Protein 5IL2 (pdb70)

Sequence (486 aa):
FPPQWICCDIRYLDVSILGKFAVVMADPPWDIHMELPYGTLTDDEMRRLNIPVLQDDGFLFLWVTGRAMELGRECLNLWGYERVDEIIWVKTNQLQRIIRTGRTGHWLNHGKEHCLVGVKGNPQGFNQGLDCDVIVAEVRSTSHKPDEIYGMIERLSPGTRKIELFGRPHNVQPNWITLGNQLDGIHLLDPDVVARFKQRYPNDYCQHFVDTGHRPQNFIRDVGLADRFEEYPKLRELIRLKDELIAKSNTPPMYLQADIEAFDIRELTPKFDVILLEPPLEEYYRETITANEKCWTWDDIMMKLEIDEIAAPRSFIFLWCGSGEGLDLGRVCLRKWGYRRCEDICWIKTNKNNPGKTKTLDPKAVFQRTKEHCLMGIKGTVKRSTDGDFIHANVDIDLIITEEPEIGNIEKPVEIFHIIEHFCLGRRRLHLFGRDSTIRPGWLTVGPTLTNSNYNAETYASYFSAPNSYLTGCTEEIERLRPKPPP

Organism: Homo sapiens (NCBI:txid9606)

Radius of gyration: 23.98 Å; Cα contacts (8 Å, |Δi|>4): 979; chains: 2; bounding box: 69×55×59 Å

Solvent-accessible surface area: 21208 Å² total

B-factor: mean 37.45, std 16.44, range [14.35, 117.67]

Structure (mmCIF, N/CA/C/O backbone):
data_5IL2
#
_entry.id   5IL2
#
_cell.length_a   101.865
_cell.length_b   101.865
_cell.length_c   115.835
_cell.angle_alpha   90.00
_cell.angle_beta   90.00
_cell.angle_gamma   90.00
#
_symmetry.space_group_name_H-M   'P 41 21 2'
#
loop_
_entity.id
_entity.type
_entity.pdbx_description
1 polymer METTL3
2 polymer METTL14
3 non-polymer S-ADENOSYL-L-HOMOCYSTEINE
4 non-polymer 1,2-ETHANEDIOL
5 water water
#
loop_
_atom_site.group_PDB
_atom_site.id
_atom_site.type_symbol
_atom_site.label_atom_id
_atom_site.label_alt_id
_atom_site.label_comp_id
_atom_site.label_asym_id
_atom_site.label_entity_id
_atom_site.label_seq_id
_atom_site.pdbx_PDB_ins_code
_atom_site.Cartn_x
_atom_site.Cartn_y
_atom_site.Cartn_z
_atom_site.occupancy
_atom_site.B_iso_or_equiv
_atom_site.auth_seq_id
_atom_site.auth_comp_id
_atom_site.auth_asym_id
_atom_site.auth_atom_id
_atom_site.pdbx_PDB_model_num
ATOM 1 N N . PHE A 1 1 ? 28.449 6.845 44.985 1.00 70.70 369 PHE A N 1
ATOM 2 C CA . PHE A 1 1 ? 27.186 7.430 44.628 1.00 62.29 369 PHE A CA 1
ATOM 3 C C . PHE A 1 1 ? 27.169 8.952 44.707 1.00 66.53 369 PHE A C 1
ATOM 4 O O . PHE A 1 1 ? 26.477 9.556 43.939 1.00 68.49 369 PHE A O 1
ATOM 12 N N . PRO A 1 2 ? 27.936 9.561 45.687 1.00 61.42 370 PRO A N 1
ATOM 13 C CA . PRO A 1 2 ? 27.912 11.024 45.636 1.00 59.43 370 PRO A CA 1
ATOM 14 C C . PRO A 1 2 ? 28.365 11.506 44.280 1.00 55.66 370 PRO A C 1
ATOM 15 O O . PRO A 1 2 ? 28.913 10.773 43.483 1.00 55.97 370 PRO A O 1
ATOM 19 N N . PRO A 1 3 ? 28.042 12.865 44.076 1.00 57.92 371 PRO A N 1
ATOM 20 C CA . PRO A 1 3 ? 28.472 13.401 42.775 1.00 49.72 371 PRO A CA 1
ATOM 21 C C . PRO A 1 3 ? 29.922 13.052 42.455 1.00 54.62 371 PRO A C 1
ATOM 22 O O . PRO A 1 3 ? 30.806 13.124 43.312 1.00 56.27 371 PRO A O 1
ATOM 26 N N . GLN A 1 4 ? 30.147 12.625 41.212 1.00 47.96 372 GLN A N 1
ATOM 27 C CA . GLN A 1 4 ? 31.456 12.257 40.686 1.00 49.60 372 GLN A CA 1
ATOM 28 C C . GLN A 1 4 ? 31.627 12.905 39.318 1.00 53.69 372 GLN A C 1
ATOM 29 O O . GLN A 1 4 ? 30.643 13.156 38.623 1.00 47.92 372 GLN A O 1
ATOM 35 N N . TRP A 1 5 ? 32.875 13.152 38.915 1.00 44.33 373 TRP A N 1
ATOM 36 C CA . TRP A 1 5 ? 33.087 13.822 37.637 1.00 42.17 373 TRP A CA 1
ATOM 37 C C . TRP A 1 5 ? 34.502 13.572 37.134 1.00 43.02 373 TRP A C 1
ATOM 38 O O . TRP A 1 5 ? 35.392 13.174 37.892 1.00 47.25 373 TRP A O 1
ATOM 49 N N . ILE A 1 6 ? 34.688 13.795 35.829 1.00 41.48 374 ILE A N 1
ATOM 50 C CA . ILE A 1 6 ? 35.985 13.676 35.159 1.00 42.16 374 ILE A CA 1
ATOM 51 C C . ILE A 1 6 ? 36.134 14.848 34.194 1.00 41.07 374 ILE A C 1
ATOM 52 O O . ILE A 1 6 ? 35.413 14.919 33.190 1.00 39.98 374 ILE A O 1
ATOM 57 N N . CYS A 1 7 ? 37.076 15.749 34.473 1.00 44.16 375 CYS A N 1
ATOM 58 C CA . CYS A 1 7 ? 37.446 16.763 33.493 1.00 43.88 375 CYS A CA 1
ATOM 59 C C . CYS A 1 7 ? 38.237 16.097 32.377 1.00 45.25 375 CYS A C 1
ATOM 60 O O . CYS A 1 7 ? 39.284 15.489 32.629 1.00 45.22 375 CYS A O 1
ATOM 63 N N . CYS A 1 8 ? 37.732 16.183 31.148 1.00 43.83 376 CYS A N 1
ATOM 64 C CA . CYS A 1 8 ? 38.319 15.411 30.064 1.00 40.53 376 CYS A CA 1
ATOM 65 C C . CYS A 1 8 ? 37.810 15.935 28.735 1.00 38.47 376 CYS A C 1
ATOM 66 O O . CYS A 1 8 ? 36.828 16.679 28.674 1.00 39.06 376 CYS A O 1
ATOM 69 N N . ASP A 1 9 ? 38.489 15.527 27.666 1.00 43.21 377 ASP A N 1
ATOM 70 C CA . ASP A 1 9 ? 37.969 15.704 26.311 1.00 45.18 377 ASP A CA 1
ATOM 71 C C . ASP A 1 9 ? 37.203 14.436 25.951 1.00 46.05 377 ASP A C 1
ATOM 72 O O . ASP A 1 9 ? 37.789 13.354 25.844 1.00 45.46 377 ASP A O 1
ATOM 77 N N . ILE A 1 10 ? 35.890 14.575 25.760 1.00 40.92 378 ILE A N 1
ATOM 78 C CA . ILE A 1 10 ? 35.019 13.427 25.556 1.00 34.98 378 ILE A CA 1
ATOM 79 C C . ILE A 1 10 ? 35.319 12.707 24.243 1.00 43.91 378 ILE A C 1
ATOM 80 O O . ILE A 1 10 ? 34.995 11.523 24.101 1.00 41.34 378 ILE A O 1
ATOM 85 N N . ARG A 1 11 ? 35.967 13.376 23.289 1.00 41.12 379 ARG A N 1
ATOM 86 C CA . ARG A 1 11 ? 36.356 12.696 22.059 1.00 41.80 379 ARG A CA 1
ATOM 87 C C . ARG A 1 11 ? 37.411 11.625 22.294 1.00 47.11 379 ARG A C 1
ATOM 88 O O . ARG A 1 11 ? 37.531 10.703 21.480 1.00 46.21 379 ARG A O 1
ATOM 96 N N . TYR A 1 12 ? 38.176 11.715 23.384 1.00 48.02 380 TYR A N 1
ATOM 97 C CA . TYR A 1 12 ? 39.340 10.864 23.559 1.00 51.77 380 TYR A CA 1
ATOM 98 C C . TYR A 1 12 ? 39.336 10.030 24.827 1.00 48.52 380 TYR A C 1
ATOM 99 O O . TYR A 1 12 ? 40.133 9.094 24.915 1.00 51.05 380 TYR A O 1
ATOM 108 N N . LEU A 1 13 ? 38.486 10.339 25.806 1.00 51.93 381 LEU A N 1
ATOM 109 C CA . LEU A 1 13 ? 38.435 9.535 27.021 1.00 50.71 381 LEU A CA 1
ATOM 110 C C . LEU A 1 13 ? 38.016 8.106 26.705 1.00 50.46 381 LEU A C 1
ATOM 111 O O . LEU A 1 13 ? 36.995 7.876 26.046 1.00 54.58 381 LEU A O 1
ATOM 116 N N . ASP A 1 14 ? 38.819 7.144 27.165 1.00 46.35 382 ASP A N 1
ATOM 117 C CA . ASP A 1 14 ? 38.454 5.737 27.059 1.00 49.51 382 ASP A CA 1
ATOM 118 C C . ASP A 1 14 ? 37.266 5.464 27.968 1.00 51.15 382 ASP A C 1
ATOM 119 O O . ASP A 1 14 ? 37.423 5.174 29.158 1.00 52.51 382 ASP A O 1
ATOM 124 N N . VAL A 1 15 ? 36.065 5.546 27.396 1.00 52.51 383 VAL A N 1
ATOM 125 C CA . VAL A 1 15 ? 34.838 5.558 28.184 1.00 52.02 383 VAL A CA 1
ATOM 126 C C . VAL A 1 15 ? 34.449 4.175 28.692 1.00 54.24 383 VAL A C 1
ATOM 127 O O . VAL A 1 15 ? 33.579 4.063 29.568 1.00 59.93 383 VAL A O 1
ATOM 131 N N . SER A 1 16 ? 35.114 3.119 28.217 1.00 54.40 384 SER A N 1
ATOM 132 C CA . SER A 1 16 ? 34.821 1.770 28.697 1.00 59.91 384 SER A CA 1
ATOM 133 C C . SER A 1 16 ? 35.156 1.578 30.173 1.00 61.17 384 SER A C 1
ATOM 134 O O . SER A 1 16 ? 34.687 0.608 30.780 1.00 68.32 384 SER A O 1
ATOM 137 N N . ILE A 1 17 ? 35.961 2.466 30.765 1.00 61.32 385 ILE A N 1
ATOM 138 C CA . ILE A 1 17 ? 36.323 2.318 32.172 1.00 58.38 385 ILE A CA 1
ATOM 139 C C . ILE A 1 17 ? 35.159 2.636 33.096 1.00 57.32 385 ILE A C 1
ATOM 140 O O . ILE A 1 17 ? 35.208 2.303 34.287 1.00 53.81 385 ILE A O 1
ATOM 145 N N . LEU A 1 18 ? 34.114 3.287 32.586 1.00 49.70 386 LEU A N 1
ATOM 146 C CA . LEU A 1 18 ? 33.044 3.802 33.426 1.00 53.41 386 LEU A CA 1
ATOM 147 C C . LEU A 1 18 ? 31.950 2.781 33.699 1.00 53.14 386 LEU A C 1
ATOM 148 O O . LEU A 1 18 ? 31.108 3.019 34.573 1.00 49.41 386 LEU A O 1
ATOM 153 N N . GLY A 1 19 ? 31.934 1.664 32.982 1.00 51.32 387 GLY A N 1
ATOM 154 C CA . GLY A 1 19 ? 30.896 0.684 33.194 1.00 51.11 387 GLY A CA 1
ATOM 155 C C . GLY A 1 19 ? 29.626 1.005 32.424 1.00 51.57 387 GLY A C 1
ATOM 156 O O . GLY A 1 19 ? 29.622 1.751 31.434 1.00 52.91 387 GLY A O 1
ATOM 157 N N . LYS A 1 20 ? 28.526 0.432 32.908 1.00 49.52 388 LYS A N 1
ATOM 158 C CA . LYS A 1 20 ? 27.223 0.500 32.258 1.00 51.96 388 LYS A CA 1
ATOM 159 C C . LYS A 1 20 ? 26.294 1.424 33.034 1.00 46.92 388 LYS A C 1
ATOM 160 O O . LYS A 1 20 ? 26.303 1.431 34.267 1.00 52.51 388 LYS A O 1
ATOM 166 N N . PHE A 1 21 ? 25.481 2.196 32.315 1.00 44.78 389 PHE A N 1
ATOM 167 C CA . PHE A 1 21 ? 24.599 3.165 32.945 1.00 43.99 389 PHE A CA 1
ATOM 168 C C . PHE A 1 21 ? 23.169 2.979 32.460 1.00 42.77 389 PHE A C 1
ATOM 169 O O . PHE A 1 21 ? 22.938 2.687 31.286 1.00 45.17 389 PHE A O 1
ATOM 177 N N . ALA A 1 22 ? 22.212 3.153 33.372 1.00 43.02 390 ALA A N 1
ATOM 178 C CA . ALA A 1 22 ? 20.808 3.033 32.999 1.00 43.03 390 ALA A CA 1
ATOM 179 C C . ALA A 1 22 ? 20.342 4.228 32.189 1.00 39.86 390 ALA A C 1
ATOM 180 O O . ALA A 1 22 ? 19.409 4.102 31.389 1.00 38.96 390 ALA A O 1
ATOM 182 N N . VAL A 1 23 ? 20.938 5.397 32.415 1.00 38.88 391 VAL A N 1
ATOM 183 C CA . VAL A 1 23 ? 20.574 6.612 31.687 1.00 37.01 391 VAL A CA 1
ATOM 184 C C . VAL A 1 23 ? 21.845 7.301 31.214 1.00 40.48 391 VAL A C 1
ATOM 185 O O . VAL A 1 23 ? 22.795 7.466 31.988 1.00 38.41 391 VAL A O 1
ATOM 189 N N . VAL A 1 24 ? 21.856 7.709 29.948 1.00 35.54 392 VAL A N 1
ATOM 190 C CA . VAL A 1 24 ? 22.874 8.589 29.390 1.00 34.71 392 VAL A CA 1
ATOM 191 C C . VAL A 1 24 ? 22.175 9.895 29.050 1.00 36.12 392 VAL A C 1
ATOM 192 O O . VAL A 1 24 ? 21.075 9.878 28.491 1.00 33.67 392 VAL A O 1
ATOM 196 N N . MET A 1 25 ? 22.785 11.018 29.412 1.00 33.13 393 MET A N 1
ATOM 197 C CA . MET A 1 25 ? 22.285 12.316 28.974 1.00 33.29 393 MET A CA 1
ATOM 198 C C . MET A 1 25 ? 23.431 13.116 28.379 1.00 33.01 393 MET A C 1
ATOM 199 O O . MET A 1 25 ? 24.540 13.127 28.926 1.00 36.12 393 MET A O 1
ATOM 204 N N . ALA A 1 26 ? 23.164 13.792 27.261 1.00 28.59 394 ALA A N 1
ATOM 205 C CA . ALA A 1 26 ? 24.202 14.563 26.596 1.00 31.26 394 ALA A CA 1
ATOM 206 C C . ALA A 1 26 ? 23.624 15.865 26.071 1.00 31.15 394 ALA A C 1
ATOM 207 O O . ALA A 1 26 ? 22.511 15.888 25.536 1.00 28.06 394 ALA A O 1
ATOM 209 N N . ASP A 1 27 ? 24.392 16.938 26.235 1.00 29.19 395 ASP A N 1
ATOM 210 C CA . ASP A 1 27 ? 24.052 18.263 25.718 1.00 26.99 395 ASP A CA 1
ATOM 211 C C . ASP A 1 27 ? 25.245 18.772 24.918 1.00 28.25 395 ASP A C 1
ATOM 212 O O . ASP A 1 27 ? 25.975 19.661 25.358 1.00 27.40 395 ASP A O 1
ATOM 217 N N . PRO A 1 28 ? 25.473 18.224 23.731 1.00 30.83 396 PRO A N 1
ATOM 218 C CA . PRO A 1 28 ? 26.722 18.501 23.019 1.00 33.93 396 PRO A CA 1
ATOM 219 C C . PRO A 1 28 ? 26.669 19.824 22.281 1.00 26.14 396 PRO A C 1
ATOM 220 O O . PRO A 1 28 ? 25.592 20.288 21.870 1.00 30.73 396 PRO A O 1
ATOM 224 N N . PRO A 1 29 ? 27.803 20.453 22.090 1.00 30.14 397 PRO A N 1
ATOM 225 C CA . PRO A 1 29 ? 27.879 21.680 21.269 1.00 32.44 397 PRO A CA 1
ATOM 226 C C . PRO A 1 29 ? 27.864 21.321 19.785 1.00 31.09 397 PRO A C 1
ATOM 227 O O . PRO A 1 29 ? 28.884 21.246 19.103 1.00 32.50 397 PRO A O 1
ATOM 231 N N . TRP A 1 30 ? 26.654 21.064 19.293 1.00 30.71 398 TRP A N 1
ATOM 232 C CA . TRP A 1 30 ? 26.445 20.702 17.899 1.00 30.77 398 TRP A CA 1
ATOM 233 C C . TRP A 1 30 ? 27.010 21.752 16.951 1.00 32.58 398 TRP A C 1
ATOM 234 O O . TRP A 1 30 ? 26.934 22.954 17.212 1.00 32.01 398 TRP A O 1
ATOM 245 N N . ASP A 1 31 ? 27.539 21.291 15.822 1.00 36.43 399 ASP A N 1
ATOM 246 C CA . ASP A 1 31 ? 27.778 22.160 14.675 1.00 42.32 399 ASP A CA 1
ATOM 247 C C . ASP A 1 31 ? 26.430 22.480 14.039 1.00 44.95 399 ASP A C 1
ATOM 248 O O . ASP A 1 31 ? 25.835 21.626 13.374 1.00 45.09 399 ASP A O 1
ATOM 253 N N . ILE A 1 32 ? 25.925 23.689 14.253 1.00 38.88 400 ILE A N 1
ATOM 254 C CA . ILE A 1 32 ? 24.641 24.081 13.685 1.00 42.09 400 ILE A CA 1
ATOM 255 C C . ILE A 1 32 ? 24.822 24.936 12.428 1.00 51.92 400 ILE A C 1
ATOM 256 O O . ILE A 1 32 ? 23.866 25.563 11.964 1.00 51.68 400 ILE A O 1
ATOM 261 N N . HIS A 1 33 ? 26.031 24.948 11.858 1.00 53.53 401 HIS A N 1
ATOM 262 C CA . HIS A 1 33 ? 26.338 25.718 10.650 1.00 59.56 401 HIS A CA 1
ATOM 263 C C . HIS A 1 33 ? 26.053 27.204 10.859 1.00 61.79 401 HIS A C 1
ATOM 264 O O . HIS A 1 33 ? 25.528 27.889 9.977 1.00 58.94 401 HIS A O 1
ATOM 271 N N . MET A 1 34 ? 26.398 27.702 12.045 1.00 54.30 402 MET A N 1
ATOM 272 C CA . MET A 1 34 ? 26.275 29.111 12.380 1.00 65.02 402 MET A CA 1
ATOM 273 C C . MET A 1 34 ? 27.521 29.548 13.134 1.00 54.97 402 MET A C 1
ATOM 274 O O . MET A 1 34 ? 28.208 28.738 13.760 1.00 49.07 402 MET A O 1
ATOM 279 N N . GLU A 1 35 ? 27.802 30.846 13.076 1.00 53.50 403 GLU A N 1
ATOM 280 C CA . GLU A 1 35 ? 28.851 31.404 13.914 1.00 62.28 403 GLU A CA 1
ATOM 281 C C . GLU A 1 35 ? 28.390 31.409 15.366 1.00 60.79 403 GLU A C 1
ATOM 282 O O . GLU A 1 35 ? 27.265 31.822 15.669 1.00 59.03 403 GLU A O 1
ATOM 288 N N . LEU A 1 36 ? 29.250 30.932 16.260 1.00 54.92 404 LEU A N 1
ATOM 289 C CA . LEU A 1 36 ? 28.915 30.766 17.663 1.00 53.86 404 LEU A CA 1
ATOM 290 C C . LEU A 1 36 ? 30.074 31.240 18.524 1.00 50.37 404 LEU A C 1
ATOM 291 O O . LEU A 1 36 ? 31.235 31.168 18.104 1.00 49.99 404 LEU A O 1
ATOM 296 N N . PRO 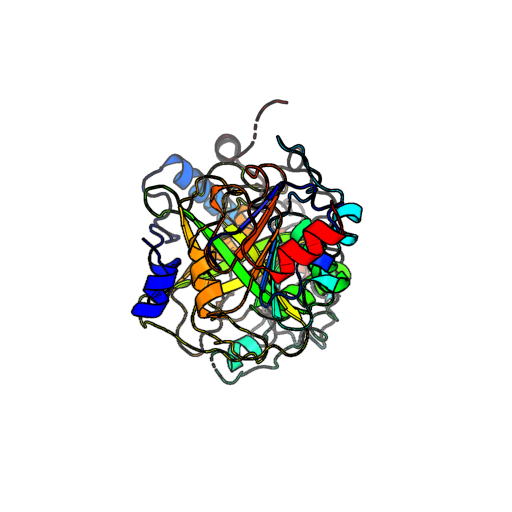A 1 37 ? 29.788 31.730 19.740 1.00 43.33 405 PRO A N 1
ATOM 297 C CA . PRO A 1 37 ? 30.864 32.209 20.620 1.00 42.62 405 PRO A CA 1
ATOM 298 C C . PRO A 1 37 ? 31.475 31.105 21.467 1.00 44.35 405 PRO A C 1
ATOM 299 O O . PRO A 1 37 ? 32.033 31.374 22.534 1.00 42.36 405 PRO A O 1
ATOM 303 N N . TYR A 1 38 ? 31.374 29.863 21.001 1.00 41.25 406 TYR A N 1
ATOM 304 C CA . TYR A 1 38 ? 31.943 28.720 21.701 1.00 38.54 406 TYR A CA 1
ATOM 305 C C . TYR A 1 38 ? 32.296 27.663 20.665 1.00 39.45 406 TYR A C 1
ATOM 306 O O . TYR A 1 38 ? 31.799 27.689 19.539 1.00 40.89 406 TYR A O 1
ATOM 315 N N . GLY A 1 39 ? 33.175 26.741 21.052 1.00 40.41 407 GLY A N 1
ATOM 316 C CA . GLY A 1 39 ? 33.606 25.700 20.131 1.00 39.63 407 GLY A CA 1
ATOM 317 C C . GLY A 1 39 ? 32.565 24.606 19.974 1.00 41.19 407 GLY A C 1
ATOM 318 O O . GLY A 1 39 ? 31.745 24.358 20.856 1.00 37.13 407 GLY A O 1
ATOM 319 N N . THR A 1 40 ? 32.596 23.942 18.818 1.00 40.56 408 THR A N 1
ATOM 320 C CA . THR A 1 40 ? 31.641 22.885 18.522 1.00 34.40 408 THR A CA 1
ATOM 321 C C . THR A 1 40 ? 32.387 21.609 18.137 1.00 38.32 408 THR A C 1
ATOM 322 O O . THR A 1 40 ? 33.597 21.613 17.890 1.00 42.33 408 THR A O 1
ATOM 326 N N . LEU A 1 41 ? 31.655 20.502 18.125 1.00 35.21 409 LEU A N 1
ATOM 327 C CA . LEU A 1 41 ? 32.149 19.244 17.576 1.00 37.76 409 LEU A CA 1
ATOM 328 C C . LEU A 1 41 ? 31.610 19.069 16.162 1.00 33.92 409 LEU A C 1
ATOM 329 O O . LEU A 1 41 ? 30.462 19.419 15.882 1.00 33.52 409 LEU A O 1
ATOM 334 N N . THR A 1 42 ? 32.450 18.558 15.263 1.00 30.46 410 THR A N 1
ATOM 335 C CA . THR A 1 42 ? 31.976 18.303 13.907 1.00 35.06 410 THR A CA 1
ATOM 336 C C . THR A 1 42 ? 30.950 17.174 13.914 1.00 36.94 410 THR A C 1
ATOM 337 O O . THR A 1 42 ? 30.839 16.405 14.870 1.00 33.77 410 THR A O 1
ATOM 341 N N . ASP A 1 43 ? 30.180 17.082 12.826 1.00 32.16 411 ASP A N 1
ATOM 342 C CA . ASP A 1 43 ? 29.217 15.991 12.710 1.00 31.33 411 ASP A CA 1
ATOM 343 C C . ASP A 1 43 ? 29.897 14.638 12.832 1.00 33.97 411 ASP A C 1
ATOM 344 O O . ASP A 1 43 ? 29.379 13.734 13.500 1.00 36.60 411 ASP A O 1
ATOM 349 N N . ASP A 1 44 ? 31.053 14.472 12.180 1.00 34.90 412 ASP A N 1
ATOM 350 C CA . ASP A 1 44 ? 31.774 13.205 12.259 1.00 34.26 412 ASP A CA 1
ATOM 351 C C . ASP A 1 44 ? 32.263 12.927 13.678 1.00 34.15 412 ASP A C 1
ATOM 352 O O . ASP A 1 44 ? 32.203 11.785 14.149 1.00 35.81 412 ASP A O 1
ATOM 357 N N . GLU A 1 45 ? 32.742 13.960 14.378 1.00 35.82 413 GLU A N 1
ATOM 358 C CA . GLU A 1 45 ? 33.146 13.776 15.770 1.00 36.70 413 GLU A CA 1
ATOM 359 C C . GLU A 1 45 ? 31.972 13.300 16.622 1.00 33.47 413 GLU A C 1
ATOM 360 O O . GLU A 1 45 ? 32.139 12.424 17.481 1.00 36.05 413 GLU A O 1
ATOM 366 N N . MET A 1 46 ? 30.782 13.866 16.396 1.00 35.02 414 MET A N 1
ATOM 367 C CA . MET A 1 46 ? 29.588 13.422 17.111 1.00 29.85 414 MET A CA 1
ATOM 368 C C . MET A 1 46 ? 29.234 11.985 16.753 1.00 34.19 414 MET A C 1
ATOM 369 O O . MET A 1 46 ? 28.958 11.168 17.638 1.00 34.17 414 MET A O 1
ATOM 374 N N . ARG A 1 47 ? 29.220 11.663 15.457 1.00 34.50 415 ARG A N 1
ATOM 375 C CA . ARG A 1 47 ? 28.909 10.293 15.053 1.00 38.09 415 ARG A CA 1
ATOM 376 C C . ARG A 1 47 ? 29.858 9.294 15.697 1.00 36.90 415 ARG A C 1
ATOM 377 O O . ARG A 1 47 ? 29.444 8.188 16.068 1.00 40.05 415 ARG A O 1
ATOM 385 N N . ARG A 1 48 ? 31.133 9.669 15.853 1.00 35.95 416 ARG A N 1
ATOM 386 C CA . ARG A 1 48 ? 32.157 8.746 16.328 1.00 36.45 416 ARG A CA 1
ATOM 387 C C . ARG A 1 48 ? 32.209 8.605 17.844 1.00 39.14 416 ARG A C 1
ATOM 388 O O . ARG A 1 48 ? 32.967 7.759 18.327 1.00 40.67 416 ARG A O 1
ATOM 396 N N . LEU A 1 49 ? 31.460 9.405 18.606 1.00 38.14 417 LEU A N 1
ATOM 397 C CA . LEU A 1 49 ? 31.487 9.257 20.060 1.00 37.54 417 LEU A CA 1
ATOM 398 C C . LEU A 1 49 ? 31.091 7.842 20.455 1.00 42.83 417 LEU A C 1
ATOM 399 O O . LEU A 1 49 ? 30.143 7.274 19.914 1.00 41.89 417 LEU A O 1
ATOM 404 N N . ASN A 1 50 ? 31.807 7.270 21.421 1.00 44.82 418 ASN A N 1
ATOM 405 C CA . ASN A 1 50 ? 31.562 5.875 21.783 1.00 42.31 418 ASN A CA 1
ATOM 406 C C . ASN A 1 50 ? 30.440 5.768 22.819 1.00 46.78 418 ASN A C 1
ATOM 407 O O . ASN A 1 50 ? 30.583 5.196 23.903 1.00 47.37 418 ASN A O 1
ATOM 412 N N . ILE A 1 51 ? 29.297 6.353 22.455 1.00 39.76 419 ILE A N 1
ATOM 413 C CA . ILE A 1 51 ? 28.072 6.162 23.236 1.00 36.08 419 ILE A CA 1
ATOM 414 C C . ILE A 1 51 ? 27.699 4.688 23.359 1.00 38.55 419 ILE A C 1
ATOM 415 O O . ILE A 1 51 ? 27.211 4.286 24.425 1.00 39.58 419 ILE A O 1
ATOM 420 N N . PRO A 1 52 ? 27.840 3.843 22.319 1.00 41.01 420 PRO A N 1
ATOM 421 C CA . PRO A 1 52 ? 27.357 2.456 22.445 1.00 42.04 420 PRO A CA 1
ATOM 422 C C . PRO A 1 52 ? 27.948 1.670 23.602 1.00 42.28 420 PRO A C 1
ATOM 423 O O . PRO A 1 52 ? 27.264 0.798 24.149 1.00 44.31 420 PRO A O 1
ATOM 427 N N . VAL A 1 53 ? 29.193 1.942 23.999 1.00 41.04 421 VAL A N 1
ATOM 428 C CA . VAL A 1 53 ? 29.774 1.145 25.078 1.00 43.20 421 VAL A CA 1
ATOM 429 C C . VAL A 1 53 ? 29.191 1.515 26.437 1.00 43.99 421 VAL A C 1
ATOM 430 O O . VAL A 1 53 ? 29.307 0.739 27.391 1.00 48.47 421 VAL A O 1
ATOM 434 N N . LEU A 1 54 ? 28.581 2.676 26.564 1.00 42.61 422 LEU A N 1
ATOM 435 C CA . LEU A 1 54 ? 28.078 3.098 27.858 1.00 41.47 422 LEU A CA 1
ATOM 436 C C . LEU A 1 54 ? 26.847 2.444 28.354 1.00 41.86 422 LEU A C 1
ATOM 437 O O . LEU A 1 54 ? 26.506 2.611 29.478 1.00 45.95 422 LEU A O 1
ATOM 442 N N . GLN A 1 55 ? 26.163 1.691 27.514 1.00 41.75 423 GLN A N 1
ATOM 443 C CA . GLN A 1 55 ? 24.915 1.087 27.924 1.00 46.67 423 GLN A CA 1
ATOM 444 C C . GLN A 1 55 ? 24.493 -0.046 27.003 1.00 49.10 423 GLN A C 1
ATOM 445 O O . GLN A 1 55 ? 24.843 -0.061 25.850 1.00 48.88 423 GLN A O 1
ATOM 451 N N . ASP A 1 56 ? 23.746 -0.978 27.559 1.00 52.67 424 ASP A N 1
ATOM 452 C CA . ASP A 1 56 ? 23.223 -2.129 26.849 1.00 52.80 424 ASP A CA 1
ATOM 453 C C . ASP A 1 56 ? 21.715 -2.063 26.911 1.00 48.74 424 ASP A C 1
ATOM 454 O O . ASP A 1 56 ? 21.069 -2.375 25.958 1.00 48.02 424 ASP A O 1
ATOM 459 N N . ASP A 1 57 ? 21.166 -1.651 28.040 1.00 47.92 425 ASP A N 1
ATOM 460 C CA . ASP A 1 57 ? 19.730 -1.466 28.216 1.00 50.00 425 ASP A CA 1
ATOM 461 C C . ASP A 1 57 ? 19.492 -0.171 28.979 1.00 45.04 425 ASP A C 1
ATOM 462 O O . ASP A 1 57 ? 20.063 0.015 30.057 1.00 45.27 425 ASP A O 1
ATOM 467 N N . GLY A 1 58 ? 18.660 0.715 28.437 1.00 40.62 426 GLY A N 1
ATOM 468 C CA . GLY A 1 58 ? 18.280 1.915 29.167 1.00 39.97 426 GLY A CA 1
ATOM 469 C C . GLY A 1 58 ? 17.912 3.045 28.223 1.00 40.63 426 GLY A C 1
ATOM 470 O O . GLY A 1 58 ? 17.524 2.820 27.082 1.00 42.85 426 GLY A O 1
ATOM 471 N N . PHE A 1 59 ? 18.086 4.270 28.718 1.00 35.98 427 PHE A N 1
ATOM 472 C CA . PHE A 1 59 ? 17.564 5.461 28.066 1.00 33.92 427 PHE A CA 1
ATOM 473 C C . PHE A 1 59 ? 18.669 6.455 27.729 1.00 34.58 427 PHE A C 1
ATOM 474 O O . PHE A 1 59 ? 19.684 6.546 28.422 1.00 37.42 427 PHE A O 1
ATOM 482 N N . LEU A 1 60 ? 18.449 7.209 26.649 1.00 33.80 428 LEU A N 1
ATOM 483 C CA . LEU A 1 60 ? 19.307 8.321 26.255 1.00 34.19 428 LEU A CA 1
ATOM 484 C C . LEU A 1 60 ? 18.484 9.601 26.208 1.00 33.21 428 LEU A C 1
ATOM 485 O O . LEU A 1 60 ? 17.371 9.608 25.674 1.00 32.97 428 LEU A O 1
ATOM 490 N N . PHE A 1 61 ? 19.036 10.676 26.765 1.00 29.19 429 PHE A N 1
ATOM 491 C CA . PHE A 1 61 ? 18.470 12.020 26.656 1.00 30.96 429 PHE A CA 1
ATOM 492 C C . PHE A 1 61 ? 19.477 12.862 25.886 1.00 30.89 429 PHE A C 1
ATOM 493 O O . PHE A 1 61 ? 20.593 13.085 26.362 1.00 30.86 429 PHE A O 1
ATOM 501 N N . LEU A 1 62 ? 19.099 13.288 24.677 1.00 26.42 430 LEU A N 1
ATOM 502 C CA . LEU A 1 62 ? 19.994 14.019 23.780 1.00 26.22 430 LEU A CA 1
ATOM 503 C C . LEU A 1 62 ? 19.355 15.357 23.446 1.00 26.94 430 LEU A C 1
ATOM 504 O O . LEU A 1 62 ? 18.358 15.407 22.715 1.00 25.27 430 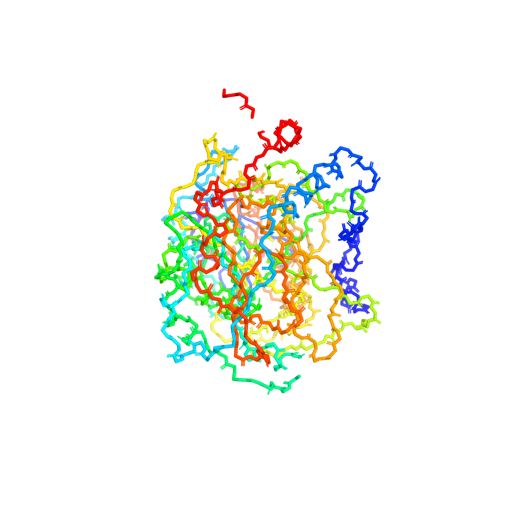LEU A O 1
ATOM 509 N N . TRP A 1 63 ? 19.917 16.436 23.983 1.00 24.81 431 TRP A N 1
ATOM 510 C CA . TRP A 1 63 ? 19.441 17.762 23.618 1.00 23.80 431 TRP A CA 1
ATOM 511 C C . TRP A 1 63 ? 19.828 18.071 22.176 1.00 26.52 431 TRP A C 1
ATOM 512 O O . TRP A 1 63 ? 20.925 17.720 21.724 1.00 25.65 431 TRP A O 1
ATOM 523 N N . VAL A 1 64 ? 18.911 18.709 21.436 1.00 24.23 432 VAL A N 1
ATOM 524 C CA . VAL A 1 64 ? 19.111 19.004 20.018 1.00 22.50 432 VAL A CA 1
ATOM 525 C C . VAL A 1 64 ? 18.550 20.379 19.682 1.00 24.39 432 VAL A C 1
ATOM 526 O O . VAL A 1 64 ? 17.592 20.858 20.295 1.00 24.92 432 VAL A O 1
ATOM 530 N N . THR A 1 65 ? 19.135 20.993 18.658 1.00 25.19 433 THR A N 1
ATOM 531 C CA . THR A 1 65 ? 18.645 22.267 18.161 1.00 27.24 433 THR A CA 1
ATOM 532 C C . THR A 1 65 ? 19.018 22.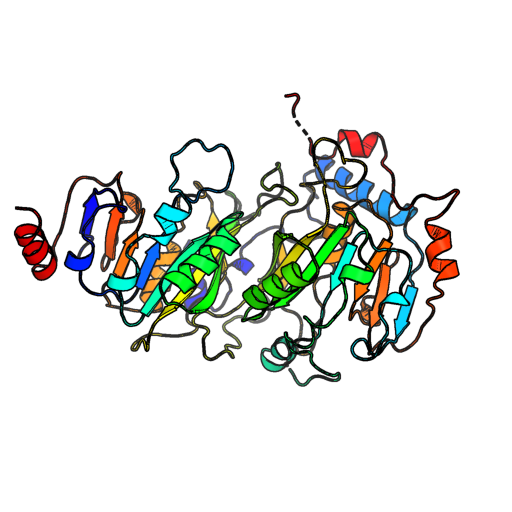367 16.695 1.00 22.13 433 THR A C 1
ATOM 533 O O . THR A 1 65 ? 19.962 21.718 16.237 1.00 25.06 433 THR A O 1
ATOM 537 N N . GLY A 1 66 ? 18.304 23.222 15.963 1.00 26.94 434 GLY A N 1
ATOM 538 C CA . GLY A 1 66 ? 18.771 23.542 14.617 1.00 23.68 434 GLY A CA 1
ATOM 539 C C . GLY A 1 66 ? 18.817 22.313 13.730 1.00 25.99 434 GLY A C 1
ATOM 540 O O . GLY A 1 66 ? 17.952 21.435 13.806 1.00 25.52 434 GLY A O 1
ATOM 541 N N . ARG A 1 67 ? 19.857 22.228 12.893 1.00 25.42 435 ARG A N 1
ATOM 542 C CA . ARG A 1 67 ? 20.014 21.063 12.020 1.00 25.97 435 ARG A CA 1
ATOM 543 C C . ARG A 1 67 ? 20.258 19.786 12.811 1.00 26.82 435 ARG A C 1
ATOM 544 O O . ARG A 1 67 ? 20.110 18.674 12.265 1.00 25.76 435 ARG A O 1
ATOM 552 N N . ALA A 1 68 ? 20.648 19.920 14.080 1.00 26.43 436 ALA A N 1
ATOM 553 C CA . ALA A 1 68 ? 20.807 18.749 14.908 1.00 24.72 436 ALA A CA 1
ATOM 554 C C . ALA A 1 68 ? 19.479 18.108 15.262 1.00 20.54 436 ALA A C 1
ATOM 555 O O . ALA A 1 68 ? 19.479 17.023 15.836 1.00 24.09 436 ALA A O 1
ATOM 557 N N . MET A 1 69 ? 18.332 18.716 14.929 1.00 23.87 437 MET A N 1
ATOM 558 C CA . MET A 1 69 ? 17.141 17.932 15.208 1.00 22.68 437 MET A CA 1
ATOM 559 C C . MET A 1 69 ? 17.069 16.734 14.246 1.00 22.04 437 MET A C 1
ATOM 560 O O . MET A 1 69 ? 16.560 15.669 14.617 1.00 24.29 437 MET A O 1
ATOM 565 N N . GLU A 1 70 ? 17.690 16.830 13.059 1.00 22.04 438 GLU A N 1
ATOM 566 C CA . GLU A 1 70 ? 17.856 15.643 12.232 1.00 20.23 438 GLU A CA 1
ATOM 567 C C . GLU A 1 70 ? 19.157 14.892 12.522 1.00 23.54 438 GLU A C 1
ATOM 568 O O . GLU A 1 70 ? 19.159 13.656 12.548 1.00 25.84 438 GLU A O 1
ATOM 574 N N . LEU A 1 71 ? 20.269 15.604 12.730 1.00 22.67 439 LEU A N 1
ATOM 575 C CA . LEU A 1 71 ? 21.522 14.908 13.024 1.00 23.56 439 LEU A CA 1
ATOM 576 C C . LEU A 1 71 ? 21.417 14.129 14.327 1.00 25.98 439 LEU A C 1
ATOM 577 O O . LEU A 1 71 ? 21.969 13.028 14.449 1.00 26.76 439 LEU A O 1
ATOM 582 N N . GLY A 1 72 ? 20.719 14.697 15.319 1.00 25.82 440 GLY A N 1
ATOM 583 C CA . GLY A 1 72 ? 20.524 13.988 16.572 1.00 24.47 440 GLY A CA 1
ATOM 584 C C . GLY A 1 72 ? 19.730 12.705 16.408 1.00 24.22 440 GLY A C 1
ATOM 585 O O . GLY A 1 72 ? 20.013 11.702 17.067 1.00 27.09 440 GLY A O 1
ATOM 586 N N . ARG A 1 73 ? 18.733 12.714 15.515 1.00 24.65 441 ARG A N 1
ATOM 587 C CA . ARG A 1 73 ? 18.030 11.476 15.206 1.00 24.63 441 ARG A CA 1
ATOM 588 C C . ARG A 1 73 ? 18.970 10.463 14.562 1.00 26.80 441 ARG A C 1
ATOM 589 O O . ARG A 1 73 ? 18.933 9.270 14.887 1.00 30.32 441 ARG A O 1
ATOM 597 N N . GLU A 1 74 ? 19.823 10.929 13.647 1.00 27.82 442 GLU A N 1
ATOM 598 C CA . GLU A 1 74 ? 20.801 10.047 13.025 1.00 27.10 442 GLU A CA 1
ATOM 599 C C . GLU A 1 74 ? 21.734 9.450 14.067 1.00 29.83 442 GLU A C 1
ATOM 600 O O . GLU A 1 74 ? 21.990 8.243 14.051 1.00 30.26 442 GLU A O 1
ATOM 606 N N . CYS A 1 75 ? 22.248 10.286 14.979 1.00 29.75 443 CYS A N 1
ATOM 607 C CA . CYS A 1 75 ? 23.136 9.792 16.031 1.00 29.33 443 CYS A CA 1
ATOM 608 C C . CYS A 1 75 ? 22.444 8.781 16.927 1.00 30.18 443 CYS A C 1
ATOM 609 O O . CYS A 1 75 ? 23.046 7.767 17.295 1.00 32.01 443 CYS A O 1
ATOM 612 N N . LEU A 1 76 ? 21.200 9.056 17.327 1.00 30.32 444 LEU A N 1
ATOM 613 C CA . LEU A 1 76 ? 20.458 8.074 18.113 1.00 31.68 444 LEU A CA 1
ATOM 614 C C . LEU A 1 76 ? 20.489 6.721 17.427 1.00 33.02 444 LEU A C 1
ATOM 615 O O . LEU A 1 76 ? 20.682 5.686 18.079 1.00 36.19 444 LEU A O 1
ATOM 620 N N . ASN A 1 77 ? 20.348 6.715 16.095 1.00 32.41 445 ASN A N 1
ATOM 621 C CA . ASN A 1 77 ? 20.336 5.454 15.355 1.00 32.55 445 ASN A CA 1
ATOM 622 C C . ASN A 1 77 ? 21.740 4.865 15.228 1.00 35.77 445 ASN A C 1
ATOM 623 O O . ASN A 1 77 ? 21.919 3.652 15.358 1.00 38.96 445 ASN A O 1
ATOM 628 N N . LEU A 1 78 ? 22.750 5.695 14.943 1.00 30.82 446 LEU A N 1
ATOM 629 C CA . LEU A 1 78 ? 24.117 5.177 14.873 1.00 33.48 446 LEU A CA 1
ATOM 630 C C . LEU A 1 78 ? 24.538 4.539 16.191 1.00 40.36 446 LEU A C 1
ATOM 631 O O . LEU A 1 78 ? 25.324 3.582 16.200 1.00 39.98 446 LEU A O 1
ATOM 636 N N . TRP A 1 79 ? 23.997 5.027 17.305 1.00 33.87 447 TRP A N 1
ATOM 637 C CA . TRP A 1 79 ? 24.368 4.561 18.634 1.00 32.20 447 TRP A CA 1
ATOM 638 C C . TRP A 1 79 ? 23.479 3.431 19.137 1.00 34.63 447 TRP A C 1
ATOM 639 O O . TRP A 1 79 ? 23.702 2.944 20.255 1.00 38.64 447 TRP A O 1
ATOM 650 N N . GLY A 1 80 ? 22.563 3.021 18.294 1.00 42.84 448 GLY A N 1
ATOM 651 C CA . GLY A 1 80 ? 21.679 1.932 18.605 1.00 46.73 448 GLY A CA 1
ATOM 652 C C . GLY A 1 80 ? 20.402 2.127 19.355 1.00 42.11 448 GLY A C 1
ATOM 653 O O . GLY A 1 80 ? 19.916 1.235 19.952 1.00 41.31 448 GLY A O 1
ATOM 654 N N . TYR A 1 81 ? 19.840 3.309 19.290 1.00 38.27 449 TYR A N 1
ATOM 655 C CA . TYR A 1 81 ? 18.603 3.599 19.975 1.00 36.86 449 TYR A CA 1
ATOM 656 C C . TYR A 1 81 ? 17.432 3.827 19.035 1.00 36.58 449 TYR A C 1
ATOM 657 O O . TYR A 1 81 ? 17.614 4.082 17.889 1.00 41.10 449 TYR A O 1
ATOM 666 N N . GLU A 1 82 ? 16.246 3.770 19.573 1.00 36.08 450 GLU A N 1
ATOM 667 C CA . GLU A 1 82 ? 15.024 4.126 18.874 1.00 36.84 450 GLU A CA 1
ATOM 668 C C . GLU A 1 82 ? 14.429 5.308 19.679 1.00 35.08 450 GLU A C 1
ATOM 669 O O . GLU A 1 82 ? 14.469 5.299 20.879 1.00 36.59 450 GLU A O 1
ATOM 675 N N . ARG A 1 83 ? 13.895 6.325 19.007 1.00 32.65 451 ARG A N 1
ATOM 676 C CA . ARG A 1 83 ? 13.338 7.503 19.674 1.00 28.34 451 ARG A CA 1
ATOM 677 C C . ARG A 1 83 ? 11.907 7.216 20.112 1.00 35.46 451 ARG A C 1
ATOM 678 O O . ARG A 1 83 ? 11.066 6.836 19.288 1.00 39.44 451 ARG A O 1
ATOM 686 N N . VAL A 1 84 ? 11.622 7.399 21.401 1.00 30.08 452 VAL A N 1
ATOM 687 C CA . VAL A 1 84 ? 10.313 7.076 21.955 1.00 33.30 452 VAL A CA 1
ATOM 688 C C . VAL A 1 84 ? 9.655 8.250 22.657 1.00 35.86 452 VAL A C 1
ATOM 689 O O . VAL A 1 84 ? 8.507 8.123 23.098 1.00 38.51 452 VAL A O 1
ATOM 693 N N . ASP A 1 85 ? 10.333 9.391 22.776 1.00 29.22 453 ASP A N 1
ATOM 694 C CA . ASP A 1 85 ? 9.701 10.587 23.316 1.00 28.34 453 ASP A CA 1
ATOM 695 C C . ASP A 1 85 ? 10.518 11.792 22.876 1.00 24.35 453 ASP A C 1
ATOM 696 O O . ASP A 1 85 ? 11.614 11.662 22.316 1.00 28.15 453 ASP A O 1
ATOM 701 N N . GLU A 1 86 ? 9.947 12.970 23.086 1.00 22.68 454 GLU A N 1
ATOM 702 C CA . GLU A 1 86 ? 10.661 14.214 22.823 1.00 24.35 454 GLU A CA 1
ATOM 703 C C . GLU A 1 86 ? 10.184 15.244 23.832 1.00 27.14 454 GLU A C 1
ATOM 704 O O . GLU A 1 86 ? 9.035 15.684 23.768 1.00 25.40 454 GLU A O 1
ATOM 710 N N . ILE A 1 87 ? 11.057 15.606 24.772 1.00 24.76 455 ILE A N 1
ATOM 711 C CA . ILE A 1 87 ? 10.749 16.625 25.765 1.00 26.03 455 ILE A CA 1
ATOM 712 C C . ILE A 1 87 ? 11.049 17.999 25.171 1.00 25.83 455 ILE A C 1
ATOM 713 O O . ILE A 1 87 ? 12.030 18.177 24.436 1.00 23.86 455 ILE A O 1
ATOM 718 N N . ILE A 1 88 ? 10.216 18.992 25.479 1.00 23.19 456 ILE A N 1
ATOM 719 C CA . ILE A 1 88 ? 10.556 20.384 25.179 1.00 21.94 456 ILE A CA 1
ATOM 720 C C . ILE A 1 88 ? 10.609 21.173 26.479 1.00 26.83 456 ILE A C 1
ATOM 721 O O . ILE A 1 88 ? 9.775 20.997 27.376 1.00 26.80 456 ILE A O 1
ATOM 726 N N . TRP A 1 89 ? 11.636 22.003 26.598 1.00 23.60 457 TRP A N 1
ATOM 727 C CA . TRP A 1 89 ? 11.750 22.969 27.681 1.00 25.57 457 TRP A CA 1
ATOM 728 C C . TRP A 1 89 ? 11.248 24.305 27.151 1.00 26.64 457 TRP A C 1
ATOM 729 O O . TRP A 1 89 ? 11.879 24.911 26.284 1.00 22.96 457 TRP A O 1
ATOM 740 N N . VAL A 1 90 ? 10.113 24.759 27.673 1.00 23.49 458 VAL A N 1
ATOM 741 C CA . VAL A 1 90 ? 9.562 26.059 27.308 1.00 21.85 458 VAL A CA 1
ATOM 742 C C . VAL A 1 90 ? 10.239 27.125 28.158 1.00 24.61 458 VAL A C 1
ATOM 743 O O . VAL A 1 90 ? 10.160 27.095 29.391 1.00 26.01 458 VAL A O 1
ATOM 747 N N . LYS A 1 91 ? 10.905 28.061 27.496 1.00 22.45 459 LYS A N 1
ATOM 748 C CA . LYS A 1 91 ? 11.671 29.113 28.152 1.00 23.52 459 LYS A CA 1
ATOM 749 C C . LYS A 1 91 ? 10.766 30.280 28.536 1.00 26.30 459 LYS A C 1
ATOM 750 O O . LYS A 1 91 ? 10.101 30.864 27.678 1.00 33.45 459 LYS A O 1
ATOM 756 N N . THR A 1 92 ? 10.779 30.658 29.807 1.00 23.35 460 THR A N 1
ATOM 757 C CA . THR A 1 92 ? 9.959 31.769 30.270 1.00 26.72 460 THR A CA 1
ATOM 758 C C . THR A 1 92 ? 10.864 32.884 30.776 1.00 28.83 460 THR A C 1
ATOM 759 O O . THR A 1 92 ? 12.051 32.680 31.028 1.00 26.56 460 THR A O 1
ATOM 763 N N . ASN A 1 93 ? 10.290 34.064 30.930 1.00 27.79 461 ASN A N 1
ATOM 764 C CA . ASN A 1 93 ? 11.041 35.166 31.508 1.00 26.54 461 ASN A CA 1
ATOM 765 C C . ASN A 1 93 ? 10.772 35.239 33.016 1.00 30.03 461 ASN A C 1
ATOM 766 O O . ASN A 1 93 ? 10.302 34.270 33.626 1.00 33.19 461 ASN A O 1
ATOM 771 N N . GLN A 1 94 ? 11.070 36.388 33.633 1.00 26.14 462 GLN A N 1
ATOM 772 C CA . GLN A 1 94 ? 10.926 36.532 35.078 1.00 25.18 462 GLN A CA 1
ATOM 773 C C . GLN A 1 94 ? 9.488 36.522 35.558 1.00 33.01 462 GLN A C 1
ATOM 774 O O . GLN A 1 94 ? 9.254 36.373 36.767 1.00 32.56 462 GLN A O 1
ATOM 780 N N . LEU A 1 95 ? 8.538 36.758 34.664 1.00 29.68 463 LEU A N 1
ATOM 781 C CA . LEU A 1 95 ? 7.122 36.846 34.979 1.00 30.94 463 LEU A CA 1
ATOM 782 C C . LEU A 1 95 ? 6.349 35.656 34.427 1.00 30.39 463 LEU A C 1
ATOM 783 O O . LEU A 1 95 ? 5.136 35.763 34.210 1.00 30.02 463 LEU A O 1
ATOM 788 N N . GLN A 1 96 ? 7.048 34.552 34.155 1.00 29.94 464 GLN A N 1
ATOM 789 C CA . GLN A 1 96 ? 6.443 33.302 33.684 1.00 32.81 464 GLN A CA 1
ATOM 790 C C . GLN A 1 96 ? 5.768 33.458 32.324 1.00 34.27 464 GLN A C 1
ATOM 791 O O . GLN A 1 96 ? 4.837 32.722 31.997 1.00 31.35 464 GLN A O 1
ATOM 797 N N . ARG A 1 97 ? 6.233 34.402 31.511 1.00 25.72 465 ARG A N 1
ATOM 798 C CA . ARG A 1 97 ? 5.697 34.643 30.182 1.00 27.37 465 ARG A CA 1
ATOM 799 C C . ARG A 1 97 ? 6.674 34.140 29.124 1.00 28.52 465 ARG A C 1
ATOM 800 O O . ARG A 1 97 ? 7.878 34.036 29.369 1.00 27.28 465 ARG A O 1
ATOM 808 N N . ILE A 1 98 ? 6.128 33.811 27.946 1.00 24.96 466 ILE A N 1
ATOM 809 C CA . ILE A 1 98 ? 6.937 33.494 26.771 1.00 27.32 466 ILE A CA 1
ATOM 810 C C . ILE A 1 98 ? 7.616 34.765 26.269 1.00 28.31 466 ILE A C 1
ATOM 811 O O . ILE A 1 98 ? 6.993 35.826 26.198 1.00 26.03 466 ILE A O 1
ATOM 816 N N . ILE A 1 99 ? 8.890 34.661 25.894 1.00 26.36 467 ILE A N 1
ATOM 817 C CA . ILE A 1 99 ? 9.584 35.774 25.250 1.00 29.13 467 ILE A CA 1
ATOM 818 C C . ILE A 1 99 ? 9.275 35.699 23.758 1.00 23.57 467 ILE A C 1
ATOM 819 O O . ILE A 1 99 ? 9.826 34.856 23.052 1.00 27.55 467 ILE A O 1
ATOM 824 N N . ARG A 1 100 ? 8.415 36.601 23.278 1.00 23.45 468 ARG A N 1
ATOM 825 C CA . ARG A 1 100 ? 7.878 36.494 21.925 1.00 21.05 468 ARG A CA 1
ATOM 826 C C . ARG A 1 100 ? 8.614 37.360 20.916 1.00 26.87 468 ARG A C 1
ATOM 827 O O . ARG A 1 100 ? 8.412 37.176 19.708 1.00 25.30 468 ARG A O 1
ATOM 835 N N . THR A 1 101 ? 9.469 38.276 21.379 1.00 24.44 469 THR A N 1
ATOM 836 C CA . THR A 1 101 ? 10.059 39.310 20.539 1.00 24.88 469 THR A CA 1
ATOM 837 C C . THR A 1 101 ? 11.509 38.969 20.195 1.00 21.73 469 THR A C 1
ATOM 838 O O . THR A 1 101 ? 12.049 37.932 20.588 1.00 22.35 469 THR A O 1
ATOM 842 N N . GLY A 1 102 ? 12.140 39.859 19.419 1.00 21.76 470 GLY A N 1
ATOM 843 C CA . GLY A 1 102 ? 13.454 39.596 18.890 1.00 21.96 470 GLY A CA 1
ATOM 844 C C . GLY A 1 102 ? 13.358 38.804 17.601 1.00 21.02 470 GLY A C 1
ATOM 845 O O . GLY A 1 102 ? 12.282 38.597 17.031 1.00 21.41 470 GLY A O 1
ATOM 846 N N . ARG A 1 103 ? 14.520 38.357 17.137 1.00 18.41 471 ARG A N 1
ATOM 847 C CA . ARG A 1 103 ? 14.628 37.450 15.990 1.00 18.50 471 ARG A CA 1
ATOM 848 C C . ARG A 1 103 ? 15.450 36.274 16.510 1.00 20.35 471 ARG A C 1
ATOM 849 O O . ARG A 1 103 ? 16.690 36.301 16.491 1.00 22.47 471 ARG A O 1
ATOM 857 N N . THR A 1 104 ? 14.755 35.244 17.010 1.00 18.38 472 THR A N 1
ATOM 858 C CA . THR A 1 104 ? 15.402 34.176 17.766 1.00 17.49 472 THR A CA 1
ATOM 859 C C . THR A 1 104 ? 15.358 32.833 17.051 1.00 22.83 472 THR A C 1
ATOM 860 O O . THR A 1 104 ? 15.740 31.813 17.639 1.00 21.23 472 THR A O 1
ATOM 864 N N . GLY A 1 105 ? 14.892 32.813 15.802 1.00 19.03 473 GLY A N 1
ATOM 865 C CA . GLY A 1 105 ? 15.015 31.662 14.931 1.00 20.55 473 GLY A CA 1
ATOM 866 C C . GLY A 1 105 ? 15.148 32.192 13.522 1.00 19.29 473 GLY A C 1
ATOM 867 O O . GLY A 1 105 ? 15.016 33.394 13.285 1.00 20.80 473 GLY A O 1
ATOM 868 N N . HIS A 1 106 ? 15.400 31.278 12.572 1.00 19.27 474 HIS A N 1
ATOM 869 C CA . HIS A 1 106 ? 15.595 31.711 11.189 1.00 21.78 474 HIS A CA 1
ATOM 870 C C . HIS A 1 106 ? 14.292 32.195 10.568 1.00 19.76 474 HIS A C 1
ATOM 871 O O . HIS A 1 106 ? 14.264 33.241 9.904 1.00 21.62 474 HIS A O 1
ATOM 878 N N . TRP A 1 107 ? 13.203 31.457 10.775 1.00 16.20 475 TRP A N 1
ATOM 879 C CA . TRP A 1 107 ? 11.932 31.772 10.134 1.00 15.09 475 TRP A CA 1
ATOM 880 C C . TRP A 1 107 ? 10.876 32.208 11.134 1.00 16.44 475 TRP A C 1
ATOM 881 O O . TRP A 1 107 ? 10.185 33.205 10.915 1.00 17.50 475 TRP A O 1
ATOM 892 N N . LEU A 1 108 ? 10.722 31.449 12.216 1.00 17.28 476 LEU A N 1
ATOM 893 C CA . LEU A 1 108 ? 9.884 31.793 13.353 1.00 16.13 476 LEU A CA 1
ATOM 894 C C . LEU A 1 108 ? 10.766 32.004 14.565 1.00 16.31 476 LEU A C 1
ATOM 895 O O . LEU A 1 108 ? 11.894 31.509 14.617 1.00 19.50 476 LEU A O 1
ATOM 900 N N . ASN A 1 109 ? 10.264 32.779 15.525 1.00 17.05 477 ASN A N 1
ATOM 901 C CA . ASN A 1 109 ? 10.975 32.861 16.794 1.00 16.54 477 ASN A CA 1
ATOM 902 C C . ASN A 1 109 ? 10.903 31.531 17.545 1.00 21.50 477 ASN A C 1
ATOM 903 O O . ASN A 1 109 ? 10.032 30.695 17.310 1.00 19.55 477 ASN A O 1
ATOM 908 N N . HIS A 1 110 ? 11.856 31.343 18.456 1.00 18.80 478 HIS A N 1
ATOM 909 C CA . HIS A 1 110 ? 12.060 30.078 19.158 1.00 20.15 478 HIS A CA 1
ATOM 910 C C . HIS A 1 110 ? 11.730 30.221 20.635 1.00 21.33 478 HIS A C 1
ATOM 911 O O . HIS A 1 110 ? 12.396 30.975 21.362 1.00 24.01 478 HIS A O 1
ATOM 918 N N . GLY A 1 111 ? 10.750 29.448 21.091 1.00 19.49 479 GLY A N 1
ATOM 919 C CA . GLY A 1 111 ? 10.374 29.469 22.491 1.00 21.51 479 GLY A CA 1
ATOM 920 C C . GLY A 1 111 ? 10.752 28.246 23.287 1.00 22.21 479 GLY A C 1
ATOM 921 O O . GLY A 1 111 ? 10.417 28.192 24.487 1.00 22.28 479 GLY A O 1
ATOM 922 N N . LYS A 1 112 ? 11.451 27.270 22.716 1.00 21.07 480 LYS A N 1
ATOM 923 C CA . LYS A 1 112 ? 11.718 26.053 23.464 1.00 19.85 480 LYS A CA 1
ATOM 924 C C . LYS A 1 112 ? 13.033 25.413 23.035 1.00 22.06 480 LYS A C 1
ATOM 925 O O . LYS A 1 112 ? 13.591 25.723 21.976 1.00 24.74 480 LYS A O 1
ATOM 931 N N . GLU A 1 113 ? 13.541 24.536 23.905 1.00 21.99 481 GLU A N 1
ATOM 932 C CA . GLU A 1 113 ? 14.656 23.640 23.619 1.00 23.13 481 GLU A CA 1
ATOM 933 C C . GLU A 1 113 ? 14.164 22.203 23.635 1.00 24.36 481 GLU A C 1
ATOM 934 O O . GLU A 1 113 ? 13.427 21.807 24.542 1.00 26.04 481 GLU A O 1
ATOM 940 N N . HIS A 1 114 ? 14.601 21.409 22.660 1.00 21.60 482 HIS A N 1
ATOM 941 C CA . HIS A 1 114 ? 14.154 20.032 22.509 1.00 21.52 482 HIS A CA 1
ATOM 942 C C . HIS A 1 114 ? 15.186 19.033 23.028 1.00 23.79 482 HIS A C 1
ATOM 943 O O . HIS A 1 114 ? 16.395 19.221 22.873 1.00 23.42 482 HIS A O 1
ATOM 950 N N . CYS A 1 115 ? 14.686 17.931 23.595 1.00 22.32 483 CYS A N 1
ATOM 951 C CA . CYS A 1 115 ? 15.515 16.823 24.059 1.00 24.52 483 CYS A CA 1
ATOM 952 C C . CYS A 1 115 ? 14.912 15.525 23.546 1.00 28.43 483 CYS A C 1
ATOM 953 O O . CYS A 1 115 ? 13.789 15.168 23.924 1.00 26.43 483 CYS A O 1
ATOM 956 N N . LEU A 1 116 ? 15.650 14.814 22.693 1.00 24.80 484 LEU A N 1
ATOM 957 C CA . LEU A 1 116 ? 15.183 13.515 22.228 1.00 26.14 484 LEU A CA 1
ATOM 958 C C . LEU A 1 116 ? 15.368 12.476 23.321 1.00 27.99 484 LEU A C 1
ATOM 959 O O . LEU A 1 116 ? 16.363 12.502 24.052 1.00 31.06 484 LEU A O 1
ATOM 964 N N . VAL A 1 117 ? 14.408 11.557 23.422 1.00 26.52 485 VAL A N 1
ATOM 965 C CA . VAL A 1 117 ? 14.452 10.471 24.389 1.00 26.71 485 VAL A CA 1
ATOM 966 C C . VAL A 1 117 ? 14.520 9.165 23.609 1.00 28.51 485 VAL A C 1
ATOM 967 O O . VAL A 1 117 ? 13.585 8.831 22.871 1.00 29.62 485 VAL A O 1
ATOM 971 N N . GLY A 1 118 ? 15.624 8.437 23.764 1.00 30.04 486 GLY A N 1
ATOM 972 C CA . GLY A 1 118 ? 15.784 7.158 23.091 1.00 29.44 486 GLY A CA 1
ATOM 973 C C . GLY A 1 118 ? 15.821 5.994 24.055 1.00 36.69 486 GLY A C 1
ATOM 974 O O . GLY A 1 118 ? 16.120 6.180 25.238 1.00 34.13 486 GLY A O 1
ATOM 975 N N . VAL A 1 119 ? 15.511 4.790 23.570 1.00 34.58 487 VAL A N 1
ATOM 976 C CA . VAL A 1 119 ? 15.580 3.584 24.385 1.00 34.04 487 VAL A CA 1
ATOM 977 C C . VAL A 1 119 ? 16.441 2.562 23.655 1.00 42.77 487 VAL A C 1
ATOM 978 O O . VAL A 1 119 ? 16.490 2.519 22.420 1.00 40.66 487 VAL A O 1
ATOM 982 N N . LYS A 1 120 ? 17.138 1.745 24.438 1.00 42.36 488 LYS A N 1
ATOM 983 C CA . LYS A 1 120 ? 18.067 0.740 23.953 1.00 43.14 488 LYS A CA 1
ATOM 984 C C . LYS A 1 120 ? 17.818 -0.550 24.720 1.00 41.92 488 LYS A C 1
ATOM 985 O O . LYS A 1 120 ? 17.608 -0.519 25.935 1.00 42.41 488 LYS A O 1
ATOM 991 N N . GLY A 1 121 ? 17.826 -1.678 24.006 1.00 40.56 489 GLY A N 1
ATOM 992 C CA . GLY A 1 121 ? 17.733 -2.964 24.683 1.00 44.63 489 GLY A CA 1
ATOM 993 C C . GLY A 1 121 ? 16.395 -3.167 25.373 1.00 48.48 489 GLY A C 1
ATOM 994 O O . GLY A 1 121 ? 15.337 -2.780 24.867 1.00 52.63 489 GLY A O 1
ATOM 995 N N . ASN A 1 122 ? 16.442 -3.788 26.552 1.00 52.99 490 ASN A N 1
ATOM 996 C CA . ASN A 1 122 ? 15.253 -4.178 27.310 1.00 56.79 490 ASN A CA 1
ATOM 997 C C . ASN A 1 122 ? 15.415 -3.661 28.733 1.00 61.25 490 ASN A C 1
ATOM 998 O O . ASN A 1 122 ? 15.733 -4.424 29.656 1.00 60.88 490 ASN A O 1
ATOM 1003 N N . PRO A 1 123 ? 15.214 -2.362 28.946 1.00 56.24 491 PRO A N 1
ATOM 1004 C CA . PRO A 1 123 ? 15.357 -1.812 30.297 1.00 55.47 491 PRO A CA 1
ATOM 1005 C C . PRO A 1 123 ? 14.286 -2.346 31.231 1.00 50.55 491 PRO A C 1
ATOM 1006 O O . PRO A 1 123 ? 13.176 -2.689 30.818 1.00 56.76 491 PRO A O 1
ATOM 1010 N N . GLN A 1 124 ? 14.635 -2.421 32.511 1.00 64.97 492 GLN A N 1
ATOM 1011 C CA . GLN A 1 124 ? 13.718 -2.908 33.527 1.00 68.77 492 GLN A CA 1
ATOM 1012 C C . GLN A 1 124 ? 13.864 -2.046 34.770 1.00 64.85 492 GLN A C 1
ATOM 1013 O O . GLN A 1 124 ? 14.921 -1.456 35.013 1.00 67.58 492 GLN A O 1
ATOM 1019 N N . GLY A 1 125 ? 12.786 -1.960 35.547 1.00 63.05 493 GLY A N 1
ATOM 1020 C CA . GLY A 1 125 ? 12.810 -1.173 36.762 1.00 58.80 493 GLY A CA 1
ATOM 1021 C C . GLY A 1 125 ? 12.533 0.295 36.554 1.00 58.29 493 GLY A C 1
ATOM 1022 O O . GLY A 1 125 ? 12.976 1.120 37.359 1.00 60.07 493 GLY A O 1
ATOM 1023 N N . PHE A 1 126 ? 11.815 0.648 35.494 1.00 52.83 494 PHE A N 1
ATOM 1024 C CA . PHE A 1 126 ? 11.486 2.034 35.212 1.00 48.44 494 PHE A CA 1
ATOM 1025 C C . PHE A 1 126 ? 9.994 2.271 35.412 1.00 52.08 494 PHE A C 1
ATOM 1026 O O . PHE A 1 126 ? 9.186 1.339 35.401 1.00 57.15 494 PHE A O 1
ATOM 1034 N N . ASN A 1 127 ? 9.645 3.537 35.621 1.00 50.05 495 ASN A N 1
ATOM 1035 C CA . ASN A 1 127 ? 8.267 3.952 35.855 1.00 51.59 495 ASN A CA 1
ATOM 1036 C C . ASN A 1 127 ? 7.827 4.865 34.722 1.00 56.74 495 ASN A C 1
ATOM 1037 O O . ASN A 1 127 ? 8.381 5.956 34.550 1.00 62.73 495 ASN A O 1
ATOM 1042 N N . GLN A 1 128 ? 6.824 4.430 33.971 1.00 51.95 496 GLN A N 1
ATOM 1043 C CA . GLN A 1 128 ? 6.302 5.187 32.846 1.00 51.36 496 GLN A CA 1
ATOM 1044 C C . GLN A 1 128 ? 5.246 6.184 33.300 1.00 50.85 496 GLN A C 1
ATOM 1045 O O . GLN A 1 128 ? 4.465 5.920 34.220 1.00 53.65 496 GLN A O 1
ATOM 1051 N N . GLY A 1 129 ? 5.223 7.334 32.630 1.00 48.36 497 GLY A N 1
ATOM 1052 C CA . GLY A 1 129 ? 4.120 8.259 32.764 1.00 46.99 497 GLY A CA 1
ATOM 1053 C C . GLY A 1 129 ? 4.102 9.075 34.032 1.00 42.87 497 GLY A C 1
ATOM 1054 O O . GLY A 1 129 ? 3.061 9.665 34.353 1.00 45.40 497 GLY A O 1
ATOM 1055 N N . LEU A 1 130 ? 5.216 9.145 34.762 1.00 43.60 498 LEU A N 1
ATOM 1056 C CA . LEU A 1 130 ? 5.219 9.933 35.987 1.00 42.21 498 LEU A CA 1
ATOM 1057 C C . LEU A 1 130 ? 5.282 11.427 35.687 1.00 40.55 498 LEU A C 1
ATOM 1058 O O . LEU A 1 130 ? 4.668 12.230 36.394 1.00 44.84 498 LEU A O 1
ATOM 1063 N N . ASP A 1 131 ? 6.003 11.816 34.640 1.00 39.39 499 ASP A N 1
ATOM 1064 C CA . ASP A 1 131 ? 6.177 13.217 34.287 1.00 37.00 499 ASP A CA 1
ATOM 1065 C C . ASP A 1 131 ? 5.624 13.509 32.895 1.00 33.42 499 ASP A C 1
ATOM 1066 O O . ASP A 1 131 ? 5.482 12.608 32.065 1.00 41.60 499 ASP A O 1
ATOM 1071 N N . CYS A 1 132 ? 5.317 14.792 32.664 1.00 32.40 500 CYS A N 1
ATOM 1072 C CA . CYS A 1 132 ? 4.941 15.326 31.357 1.00 29.77 500 CYS A CA 1
ATOM 1073 C C . CYS A 1 132 ? 6.177 15.518 30.484 1.00 37.70 500 CYS A C 1
ATOM 1074 O O . CYS A 1 132 ? 7.305 15.616 30.974 1.00 32.68 500 CYS A O 1
ATOM 1077 N N . ASP A 1 133 ? 5.954 15.619 29.172 1.00 28.93 501 ASP A N 1
ATOM 1078 C CA . ASP A 1 133 ? 7.042 15.901 28.241 1.00 28.66 501 ASP A CA 1
ATOM 1079 C C . ASP A 1 133 ? 7.244 17.397 27.990 1.00 29.49 501 ASP A C 1
ATOM 1080 O O . ASP A 1 133 ? 7.949 17.768 27.041 1.00 27.40 501 ASP A O 1
ATOM 1085 N N . VAL A 1 134 ? 6.679 18.259 28.834 1.00 27.26 502 VAL A N 1
ATOM 1086 C CA . VAL A 1 134 ? 6.901 19.702 28.760 1.00 26.43 502 VAL A CA 1
ATOM 1087 C C . VAL A 1 134 ? 7.492 20.158 30.084 1.00 27.38 502 VAL A C 1
ATOM 1088 O O . VAL A 1 134 ? 6.924 19.889 31.148 1.00 31.86 502 VAL A O 1
ATOM 1092 N N . ILE A 1 135 ? 8.626 20.860 30.017 1.00 25.74 503 ILE A N 1
ATOM 1093 C CA . ILE A 1 135 ? 9.237 21.517 31.173 1.00 24.67 503 ILE A CA 1
ATOM 1094 C C . ILE A 1 135 ? 9.005 23.012 31.027 1.00 23.34 503 ILE A C 1
ATOM 1095 O O . ILE A 1 135 ? 9.199 23.564 29.942 1.00 26.84 503 ILE A O 1
ATOM 1100 N N . VAL A 1 136 ? 8.599 23.673 32.110 1.00 27.83 504 VAL A N 1
ATOM 1101 C CA . VAL A 1 136 ? 8.472 25.128 32.123 1.00 28.67 504 VAL A CA 1
ATOM 1102 C C . VAL A 1 136 ? 9.452 25.684 33.148 1.00 27.14 504 VAL A C 1
ATOM 1103 O O . VAL A 1 136 ? 9.331 25.409 34.350 1.00 31.96 504 VAL A O 1
ATOM 1107 N N . ALA A 1 137 ? 10.424 26.462 32.680 1.00 27.69 505 ALA A N 1
ATOM 1108 C CA . ALA A 1 137 ? 11.380 27.042 33.611 1.00 27.98 505 ALA A CA 1
ATOM 1109 C C . ALA A 1 137 ? 11.999 28.288 32.997 1.00 26.87 505 ALA A C 1
ATOM 1110 O O . ALA A 1 137 ? 12.141 28.389 31.780 1.00 28.17 505 ALA A O 1
ATOM 1112 N N . GLU A 1 138 ? 12.352 29.241 33.858 1.00 27.82 506 GLU A N 1
ATOM 1113 C CA . GLU A 1 138 ? 12.960 30.481 33.396 1.00 28.40 506 GLU A CA 1
ATOM 1114 C C . GLU A 1 138 ? 14.352 30.222 32.824 1.00 38.72 506 GLU A C 1
ATOM 1115 O O . GLU A 1 138 ? 15.104 29.381 33.330 1.00 33.68 506 GLU A O 1
ATOM 1121 N N . VAL A 1 139 ? 14.693 30.948 31.753 1.00 36.64 507 VAL A N 1
ATOM 1122 C CA . VAL A 1 139 ? 16.007 30.823 31.131 1.00 43.38 507 VAL A CA 1
ATOM 1123 C C . VAL A 1 139 ? 17.032 31.619 31.914 1.00 53.57 507 VAL A C 1
ATOM 1124 O O . VAL A 1 139 ? 16.804 32.780 32.273 1.00 55.16 507 VAL A O 1
ATOM 1128 N N . ARG A 1 140 ? 18.178 30.994 32.153 1.00 60.77 508 ARG A N 1
ATOM 1129 C CA . ARG A 1 140 ? 19.436 31.699 32.336 1.00 66.39 508 ARG A CA 1
ATOM 1130 C C . ARG A 1 140 ? 20.225 31.719 31.034 1.00 69.55 508 ARG A C 1
ATOM 1131 O O . ARG A 1 140 ? 20.637 32.782 30.562 1.00 62.89 508 ARG A O 1
ATOM 1139 N N . SER A 1 141 ? 20.452 30.587 30.377 1.00 72.30 509 SER A N 1
ATOM 1140 C CA . SER A 1 141 ? 21.095 30.533 29.053 1.00 71.51 509 SER A CA 1
ATOM 1141 C C . SER A 1 141 ? 20.529 29.279 28.481 1.00 69.19 509 SER A C 1
ATOM 1142 O O . SER A 1 141 ? 20.106 28.455 29.239 1.00 71.93 509 SER A O 1
ATOM 1145 N N . THR A 1 142 ? 20.501 29.120 27.183 1.00 63.19 510 THR A N 1
ATOM 1146 C CA . THR A 1 142 ? 19.934 27.880 26.663 1.00 65.04 510 THR A CA 1
ATOM 1147 C C . THR A 1 142 ? 20.856 26.711 26.898 1.00 60.99 510 THR A C 1
ATOM 1148 O O . THR A 1 142 ? 20.430 25.600 26.911 1.00 56.42 510 THR A O 1
ATOM 1152 N N . SER A 1 143 ? 22.131 26.982 27.090 1.00 58.20 511 SER A N 1
ATOM 1153 C CA . SER A 1 143 ? 23.052 25.892 27.378 1.00 57.97 511 SER A CA 1
ATOM 1154 C C . SER A 1 143 ? 22.768 25.378 28.759 1.00 59.86 511 SER A C 1
ATOM 1155 O O . SER A 1 143 ? 22.884 24.219 29.009 1.00 69.41 511 SER A O 1
ATOM 1158 N N . HIS A 1 144 ? 22.379 26.252 29.650 1.00 49.73 512 HIS A N 1
ATOM 1159 C CA . HIS A 1 144 ? 22.103 25.883 30.992 1.00 49.60 512 HIS A CA 1
ATOM 1160 C C . HIS A 1 144 ? 20.752 25.188 31.103 1.00 50.70 512 HIS A C 1
ATOM 1161 O O . HIS A 1 144 ? 19.735 25.796 31.299 1.00 49.16 512 HIS A O 1
ATOM 1168 N N . LYS A 1 145 ? 20.770 23.883 30.979 1.00 37.50 513 LYS A N 1
ATOM 1169 C CA . LYS A 1 145 ? 19.561 23.123 31.038 1.00 35.23 513 LYS A CA 1
ATOM 1170 C C . LYS A 1 145 ? 18.912 23.138 32.377 1.00 37.65 513 LYS A C 1
ATOM 1171 O O . LYS A 1 145 ? 19.564 23.295 33.364 1.00 37.19 513 LYS A O 1
ATOM 1177 N N . PRO A 1 146 ? 17.545 22.955 32.348 1.00 30.44 514 PRO A N 1
ATOM 1178 C CA . PRO A 1 146 ? 16.913 23.000 33.667 1.00 35.94 514 PRO A CA 1
ATOM 1179 C C . PRO A 1 146 ? 17.196 21.836 34.616 1.00 36.88 514 PRO A C 1
ATOM 1180 O O . PRO A 1 146 ? 17.239 20.725 34.184 1.00 37.10 514 PRO A O 1
ATOM 1184 N N . ASP A 1 147 ? 17.391 22.143 35.892 1.00 34.49 515 ASP A N 1
ATOM 1185 C CA . ASP A 1 147 ? 17.657 21.090 36.863 1.00 37.83 515 ASP A CA 1
ATOM 1186 C C . ASP A 1 147 ? 16.462 20.169 37.052 1.00 40.97 515 ASP A C 1
ATOM 1187 O O . ASP A 1 147 ? 16.629 19.058 37.564 1.00 40.62 515 ASP A O 1
ATOM 1192 N N . GLU A 1 148 ? 15.265 20.619 36.663 1.00 35.48 516 GLU A N 1
ATOM 1193 C CA . GLU A 1 148 ? 14.081 19.762 36.676 1.00 37.18 516 GLU A CA 1
ATOM 1194 C C . GLU A 1 148 ? 14.345 18.413 36.014 1.00 34.70 516 GLU A C 1
ATOM 1195 O O . GLU A 1 148 ? 13.767 17.396 36.421 1.00 36.00 516 GLU A O 1
ATOM 1201 N N . ILE A 1 149 ? 15.217 18.380 35.000 1.00 37.47 517 ILE A N 1
ATOM 1202 C CA . ILE A 1 149 ? 15.418 17.148 34.237 1.00 35.65 517 ILE A CA 1
ATOM 1203 C C . ILE A 1 149 ? 15.974 16.036 35.119 1.00 41.14 517 ILE A C 1
ATOM 1204 O O . ILE A 1 149 ? 15.678 14.857 34.892 1.00 36.41 517 ILE A O 1
ATOM 1209 N N . TYR A 1 150 ? 16.771 16.379 36.139 1.00 36.08 518 TYR A N 1
ATOM 1210 C CA . TYR A 1 150 ? 17.336 15.335 36.988 1.00 38.92 518 TYR A CA 1
ATOM 1211 C C . TYR A 1 150 ? 16.252 14.635 37.794 1.00 41.36 518 TYR A C 1
ATOM 1212 O O . TYR A 1 150 ? 16.323 13.420 38.011 1.00 42.40 518 TYR A O 1
ATOM 1221 N N . GLY A 1 151 ? 15.237 15.382 38.242 1.00 38.58 519 GLY A N 1
ATOM 1222 C CA . GLY A 1 151 ? 14.161 14.761 38.998 1.00 40.41 519 GLY A CA 1
ATOM 1223 C C . GLY A 1 151 ? 13.275 13.898 38.127 1.00 36.99 519 GLY A C 1
ATOM 1224 O O . GLY A 1 151 ? 12.825 12.828 38.550 1.00 41.17 519 GLY A O 1
ATOM 1225 N N . MET A 1 152 ? 13.009 14.354 36.899 1.00 38.54 520 MET A N 1
ATOM 1226 C CA . MET A 1 152 ? 12.287 13.523 35.940 1.00 37.95 520 MET A CA 1
ATOM 1227 C C . MET A 1 152 ? 13.021 12.216 35.685 1.00 37.32 520 MET A C 1
ATOM 1228 O O . MET A 1 152 ? 12.398 11.153 35.582 1.00 38.64 520 MET A O 1
ATOM 1233 N N . ILE A 1 153 ? 14.346 12.282 35.543 1.00 36.91 521 ILE A N 1
ATOM 1234 C CA . ILE A 1 153 ? 15.108 11.089 35.206 1.00 34.29 521 ILE A CA 1
ATOM 1235 C C . ILE A 1 153 ? 15.208 10.171 36.411 1.00 39.75 521 ILE A C 1
ATOM 1236 O O . ILE A 1 153 ? 15.182 8.940 36.269 1.00 43.81 521 ILE A O 1
ATOM 1241 N N . GLU A 1 154 ? 15.285 10.744 37.614 1.00 40.80 522 GLU A N 1
ATOM 1242 C CA . GLU A 1 154 ? 15.330 9.914 38.814 1.00 44.79 522 GLU A CA 1
ATOM 1243 C C . GLU A 1 154 ? 13.991 9.232 39.064 1.00 50.24 522 GLU A C 1
ATOM 1244 O O . GLU A 1 154 ? 13.951 8.068 39.476 1.00 49.97 522 GLU A O 1
ATOM 1250 N N . ARG A 1 155 ? 12.884 9.938 38.826 1.00 41.51 523 ARG A N 1
ATOM 1251 C CA . ARG A 1 155 ? 11.578 9.298 38.930 1.00 44.25 523 ARG A CA 1
ATOM 1252 C C . ARG A 1 155 ? 11.397 8.227 37.860 1.00 49.03 523 ARG A C 1
ATOM 1253 O O . ARG A 1 155 ? 10.741 7.207 38.109 1.00 50.68 523 ARG A O 1
ATOM 1261 N N . LEU A 1 156 ? 11.994 8.423 36.679 1.00 46.46 524 LEU A N 1
ATOM 1262 C CA . LEU A 1 156 ? 11.933 7.399 35.637 1.00 42.80 524 LEU A CA 1
ATOM 1263 C C . LEU A 1 156 ? 12.750 6.164 36.009 1.00 44.83 524 LEU A C 1
ATOM 1264 O O . LEU A 1 156 ? 12.293 5.030 35.824 1.00 49.24 524 LEU A O 1
ATOM 1269 N N . SER A 1 157 ? 13.963 6.361 36.522 1.00 44.38 525 SER A N 1
ATOM 1270 C CA . SER A 1 157 ? 14.909 5.271 36.769 1.00 49.28 525 SER A CA 1
ATOM 1271 C C . SER A 1 157 ? 15.570 5.497 38.124 1.00 48.11 525 SER A C 1
ATOM 1272 O O . SER A 1 157 ? 16.733 5.913 38.212 1.00 48.71 525 SER A O 1
ATOM 1275 N N . PRO A 1 158 ? 14.847 5.232 39.213 1.00 53.65 526 PRO A N 1
ATOM 1276 C CA . PRO A 1 158 ? 15.387 5.540 40.544 1.00 58.55 526 PRO A CA 1
ATOM 1277 C C . PRO A 1 158 ? 16.483 4.573 40.967 1.00 55.28 526 PRO A C 1
ATOM 1278 O O . PRO A 1 158 ? 16.403 3.366 40.726 1.00 52.08 526 PRO A O 1
ATOM 1282 N N . GLY A 1 159 ? 17.519 5.125 41.592 1.00 54.19 527 GLY A N 1
ATOM 1283 C CA . GLY A 1 159 ? 18.553 4.332 42.225 1.00 59.87 527 GLY A CA 1
ATOM 1284 C C . GLY A 1 159 ? 19.599 3.747 41.302 1.00 63.86 527 GLY A C 1
ATOM 1285 O O . GLY A 1 159 ? 20.482 3.024 41.781 1.00 66.93 527 GLY A O 1
ATOM 1286 N N . THR A 1 160 ? 19.537 4.030 40.005 1.00 54.50 528 THR A N 1
ATOM 1287 C CA . THR A 1 160 ? 20.490 3.495 39.044 1.00 49.30 528 THR A CA 1
ATOM 1288 C C . THR A 1 160 ? 21.629 4.480 38.801 1.00 48.14 528 THR A C 1
ATOM 1289 O O . THR A 1 160 ? 21.501 5.686 39.025 1.00 45.63 528 THR A O 1
ATOM 1293 N N . ARG A 1 161 ? 22.747 3.953 38.306 1.00 49.60 529 ARG A N 1
ATOM 1294 C CA . ARG A 1 161 ? 23.882 4.802 37.968 1.00 46.41 529 ARG A CA 1
ATOM 1295 C C . ARG A 1 161 ? 23.665 5.428 36.597 1.00 48.07 529 ARG A C 1
ATOM 1296 O O . ARG A 1 161 ? 23.121 4.798 35.687 1.00 44.00 529 ARG A O 1
ATOM 1304 N N . LYS A 1 162 ? 24.074 6.687 36.465 1.00 43.61 530 LYS A N 1
ATOM 1305 C CA . LYS A 1 162 ? 23.749 7.503 35.303 1.00 40.36 530 LYS A CA 1
ATOM 1306 C C . LYS A 1 162 ? 24.976 8.301 34.895 1.00 40.34 530 LYS A C 1
ATOM 1307 O O . LYS A 1 162 ? 25.834 8.607 35.723 1.00 42.98 530 LYS A O 1
ATOM 1313 N N . ILE A 1 163 ? 25.054 8.658 33.615 1.00 40.44 531 ILE A N 1
ATOM 1314 C CA . ILE A 1 163 ? 26.209 9.386 33.106 1.00 38.08 531 ILE A CA 1
ATOM 1315 C C . ILE A 1 163 ? 25.739 10.569 32.270 1.00 39.42 531 ILE A C 1
ATOM 1316 O O . ILE A 1 163 ? 24.812 10.448 31.460 1.00 37.74 531 ILE A O 1
ATOM 1321 N N . GLU A 1 164 ? 26.380 11.718 32.484 1.00 34.74 532 GLU A N 1
ATOM 1322 C CA . GLU A 1 164 ? 26.086 12.936 31.737 1.00 32.86 532 GLU A CA 1
ATOM 1323 C C . GLU A 1 164 ? 27.318 13.363 30.953 1.00 35.60 532 GLU A C 1
ATOM 1324 O O . GLU A 1 164 ? 28.420 13.410 31.504 1.00 38.21 532 GLU A O 1
ATOM 1330 N N . LEU A 1 165 ? 27.123 13.693 29.678 1.00 33.31 533 LEU A N 1
ATOM 1331 C CA . LEU A 1 165 ? 28.197 14.142 28.805 1.00 35.21 533 LEU A CA 1
ATOM 1332 C C . LEU A 1 165 ? 28.031 15.626 28.498 1.00 34.14 533 LEU A C 1
ATOM 1333 O O . LEU A 1 165 ? 26.913 16.092 28.249 1.00 32.19 533 LEU A O 1
ATOM 1338 N N . PHE A 1 166 ? 29.158 16.353 28.506 1.00 31.03 534 PHE A N 1
ATOM 1339 C CA . PHE A 1 166 ? 29.217 17.803 28.277 1.00 28.54 534 PHE A CA 1
ATOM 1340 C C . PHE A 1 166 ? 28.587 18.575 29.428 1.00 30.49 534 PHE A C 1
ATOM 1341 O O . PHE A 1 166 ? 27.977 19.630 29.231 1.00 34.06 534 PHE A O 1
ATOM 1349 N N . GLY A 1 167 ? 28.756 18.054 30.646 1.00 33.52 535 GLY A N 1
ATOM 1350 C CA . GLY A 1 167 ? 28.288 18.747 31.819 1.00 34.14 535 GLY A CA 1
ATOM 1351 C C . GLY A 1 167 ? 29.302 19.750 32.327 1.00 34.18 535 GLY A C 1
ATOM 1352 O O . GLY A 1 167 ? 30.507 19.631 32.099 1.00 36.13 535 GLY A O 1
ATOM 1353 N N . ARG A 1 168 ? 28.778 20.715 33.046 1.00 35.82 536 ARG A N 1
ATOM 1354 C CA . ARG A 1 168 ? 29.550 21.758 33.666 1.00 36.94 536 ARG A CA 1
ATOM 1355 C C . ARG A 1 168 ? 29.445 21.548 35.147 1.00 43.92 536 ARG A C 1
ATOM 1356 O O . ARG A 1 168 ? 28.670 20.768 35.623 1.00 41.41 536 ARG A O 1
ATOM 1364 N N . PRO A 1 169 ? 30.304 22.341 35.882 1.00 39.31 537 PRO A N 1
ATOM 1365 C CA . PRO A 1 169 ? 30.269 22.129 37.329 1.00 39.37 537 PRO A CA 1
ATOM 1366 C C . PRO A 1 169 ? 28.937 22.036 37.997 1.00 38.42 537 PRO A C 1
ATOM 1367 O O . PRO A 1 169 ? 28.749 21.213 38.833 1.00 38.80 537 PRO A O 1
ATOM 1371 N N . HIS A 1 170 ? 28.009 22.884 37.630 1.00 35.55 538 HIS A N 1
ATOM 1372 C CA . HIS A 1 170 ? 26.708 22.870 38.227 1.00 41.50 538 HIS A CA 1
ATOM 1373 C C . HIS A 1 170 ? 25.858 21.648 37.952 1.00 43.01 538 HIS A C 1
ATOM 1374 O O . HIS A 1 170 ? 24.867 21.455 38.588 1.00 45.28 538 HIS A O 1
ATOM 1381 N N . ASN A 1 171 ? 26.246 20.843 36.982 1.00 38.16 539 ASN A N 1
ATOM 1382 C CA . ASN A 1 171 ? 25.483 19.658 36.604 1.00 33.02 539 ASN A CA 1
ATOM 1383 C C . ASN A 1 171 ? 25.769 18.429 37.460 1.00 40.78 539 ASN A C 1
ATOM 1384 O O . ASN A 1 171 ? 25.044 17.439 37.334 1.00 41.25 539 ASN A O 1
ATOM 1389 N N . VAL A 1 172 ? 26.797 18.439 38.309 1.00 41.35 540 VAL A N 1
ATOM 1390 C CA . VAL A 1 172 ? 27.107 17.236 39.077 1.00 41.21 540 VAL A CA 1
ATOM 1391 C C . VAL A 1 172 ? 25.976 16.955 40.063 1.00 48.15 540 VAL A C 1
ATOM 1392 O O . VAL A 1 172 ? 25.403 17.877 40.665 1.00 46.95 540 VAL A O 1
ATOM 1396 N N . GLN A 1 173 ? 25.623 15.675 40.214 1.00 48.85 541 GLN A N 1
ATOM 1397 C CA . GLN A 1 173 ? 24.437 15.266 40.960 1.00 45.70 541 GLN A CA 1
ATOM 1398 C C . GLN A 1 173 ? 24.696 13.904 41.591 1.00 55.35 541 GLN A C 1
ATOM 1399 O O . GLN A 1 173 ? 25.479 13.114 41.050 1.00 48.07 541 GLN A O 1
ATOM 1405 N N . PRO A 1 174 ? 24.063 13.601 42.729 1.00 52.64 542 PRO A N 1
ATOM 1406 C CA . PRO A 1 174 ? 24.099 12.225 43.240 1.00 51.82 542 PRO A CA 1
ATOM 1407 C C . PRO A 1 174 ? 23.569 11.250 42.200 1.00 48.42 542 PRO A C 1
ATOM 1408 O O . PRO A 1 174 ? 22.670 11.573 41.420 1.00 50.43 542 PRO A O 1
ATOM 1412 N N . ASN A 1 175 ? 24.148 10.049 42.188 1.00 51.82 543 ASN A N 1
ATOM 1413 C CA . ASN A 1 175 ? 23.859 8.948 41.262 1.00 45.98 543 ASN A CA 1
ATOM 1414 C C . ASN A 1 175 ? 24.441 9.176 39.865 1.00 49.82 543 ASN A C 1
ATOM 1415 O O . ASN A 1 175 ? 24.289 8.291 39.008 1.00 45.19 543 ASN A O 1
ATOM 1420 N N . TRP A 1 176 ? 25.106 10.305 39.604 1.00 47.62 544 TRP A N 1
ATOM 1421 C CA . TRP A 1 176 ? 25.593 10.656 38.276 1.00 42.05 544 TRP A CA 1
ATOM 1422 C C . TRP A 1 176 ? 27.115 10.727 38.244 1.00 41.50 544 TRP A C 1
ATOM 1423 O O . TRP A 1 176 ? 27.759 11.119 39.223 1.00 42.47 544 TRP A O 1
ATOM 1434 N N . ILE A 1 177 ? 27.684 10.346 37.102 1.00 41.05 545 ILE A N 1
ATOM 1435 C CA . ILE A 1 177 ? 29.068 10.651 36.751 1.00 42.25 545 ILE A CA 1
ATOM 1436 C C . ILE A 1 177 ? 29.042 11.661 35.608 1.00 40.80 545 ILE A C 1
ATOM 1437 O O . ILE A 1 177 ? 28.382 11.433 34.590 1.00 41.28 545 ILE A O 1
ATOM 1442 N N . THR A 1 178 ? 29.756 12.773 35.771 1.00 39.10 546 THR A N 1
ATOM 1443 C CA . THR A 1 178 ? 29.685 13.886 34.829 1.00 41.33 546 THR A CA 1
ATOM 1444 C C . THR A 1 178 ? 31.001 14.024 34.075 1.00 37.32 546 THR A C 1
ATOM 1445 O O . THR A 1 178 ? 32.068 14.073 34.690 1.00 38.18 546 THR A O 1
ATOM 1449 N N . LEU A 1 179 ? 30.927 14.089 32.748 1.00 35.74 547 LEU A N 1
ATOM 1450 C CA . LEU A 1 179 ? 32.095 14.301 31.899 1.00 40.85 547 LEU A CA 1
ATOM 1451 C C . LEU A 1 179 ? 31.991 15.653 31.203 1.00 39.37 547 LEU A C 1
ATOM 1452 O O . LEU A 1 179 ? 30.928 16.014 30.689 1.00 34.94 547 LEU A O 1
ATOM 1457 N N . GLY A 1 180 ? 33.108 16.364 31.108 1.00 36.80 548 GLY A N 1
ATOM 1458 C CA . GLY A 1 180 ? 33.198 17.653 30.467 1.00 37.71 548 GLY A CA 1
ATOM 1459 C C . GLY A 1 180 ? 34.557 18.310 30.572 1.00 42.53 548 GLY A C 1
ATOM 1460 O O . GLY A 1 180 ? 35.322 17.981 31.439 1.00 38.07 548 GLY A O 1
ATOM 1461 N N . ASN A 1 181 ? 34.868 19.235 29.689 1.00 37.71 549 ASN A N 1
ATOM 1462 C CA . ASN A 1 181 ? 36.152 19.879 29.703 1.00 38.11 549 ASN A CA 1
ATOM 1463 C C . ASN A 1 181 ? 36.309 21.138 30.572 1.00 44.05 549 ASN A C 1
ATOM 1464 O O . ASN A 1 181 ? 37.323 21.770 30.528 1.00 42.23 549 ASN A O 1
ATOM 1469 N N . GLN A 1 182 ? 35.299 21.457 31.353 1.00 37.90 550 GLN A N 1
ATOM 1470 C CA . GLN A 1 182 ? 35.338 22.607 32.229 1.00 41.70 550 GLN A CA 1
ATOM 1471 C C . GLN A 1 182 ? 35.023 22.185 33.637 1.00 46.84 550 GLN A C 1
ATOM 1472 O O . GLN A 1 182 ? 34.577 22.971 34.432 1.00 47.45 550 GLN A O 1
ATOM 1478 N N . LEU A 1 183 ? 35.252 20.926 33.952 1.00 39.53 551 LEU A N 1
ATOM 1479 C CA . LEU A 1 183 ? 35.001 20.447 35.279 1.00 41.22 551 LEU A CA 1
ATOM 1480 C C . LEU A 1 183 ? 36.281 20.609 36.109 1.00 45.54 551 LEU A C 1
ATOM 1481 O O . LEU A 1 183 ? 37.337 20.699 35.553 1.00 46.20 551 LEU A O 1
ATOM 1486 N N . ASP A 1 184 ? 36.152 20.643 37.423 1.00 43.08 552 ASP A N 1
ATOM 1487 C CA . ASP A 1 184 ? 37.319 20.849 38.284 1.00 46.71 552 ASP A CA 1
ATOM 1488 C C . ASP A 1 184 ? 37.998 19.508 38.558 1.00 50.34 552 ASP A C 1
ATOM 1489 O O . ASP A 1 184 ? 37.674 18.800 39.515 1.00 51.33 552 ASP A O 1
ATOM 1494 N N . GLY A 1 185 ? 38.968 19.164 37.714 1.00 42.65 553 GLY A N 1
ATOM 1495 C CA . GLY A 1 185 ? 39.788 18.000 37.983 1.00 44.56 553 GLY A CA 1
ATOM 1496 C C . GLY A 1 185 ? 39.014 16.703 37.859 1.00 47.63 553 GLY A C 1
ATOM 1497 O O . GLY A 1 185 ? 38.103 16.565 37.035 1.00 46.36 553 GLY A O 1
ATOM 1498 N N . ILE A 1 186 ? 39.383 15.728 38.691 1.00 50.21 554 ILE A N 1
ATOM 1499 C CA . ILE A 1 186 ? 38.832 14.379 38.622 1.00 49.52 554 ILE A CA 1
ATOM 1500 C C . ILE A 1 186 ? 38.444 13.934 40.025 1.00 51.57 554 ILE A C 1
ATOM 1501 O O . ILE A 1 186 ? 39.251 14.034 40.957 1.00 50.14 554 ILE A O 1
ATOM 1506 N N . HIS A 1 187 ? 37.214 13.435 40.173 1.00 53.67 555 HIS A N 1
ATOM 1507 C CA . HIS A 1 187 ? 36.676 13.088 41.490 1.00 58.28 555 HIS A CA 1
ATOM 1508 C C . HIS A 1 187 ? 35.785 11.854 41.323 1.00 62.65 555 HIS A C 1
ATOM 1509 O O . HIS A 1 187 ? 34.594 11.969 41.027 1.00 57.87 555 HIS A O 1
ATOM 1516 N N . LEU A 1 188 ? 36.379 10.675 41.510 1.00 57.24 556 LEU A N 1
ATOM 1517 C CA . LEU A 1 188 ? 35.662 9.410 41.449 1.00 55.82 556 LEU A CA 1
ATOM 1518 C C . LEU A 1 188 ? 35.517 8.814 42.842 1.00 60.38 556 LEU A C 1
ATOM 1519 O O . LEU A 1 188 ? 36.401 8.956 43.692 1.00 63.17 556 LEU A O 1
ATOM 1524 N N . LEU A 1 189 ? 34.405 8.136 43.062 1.00 61.08 557 LEU A N 1
ATOM 1525 C CA . LEU A 1 189 ? 34.126 7.474 44.330 1.00 59.90 557 LEU A CA 1
ATOM 1526 C C . LEU A 1 189 ? 33.833 5.990 44.169 1.00 63.94 557 LEU A C 1
ATOM 1527 O O . LEU A 1 189 ? 34.220 5.195 45.031 1.00 66.88 557 LEU A O 1
ATOM 1532 N N . ASP A 1 190 ? 33.156 5.602 43.093 1.00 65.03 558 ASP A N 1
ATOM 1533 C CA . ASP A 1 190 ? 32.929 4.206 42.759 1.00 63.37 558 ASP A CA 1
ATOM 1534 C C . ASP A 1 190 ? 34.262 3.455 42.743 1.00 69.11 558 ASP A C 1
ATOM 1535 O O . ASP A 1 190 ? 35.136 3.778 41.924 1.00 60.92 558 ASP A O 1
ATOM 1540 N N . PRO A 1 191 ? 34.451 2.454 43.612 1.00 70.98 559 PRO A N 1
ATOM 1541 C CA . PRO A 1 191 ? 35.747 1.752 43.640 1.00 74.48 559 PRO A CA 1
ATOM 1542 C C . PRO A 1 191 ? 36.087 1.058 42.330 1.00 70.15 559 PRO A C 1
ATOM 1543 O O . PRO A 1 191 ? 37.248 1.084 41.903 1.00 66.04 559 PRO A O 1
ATOM 1547 N N . ASP A 1 192 ? 35.102 0.438 41.675 1.00 63.62 560 ASP A N 1
ATOM 1548 C CA . ASP A 1 192 ? 35.376 -0.266 40.426 1.00 72.29 560 ASP A CA 1
ATOM 1549 C C . ASP A 1 192 ? 35.816 0.697 39.333 1.00 70.50 560 ASP A C 1
ATOM 1550 O O . ASP A 1 192 ? 36.706 0.379 38.534 1.00 61.66 560 ASP A O 1
ATOM 1555 N N . VAL A 1 193 ? 35.201 1.883 39.281 1.00 68.28 561 VAL A N 1
ATOM 1556 C CA . VAL A 1 193 ? 35.540 2.859 38.251 1.00 62.77 561 VAL A CA 1
ATOM 1557 C C . VAL A 1 193 ? 36.973 3.352 38.426 1.00 57.74 561 VAL A C 1
ATOM 1558 O O . VAL A 1 193 ? 37.749 3.399 37.466 1.00 57.37 561 VAL A O 1
ATOM 1562 N N . VAL A 1 194 ? 37.345 3.749 39.646 1.00 59.31 562 VAL A N 1
ATOM 1563 C CA . VAL A 1 194 ? 38.702 4.248 39.852 1.00 65.83 562 VAL A CA 1
ATOM 1564 C C . VAL A 1 194 ? 39.719 3.125 39.713 1.00 66.73 562 VAL A C 1
ATOM 1565 O O . VAL A 1 194 ? 40.845 3.369 39.263 1.00 63.00 562 VAL A O 1
ATOM 1569 N N . ALA A 1 195 ? 39.343 1.890 40.056 1.00 64.59 563 ALA A N 1
ATOM 1570 C CA . ALA A 1 195 ? 40.228 0.759 39.807 1.00 69.89 563 ALA A CA 1
ATOM 1571 C C . ALA A 1 195 ? 40.524 0.621 38.319 1.00 69.16 563 ALA A C 1
ATOM 1572 O O . ALA A 1 195 ? 41.683 0.476 37.914 1.00 69.75 563 ALA A O 1
ATOM 1574 N N . ARG A 1 196 ? 39.484 0.692 37.480 1.00 64.46 564 ARG A N 1
ATOM 1575 C CA . ARG A 1 196 ? 39.696 0.627 36.038 1.00 61.82 564 ARG A CA 1
ATOM 1576 C C . ARG A 1 196 ? 40.403 1.874 35.522 1.00 67.00 564 ARG A C 1
ATOM 1577 O O . ARG A 1 196 ? 41.184 1.790 34.566 1.00 60.50 564 ARG A O 1
ATOM 1585 N N . PHE A 1 197 ? 40.144 3.035 36.135 1.00 63.57 565 PHE A N 1
ATOM 1586 C CA . PHE A 1 197 ? 40.858 4.252 35.756 1.00 60.52 565 PHE A CA 1
ATOM 1587 C C . PHE A 1 197 ? 42.348 4.118 36.038 1.00 67.87 565 PHE A C 1
ATOM 1588 O O . PHE A 1 197 ? 43.182 4.366 35.159 1.00 66.74 565 PHE A O 1
ATOM 1596 N N . LYS A 1 198 ? 42.700 3.750 37.276 1.00 65.23 566 LYS A N 1
ATOM 1597 C CA . LYS A 1 198 ? 44.108 3.622 37.639 1.00 70.06 566 LYS A CA 1
ATOM 1598 C C . LYS A 1 198 ? 44.810 2.602 36.749 1.00 73.53 566 LYS A C 1
ATOM 1599 O O . LYS A 1 198 ? 45.988 2.766 36.414 1.00 82.06 566 LYS A O 1
ATOM 1605 N N . GLN A 1 199 ? 44.091 1.560 36.329 1.00 65.82 567 GLN A N 1
ATOM 1606 C CA . GLN A 1 199 ? 44.688 0.567 35.444 1.00 73.90 567 GLN A CA 1
ATOM 1607 C C . GLN A 1 199 ? 44.906 1.132 34.045 1.00 73.44 567 GLN A C 1
ATOM 1608 O O . GLN A 1 199 ? 45.872 0.767 33.365 1.00 69.09 567 GLN A O 1
ATOM 1614 N N . ARG A 1 200 ? 44.024 2.029 33.601 1.00 70.85 568 ARG A N 1
ATOM 1615 C CA . ARG A 1 200 ? 44.111 2.594 32.259 1.00 61.06 568 ARG A CA 1
ATOM 1616 C C . ARG A 1 200 ? 44.928 3.879 32.210 1.00 68.50 568 ARG A C 1
ATOM 1617 O O . ARG A 1 200 ? 45.573 4.154 31.192 1.00 70.72 568 ARG A O 1
ATOM 1625 N N . TYR A 1 201 ? 44.924 4.666 33.287 1.00 67.20 569 TYR A N 1
ATOM 1626 C CA . TYR A 1 201 ? 45.650 5.934 33.353 1.00 69.96 569 TYR A CA 1
ATOM 1627 C C . TYR A 1 201 ? 46.412 6.006 34.673 1.00 68.26 569 TYR A C 1
ATOM 1628 O O . TYR A 1 201 ? 45.972 6.670 35.623 1.00 81.51 569 TYR A O 1
ATOM 1637 N N . PRO A 1 202 ? 47.568 5.330 34.772 1.00 79.59 570 PRO A N 1
ATOM 1638 C CA . PRO A 1 202 ? 48.380 5.344 35.992 1.00 74.86 570 PRO A CA 1
ATOM 1639 C C . PRO A 1 202 ? 49.446 6.437 35.973 1.00 77.54 570 PRO A C 1
ATOM 1640 O O . PRO A 1 202 ? 49.338 7.363 35.169 1.00 95.80 570 PRO A O 1
ATOM 1644 N N . ASN B 2 9 ? 10.715 27.127 41.981 1.00 65.23 117 ASN B N 1
ATOM 1645 C CA . ASN B 2 9 ? 9.511 26.318 41.816 1.00 59.96 117 ASN B CA 1
ATOM 1646 C C . ASN B 2 9 ? 9.718 25.228 40.775 1.00 51.58 117 ASN B C 1
ATOM 1647 O O . ASN B 2 9 ? 9.938 25.519 39.603 1.00 51.10 117 ASN B O 1
ATOM 1652 N N . ASP B 2 10 ? 9.642 23.973 41.206 1.00 46.14 118 ASP B N 1
ATOM 1653 C CA . ASP B 2 10 ? 9.777 22.827 40.307 1.00 40.18 118 ASP B CA 1
ATOM 1654 C C . ASP B 2 10 ? 8.377 22.418 39.862 1.00 35.15 118 ASP B C 1
ATOM 1655 O O . ASP B 2 10 ? 7.648 21.755 40.599 1.00 38.64 118 ASP B O 1
ATOM 1660 N N . TYR B 2 11 ? 8.008 22.800 38.638 1.00 33.60 119 TYR B N 1
ATOM 1661 C CA . TYR B 2 11 ? 6.690 22.473 38.124 1.00 35.47 119 TYR B CA 1
ATOM 1662 C C . TYR B 2 11 ? 6.575 21.022 37.669 1.00 35.07 119 TYR B C 1
ATOM 1663 O O . TYR B 2 11 ? 5.452 20.535 37.496 1.00 34.09 119 TYR B O 1
ATOM 1672 N N . CYS B 2 12 ? 7.700 20.327 37.457 1.00 33.10 120 CYS B N 1
ATOM 1673 C CA . CYS B 2 12 ? 7.639 18.891 37.205 1.00 32.55 120 CYS B CA 1
ATOM 1674 C C . CYS B 2 12 ? 7.227 18.158 38.466 1.00 32.77 120 CYS B C 1
ATOM 1675 O O . CYS B 2 12 ? 6.302 17.339 38.445 1.00 34.97 120 CYS B O 1
ATOM 1678 N N . GLN B 2 13 ? 7.912 18.441 39.575 1.00 38.38 121 GLN B N 1
ATOM 1679 C CA . GLN B 2 13 ? 7.484 17.913 40.863 1.00 41.84 121 GLN B CA 1
ATOM 1680 C C . GLN B 2 13 ? 6.041 18.292 41.147 1.00 41.11 121 GLN B C 1
ATOM 1681 O O . GLN B 2 13 ? 5.272 17.485 41.679 1.00 44.75 121 GLN B O 1
ATOM 1687 N N . HIS B 2 14 ? 5.651 19.516 40.784 1.00 41.27 122 HIS B N 1
ATOM 1688 C CA . HIS B 2 14 ? 4.296 19.966 41.079 1.00 37.97 122 HIS B CA 1
ATOM 1689 C C . HIS B 2 14 ? 3.265 19.195 40.270 1.00 39.71 122 HIS B C 1
ATOM 1690 O O . HIS B 2 14 ? 2.162 18.941 40.769 1.00 40.89 122 HIS B O 1
ATOM 1697 N N . PHE B 2 15 ? 3.601 18.807 39.036 1.00 35.64 123 PHE B N 1
ATOM 1698 C CA . PHE B 2 15 ? 2.695 17.952 38.275 1.00 34.22 123 PHE B CA 1
ATOM 1699 C C . PHE B 2 15 ? 2.572 16.582 38.928 1.00 44.37 123 PHE B C 1
ATOM 1700 O O . PHE B 2 15 ? 1.463 16.056 39.087 1.00 41.89 123 PHE B O 1
ATOM 1708 N N . VAL B 2 16 ? 3.711 15.984 39.297 1.00 40.54 124 VAL B N 1
ATOM 1709 C CA . VAL B 2 16 ? 3.700 14.697 39.990 1.00 42.75 124 VAL B CA 1
ATOM 1710 C C . VAL B 2 16 ? 2.793 14.757 41.211 1.00 45.82 124 VAL B C 1
ATOM 1711 O O . VAL B 2 16 ? 2.068 13.800 41.514 1.00 50.05 124 VAL B O 1
ATOM 1715 N N . ASP B 2 17 ? 2.787 15.900 41.906 1.00 46.75 125 ASP B N 1
ATOM 1716 C CA . ASP B 2 17 ? 2.038 16.040 43.155 1.00 49.82 125 ASP B CA 1
ATOM 1717 C C . ASP B 2 17 ? 0.554 16.313 42.924 1.00 52.10 125 ASP B C 1
ATOM 1718 O O . ASP B 2 17 ? -0.296 15.778 43.650 1.00 53.16 125 ASP B O 1
ATOM 1723 N N . THR B 2 18 ? 0.221 17.159 41.941 1.00 47.07 126 THR B N 1
ATOM 1724 C CA . THR B 2 18 ? -1.121 17.709 41.809 1.00 40.86 126 THR B CA 1
ATOM 1725 C C . THR B 2 18 ? -1.820 17.364 40.506 1.00 42.10 126 THR B C 1
ATOM 1726 O O . THR B 2 18 ? -3.036 17.560 40.414 1.00 46.55 126 THR B O 1
ATOM 1730 N N . GLY B 2 19 ? -1.101 16.893 39.494 1.00 40.17 127 GLY B N 1
ATOM 1731 C CA . GLY B 2 19 ? -1.711 16.699 38.202 1.00 37.34 127 GLY B CA 1
ATOM 1732 C C . GLY B 2 19 ? -1.895 17.955 37.372 1.00 35.57 127 GLY B C 1
ATOM 1733 O O . GLY B 2 19 ? -2.402 17.859 36.251 1.00 37.98 127 GLY B O 1
ATOM 1734 N N . HIS B 2 20 ? -1.519 19.128 37.873 1.00 40.78 128 HIS B N 1
ATOM 1735 C CA . HIS B 2 20 ? -1.523 20.331 37.044 1.00 40.28 128 HIS B CA 1
ATOM 1736 C C . HIS B 2 20 ? -0.261 20.349 36.190 1.00 34.93 128 HIS B C 1
ATOM 1737 O O . HIS B 2 20 ? 0.852 20.383 36.731 1.00 32.97 128 HIS B O 1
ATOM 1744 N N . ARG B 2 21 ? -0.439 20.326 34.865 1.00 32.62 129 ARG B N 1
ATOM 1745 C CA . ARG B 2 21 ? 0.670 20.310 33.922 1.00 33.53 129 ARG B CA 1
ATOM 1746 C C . ARG B 2 21 ? 1.505 21.580 34.055 1.00 31.34 129 ARG B C 1
ATOM 1747 O O . ARG B 2 21 ? 0.964 22.652 34.331 1.00 32.67 129 ARG B O 1
ATOM 1755 N N . PRO B 2 22 ? 2.825 21.485 33.850 1.00 29.03 130 PRO B N 1
ATOM 1756 C CA . PRO B 2 22 ? 3.669 22.688 33.973 1.00 30.37 130 PRO B CA 1
ATOM 1757 C C . PRO B 2 22 ? 3.202 23.839 33.106 1.00 30.94 130 PRO B C 1
ATOM 1758 O O . PRO B 2 22 ? 3.258 24.995 33.549 1.00 27.81 130 PRO B O 1
ATOM 1762 N N . GLN B 2 23 ? 2.726 23.553 31.888 1.00 27.94 131 GLN B N 1
ATOM 1763 C CA . GLN B 2 23 ? 2.290 24.605 30.972 1.00 26.01 131 GLN B CA 1
ATOM 1764 C C . GLN B 2 23 ? 1.098 25.385 31.505 1.00 26.69 131 GLN B C 1
ATOM 1765 O O . GLN B 2 23 ? 0.851 26.503 31.039 1.00 27.32 131 GLN B O 1
ATOM 1771 N N . ASN B 2 24 ? 0.374 24.845 32.496 1.00 28.85 132 ASN B N 1
ATOM 1772 C CA . ASN B 2 24 ? -0.727 25.595 33.091 1.00 28.58 132 ASN B CA 1
ATOM 1773 C C . ASN B 2 24 ? -0.264 26.909 33.703 1.00 39.20 132 ASN B C 1
ATOM 1774 O O . ASN B 2 24 ? -1.083 27.810 33.908 1.00 34.85 132 ASN B O 1
ATOM 1779 N N . PHE B 2 25 ? 1.018 27.021 34.039 1.00 27.86 133 PHE B N 1
ATOM 1780 C CA . PHE B 2 25 ? 1.522 28.159 34.795 1.00 28.43 133 PHE B CA 1
ATOM 1781 C C . PHE B 2 25 ? 2.256 29.179 33.935 1.00 31.27 133 PHE B C 1
ATOM 1782 O O . PHE B 2 25 ? 2.794 30.151 34.473 1.00 33.82 133 PHE B O 1
ATOM 1790 N N . ILE B 2 26 ? 2.271 28.985 32.616 1.00 29.51 134 ILE B N 1
ATOM 1791 C CA . ILE B 2 26 ? 2.695 30.029 31.691 1.00 30.01 134 ILE B CA 1
ATOM 1792 C C . ILE B 2 26 ? 1.616 31.100 31.624 1.00 37.64 134 ILE B C 1
ATOM 1793 O O . ILE B 2 26 ? 0.432 30.803 31.411 1.00 37.04 134 ILE B O 1
ATOM 1798 N N . ARG B 2 27 ? 2.016 32.354 31.802 1.00 33.72 135 ARG B N 1
ATOM 1799 C CA . ARG B 2 27 ? 1.083 33.468 31.809 1.00 33.37 135 ARG B CA 1
ATOM 1800 C C . ARG B 2 27 ? 0.967 34.107 30.429 1.00 34.15 135 ARG B C 1
ATOM 1801 O O . ARG B 2 27 ? 1.914 34.100 29.642 1.00 35.93 135 ARG B O 1
ATOM 1809 N N . ASP B 2 28 ? -0.223 34.650 30.144 1.00 44.20 136 ASP B N 1
ATOM 1810 C CA . ASP B 2 28 ? -0.475 35.530 28.996 1.00 50.83 136 ASP B CA 1
ATOM 1811 C C . ASP B 2 28 ? -0.238 34.807 27.665 1.00 57.97 136 ASP B C 1
ATOM 1812 O O . ASP B 2 28 ? 0.606 35.191 26.850 1.00 56.90 136 ASP B O 1
ATOM 1817 N N . VAL B 2 29 ? -1.022 33.753 27.444 1.00 46.75 137 VAL B N 1
ATOM 1818 C CA . VAL B 2 29 ? -0.910 32.957 26.227 1.00 38.65 137 VAL B CA 1
ATOM 1819 C C . VAL B 2 29 ? -2.064 33.182 25.266 1.00 40.46 137 VAL B C 1
ATOM 1820 O O . VAL B 2 29 ? -2.003 32.685 24.124 1.00 39.13 137 VAL B O 1
ATOM 1824 N N . GLY B 2 30 ? -3.102 33.911 25.677 1.00 43.91 138 GLY B N 1
ATOM 1825 C CA . GLY B 2 30 ? -4.275 34.073 24.837 1.00 37.87 138 GLY B CA 1
ATOM 1826 C C . GLY B 2 30 ? -3.964 34.851 23.571 1.00 38.24 138 GLY B C 1
ATOM 1827 O O . GLY B 2 30 ? -3.134 35.761 23.558 1.00 37.63 138 GLY B O 1
ATOM 1828 N N . LEU B 2 31 ? -4.651 34.480 22.491 1.00 28.93 139 LEU B N 1
ATOM 1829 C CA . LEU B 2 31 ? -4.365 35.079 21.195 1.00 30.35 139 LEU B CA 1
ATOM 1830 C C . LEU B 2 31 ? -4.910 36.499 21.115 1.00 40.24 139 LEU B C 1
ATOM 1831 O O . LEU B 2 31 ? -4.193 37.428 20.726 1.00 39.88 139 LEU B O 1
ATOM 1836 N N . ALA B 2 32 ? -6.167 36.691 21.527 1.00 43.68 140 ALA B N 1
ATOM 1837 C CA . ALA B 2 32 ? -6.850 37.958 21.286 1.00 52.21 140 ALA B CA 1
ATOM 1838 C C . ALA B 2 32 ? -6.233 39.100 22.087 1.00 54.24 140 ALA B C 1
ATOM 1839 O O . ALA B 2 32 ? -6.027 40.194 21.549 1.00 55.96 140 ALA B O 1
ATOM 1841 N N . ASP B 2 33 ? -5.939 38.878 23.370 1.00 51.06 141 ASP B N 1
ATOM 1842 C CA . ASP B 2 33 ? -5.419 39.928 24.239 1.00 55.59 141 ASP B CA 1
ATOM 1843 C C . ASP B 2 33 ? -3.904 39.853 24.397 1.00 57.94 141 ASP B C 1
ATOM 1844 O O . ASP B 2 33 ? -3.363 40.298 25.416 1.00 55.53 141 ASP B O 1
ATOM 1849 N N . ARG B 2 34 ? -3.208 39.319 23.393 1.00 54.02 142 ARG B N 1
ATOM 1850 C CA . ARG B 2 34 ? -1.783 39.017 23.498 1.00 59.45 142 ARG B CA 1
ATOM 1851 C C . ARG B 2 34 ? -0.928 40.231 23.843 1.00 62.57 142 ARG B C 1
ATOM 1852 O O . ARG B 2 34 ? -0.297 40.270 24.905 1.00 67.67 142 ARG B O 1
ATOM 1860 N N . PHE B 2 35 ? -0.880 41.212 22.943 1.00 49.22 143 PHE B N 1
ATOM 1861 C CA . PHE B 2 35 ? -0.037 42.388 23.114 1.00 40.59 143 PHE B CA 1
ATOM 1862 C C . PHE B 2 35 ? -0.821 43.590 23.629 1.00 39.13 143 PHE B C 1
ATOM 1863 O O . PHE B 2 35 ? -0.514 44.735 23.279 1.00 44.01 143 PHE B O 1
ATOM 1871 N N . GLU B 2 36 ? -1.824 43.335 24.473 1.00 40.49 144 GLU B N 1
ATOM 1872 C CA . GLU B 2 36 ? -2.656 44.393 25.037 1.00 44.99 144 GLU B CA 1
ATOM 1873 C C . GLU B 2 36 ? -1.827 45.473 25.723 1.00 47.79 144 GLU B C 1
ATOM 1874 O O . GLU B 2 36 ? -2.219 46.647 25.738 1.00 46.59 144 GLU B O 1
ATOM 1880 N N . GLU B 2 37 ? -0.674 45.109 26.280 1.00 42.77 145 GLU B N 1
ATOM 1881 C CA . GLU B 2 37 ? 0.174 46.064 26.978 1.00 42.77 145 GLU B CA 1
ATOM 1882 C C . GLU B 2 37 ? 1.286 46.636 26.103 1.00 46.11 145 GLU B C 1
ATOM 1883 O O . GLU B 2 37 ? 2.086 47.438 26.592 1.00 45.08 145 GLU B O 1
ATOM 1889 N N . TYR B 2 38 ? 1.341 46.276 24.816 1.00 40.05 146 TYR B N 1
ATOM 1890 C CA . TYR B 2 38 ? 2.368 46.776 23.899 1.00 42.65 146 TYR B CA 1
ATOM 1891 C C . TYR B 2 38 ? 1.701 47.210 22.602 1.00 41.60 146 TYR B C 1
ATOM 1892 O O . TYR B 2 38 ? 1.588 46.420 21.650 1.00 37.68 146 TYR B O 1
ATOM 1901 N N . PRO B 2 39 ? 1.249 48.464 22.521 1.00 35.44 147 PRO B N 1
ATOM 1902 C CA . PRO B 2 39 ? 0.462 48.882 21.348 1.00 36.10 147 PRO B CA 1
ATOM 1903 C C . PRO B 2 39 ? 1.191 48.757 20.017 1.00 38.78 147 PRO B C 1
ATOM 1904 O O . PRO B 2 39 ? 0.536 48.512 19.000 1.00 33.50 147 PRO B O 1
ATOM 1908 N N . LYS B 2 40 ? 2.518 48.909 19.974 1.00 34.29 148 LYS B N 1
ATOM 1909 C CA . LYS B 2 40 ? 3.202 48.782 18.689 1.00 38.97 148 LYS B CA 1
ATOM 1910 C C . LYS B 2 40 ? 3.311 47.328 18.237 1.00 36.20 148 LYS B C 1
ATOM 1911 O O . LYS B 2 40 ? 3.222 47.047 17.034 1.00 34.67 148 LYS B O 1
ATOM 1917 N N . LEU B 2 41 ? 3.513 46.390 19.169 1.00 30.05 149 LEU B N 1
ATOM 1918 C CA . LEU B 2 41 ? 3.434 44.978 18.802 1.00 31.02 149 LEU B CA 1
ATOM 1919 C C . LEU B 2 41 ? 2.023 44.618 18.359 1.00 30.51 149 LEU B C 1
ATOM 1920 O O . LEU B 2 41 ? 1.835 43.900 17.367 1.00 26.80 149 LEU B O 1
ATOM 1925 N N . ARG B 2 42 ? 1.021 45.089 19.103 1.00 29.78 150 ARG B N 1
ATOM 1926 C CA . ARG B 2 42 ? -0.364 44.821 18.740 1.00 26.94 150 ARG B CA 1
ATOM 1927 C C . ARG B 2 42 ? -0.689 45.420 17.381 1.00 26.78 150 ARG B C 1
ATOM 1928 O O . ARG B 2 42 ? -1.418 44.812 16.582 1.00 29.31 150 ARG B O 1
ATOM 1936 N N . GLU B 2 43 ? -0.143 46.607 17.095 1.00 28.15 151 GLU B N 1
ATOM 1937 C CA . GLU B 2 43 ? -0.402 47.253 15.814 1.00 26.10 151 GLU B CA 1
ATOM 1938 C C . GLU B 2 43 ? 0.194 46.452 14.661 1.00 25.47 151 GLU B C 1
ATOM 1939 O O . GLU B 2 43 ? -0.432 46.333 13.601 1.00 27.55 151 GLU B O 1
ATOM 1945 N N . LEU B 2 44 ? 1.394 45.892 14.842 1.00 22.97 152 LEU B N 1
ATOM 1946 C CA . LEU B 2 44 ? 1.964 45.061 13.782 1.00 21.75 152 LEU B CA 1
ATOM 1947 C C . LEU B 2 44 ? 1.022 43.915 13.424 1.00 21.07 152 LEU B C 1
ATOM 1948 O O . LEU B 2 44 ? 0.728 43.682 12.244 1.00 21.90 152 LEU B O 1
ATOM 1953 N N . ILE B 2 45 ? 0.538 43.182 14.434 1.00 20.88 153 ILE B N 1
ATOM 1954 C CA . ILE B 2 45 ? -0.379 42.072 14.178 1.00 22.40 153 ILE B CA 1
ATOM 1955 C C . ILE B 2 45 ? -1.686 42.582 13.581 1.00 22.40 153 ILE B C 1
ATOM 1956 O O . ILE B 2 45 ? -2.214 41.997 12.623 1.00 23.47 153 ILE B O 1
ATOM 1961 N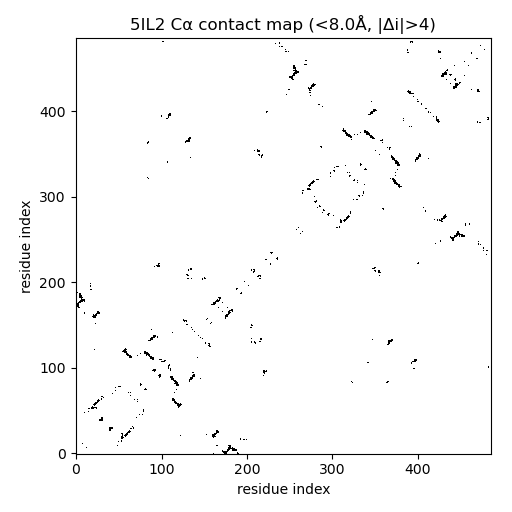 N . ARG B 2 46 ? -2.221 43.683 14.124 1.00 22.44 154 ARG B N 1
ATOM 1962 C CA . ARG B 2 46 ? -3.495 44.200 13.632 1.00 23.62 154 ARG B CA 1
ATOM 1963 C C . ARG B 2 46 ? -3.395 44.583 12.165 1.00 26.15 154 ARG B C 1
ATOM 1964 O O . ARG B 2 46 ? -4.258 44.219 11.360 1.00 24.81 154 ARG B O 1
ATOM 1972 N N . LEU B 2 47 ? -2.326 45.299 11.801 1.00 22.93 155 LEU B N 1
ATOM 1973 C CA . LEU B 2 47 ? -2.161 45.744 10.419 1.00 23.69 155 LEU B CA 1
ATOM 1974 C C . LEU B 2 47 ? -1.918 44.568 9.484 1.00 22.74 155 LEU B C 1
ATOM 1975 O O . LEU B 2 47 ? -2.426 44.551 8.353 1.00 22.93 155 LEU B O 1
ATOM 1980 N N . LYS B 2 48 ? -1.136 43.586 9.922 1.00 22.21 156 LYS B N 1
ATOM 1981 C CA . LYS B 2 48 ? -0.918 42.423 9.070 1.00 18.01 156 LYS B CA 1
ATOM 1982 C C . LYS B 2 48 ? -2.204 41.632 8.885 1.00 21.14 156 LYS B C 1
ATOM 1983 O O . LYS B 2 48 ? -2.466 41.131 7.788 1.00 22.11 156 LYS B O 1
ATOM 1989 N N . ASP B 2 49 ? -3.017 41.502 9.942 1.00 20.46 157 ASP B N 1
ATOM 1990 C CA . ASP B 2 49 ? -4.281 40.786 9.805 1.00 19.04 157 ASP B CA 1
ATOM 1991 C C . ASP B 2 49 ? -5.223 41.529 8.866 1.00 23.21 157 ASP B C 1
ATOM 1992 O O . ASP B 2 49 ? -5.958 40.907 8.096 1.00 23.88 157 ASP B O 1
ATOM 1997 N N . GLU B 2 50 ? -5.226 42.862 8.939 1.00 22.57 158 GLU B N 1
ATOM 1998 C CA . GLU B 2 50 ? -6.031 43.662 8.023 1.00 22.31 158 GLU B CA 1
ATOM 1999 C C . GLU B 2 50 ? -5.571 43.475 6.582 1.00 24.67 158 GLU B C 1
ATOM 2000 O O . GLU B 2 50 ? -6.399 43.363 5.669 1.00 26.59 158 GLU B O 1
ATOM 2006 N N . LEU B 2 51 ? -4.255 43.431 6.364 1.00 22.19 159 LEU B N 1
ATOM 2007 C CA . LEU B 2 51 ? -3.710 43.165 5.035 1.00 23.67 159 LEU B CA 1
ATOM 2008 C C . LEU B 2 51 ? -4.146 41.791 4.521 1.00 23.28 159 LEU B C 1
ATOM 2009 O O . LEU B 2 51 ? -4.534 41.648 3.355 1.00 26.97 159 LEU B O 1
ATOM 2014 N N . ILE B 2 52 ? -4.077 40.767 5.373 1.00 19.35 160 ILE B N 1
ATOM 2015 C CA . ILE B 2 52 ? -4.569 39.437 5.005 1.00 18.02 160 ILE B CA 1
ATOM 2016 C C . ILE B 2 52 ? -6.053 39.495 4.646 1.00 21.00 160 ILE B C 1
ATOM 2017 O O . ILE B 2 52 ? -6.490 38.943 3.628 1.00 22.64 160 ILE B O 1
ATOM 2022 N N . ALA B 2 53 ? -6.859 40.152 5.488 1.00 23.46 161 ALA B N 1
ATOM 2023 C CA . ALA B 2 53 ? -8.299 40.173 5.261 1.00 23.13 161 ALA B CA 1
ATOM 2024 C C . ALA B 2 53 ? -8.647 40.903 3.968 1.00 27.97 161 ALA B C 1
ATOM 2025 O O . ALA B 2 53 ? -9.518 40.457 3.215 1.00 28.11 161 ALA B O 1
ATOM 2027 N N . LYS B 2 54 ? -7.964 42.018 3.682 1.00 25.19 162 LYS B N 1
ATOM 2028 C CA . LYS B 2 54 ? -8.272 42.781 2.471 1.00 25.85 162 LYS B CA 1
ATOM 2029 C C . LYS B 2 54 ? -8.022 41.950 1.225 1.00 25.99 162 LYS B C 1
ATOM 2030 O O . LYS B 2 54 ? -8.739 42.087 0.222 1.00 28.22 162 LYS B O 1
ATOM 2036 N N . SER B 2 55 ? -6.987 41.111 1.260 1.00 24.81 163 SER B N 1
ATOM 2037 C CA . SER B 2 55 ? -6.532 40.359 0.101 1.00 24.65 163 SER B CA 1
ATOM 2038 C C . SER B 2 55 ? -7.052 38.925 0.071 1.00 27.59 163 SER B C 1
ATOM 2039 O O . SER B 2 55 ? -6.725 38.180 -0.857 1.00 27.70 163 SER B O 1
ATOM 2042 N N . ASN B 2 56 ? -7.845 38.505 1.057 1.00 22.35 164 ASN B N 1
ATOM 2043 C CA . ASN B 2 56 ? -8.280 37.110 1.099 1.00 21.49 164 ASN B CA 1
ATOM 2044 C C . ASN B 2 56 ? -9.288 36.787 0.003 1.00 20.08 164 ASN B C 1
ATOM 2045 O O . ASN B 2 56 ? -10.252 37.532 -0.214 1.00 23.41 164 ASN B O 1
ATOM 2050 N N . THR B 2 57 ? -9.080 35.643 -0.650 1.00 21.34 165 THR B N 1
ATOM 2051 C CA . THR B 2 57 ? -10.109 35.030 -1.476 1.00 20.92 165 THR B CA 1
ATOM 2052 C C . THR B 2 57 ? -11.304 34.628 -0.611 1.00 21.03 165 THR B C 1
ATOM 2053 O O . THR B 2 57 ? -11.153 34.352 0.583 1.00 22.30 165 THR B O 1
ATOM 2057 N N . PRO B 2 58 ? -12.508 34.583 -1.170 1.00 22.27 166 PRO B N 1
ATOM 2058 C CA . PRO B 2 58 ? -13.620 33.979 -0.427 1.00 21.14 166 PRO B CA 1
ATOM 2059 C C . PRO B 2 58 ? -13.355 32.498 -0.236 1.00 21.38 166 PRO B C 1
ATOM 2060 O O . PRO B 2 58 ? -12.605 31.883 -1.014 1.00 23.52 166 PRO B O 1
ATOM 2064 N N . PRO B 2 59 ? -13.953 31.919 0.848 1.00 24.23 167 PRO B N 1
ATOM 2065 C CA . PRO B 2 59 ? -13.649 30.505 1.037 1.00 23.11 167 PRO B CA 1
ATOM 2066 C C . PRO B 2 59 ? -13.956 29.588 -0.121 1.00 27.22 167 PRO B C 1
ATOM 2067 O O . PRO B 2 59 ? -14.939 29.762 -0.753 1.00 26.78 167 PRO B O 1
ATOM 2071 N N . MET B 2 60 ? -13.104 28.612 -0.364 1.00 24.77 168 MET B N 1
ATOM 2072 C CA . MET B 2 60 ? -13.329 27.616 -1.376 1.00 24.43 168 MET B CA 1
ATOM 2073 C C . MET B 2 60 ? -13.037 26.246 -0.791 1.00 25.41 168 MET B C 1
ATOM 2074 O O . MET B 2 60 ? -12.179 26.095 0.021 1.00 24.07 168 MET B O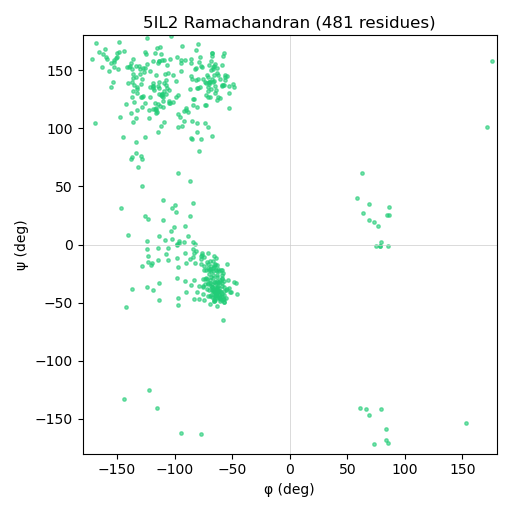 1
ATOM 2079 N N . TYR B 2 61 ? -13.803 25.255 -1.199 1.00 27.49 169 TYR B N 1
ATOM 2080 C CA . TYR B 2 61 ? -13.657 23.934 -0.653 1.00 26.43 169 TYR B CA 1
ATOM 2081 C C . TYR B 2 61 ? -14.085 22.848 -1.623 1.00 24.21 169 TYR B C 1
ATOM 2082 O O . TYR B 2 61 ? -14.885 23.071 -2.470 1.00 27.17 169 TYR B O 1
ATOM 2091 N N . LEU B 2 62 ? -13.509 21.687 -1.470 1.00 24.81 170 LEU B N 1
ATOM 2092 C CA . LEU B 2 62 ? -13.791 20.562 -2.354 1.00 25.16 170 LEU B CA 1
ATOM 2093 C C . LEU B 2 62 ? -13.812 19.281 -1.536 1.00 27.00 170 LEU B C 1
ATOM 2094 O O . LEU B 2 62 ? -12.810 18.935 -0.905 1.00 25.23 170 LEU B O 1
ATOM 2099 N N . GLN B 2 63 ? -14.944 18.579 -1.547 1.00 26.80 171 GLN B N 1
ATOM 2100 C CA . GLN B 2 63 ? -14.964 17.217 -1.035 1.00 28.30 171 GLN B CA 1
ATOM 2101 C C . GLN B 2 63 ? -14.174 16.333 -1.990 1.00 28.73 171 GLN B C 1
ATOM 2102 O O . GLN B 2 63 ? -14.427 16.322 -3.199 1.00 31.66 171 GLN B O 1
ATOM 2108 N N . ALA B 2 64 ? -13.210 15.594 -1.446 1.00 25.89 172 ALA B N 1
ATOM 2109 C CA . ALA B 2 64 ? -12.412 14.698 -2.268 1.00 28.40 172 ALA B CA 1
ATOM 2110 C C . ALA B 2 64 ? -11.892 13.552 -1.423 1.00 25.99 172 ALA B C 1
ATOM 2111 O O . ALA B 2 64 ? -11.496 13.746 -0.271 1.00 28.88 172 ALA B O 1
ATOM 2113 N N . ASP B 2 65 ? -11.904 12.362 -2.010 1.00 28.55 173 ASP B N 1
ATOM 2114 C CA . ASP B 2 65 ? -11.250 11.188 -1.449 1.00 34.89 173 ASP B CA 1
ATOM 2115 C C . ASP B 2 65 ? -9.773 11.308 -1.794 1.00 30.30 173 ASP B C 1
ATOM 2116 O O . ASP B 2 65 ? -9.359 10.968 -2.902 1.00 32.83 173 ASP B O 1
ATOM 2121 N N . ILE B 2 66 ? -8.976 11.821 -0.853 1.00 26.54 174 ILE B N 1
ATOM 2122 C CA . ILE B 2 66 ? -7.620 12.240 -1.199 1.00 30.16 174 ILE B CA 1
ATOM 2123 C C . ILE B 2 66 ? -6.752 11.047 -1.590 1.00 32.81 174 ILE B C 1
ATOM 2124 O O . ILE B 2 66 ? -5.812 11.188 -2.387 1.00 35.51 174 ILE B O 1
ATOM 2129 N N . GLU B 2 67 ? -7.071 9.845 -1.094 1.00 32.04 175 GLU B N 1
ATOM 2130 C CA . GLU B 2 67 ? -6.237 8.699 -1.439 1.00 30.84 175 GLU B CA 1
ATOM 2131 C C . GLU B 2 67 ? -6.452 8.261 -2.886 1.00 40.68 175 GLU B C 1
ATOM 2132 O O . GLU B 2 67 ? -5.528 7.722 -3.508 1.00 43.78 175 GLU B O 1
ATOM 2138 N N . ALA B 2 68 ? -7.646 8.487 -3.442 1.00 34.11 176 ALA B N 1
ATOM 2139 C CA . ALA B 2 68 ? -7.947 8.124 -4.825 1.00 39.32 176 ALA B CA 1
ATOM 2140 C C . ALA B 2 68 ? -7.790 9.286 -5.798 1.00 39.44 176 ALA B C 1
ATOM 2141 O O . ALA B 2 68 ? -7.634 9.054 -7.002 1.00 47.28 176 ALA B O 1
ATOM 2143 N N . PHE B 2 69 ? -7.797 10.508 -5.284 1.00 34.05 177 PHE B N 1
ATOM 2144 C CA . PHE B 2 69 ? -7.834 11.744 -6.054 1.00 41.59 177 PHE B CA 1
ATOM 2145 C C . PHE B 2 69 ? -6.527 11.980 -6.813 1.00 34.72 177 PHE B C 1
ATOM 2146 O O . PHE B 2 69 ? -5.436 11.729 -6.292 1.00 36.55 177 PHE B O 1
ATOM 2154 N N . ASP B 2 70 ? -6.631 12.468 -8.052 1.00 30.41 178 ASP B N 1
ATOM 2155 C CA . ASP B 2 70 ? -5.454 12.979 -8.766 1.00 29.79 178 ASP B CA 1
ATOM 2156 C C . ASP B 2 70 ? -5.210 14.392 -8.264 1.00 27.34 178 ASP B C 1
ATOM 2157 O O . ASP B 2 70 ? -5.936 15.332 -8.612 1.00 25.55 178 ASP B O 1
ATOM 2162 N N . ILE B 2 71 ? -4.187 14.542 -7.423 1.00 26.57 179 ILE B N 1
ATOM 2163 C CA . ILE B 2 71 ? -3.982 15.801 -6.724 1.00 24.80 179 ILE B CA 1
ATOM 2164 C C . ILE B 2 71 ? -3.669 16.933 -7.691 1.00 24.74 179 ILE B C 1
ATOM 2165 O O . ILE B 2 71 ? -3.890 18.105 -7.363 1.00 23.69 179 ILE B O 1
ATOM 2170 N N . ARG B 2 72 ? -3.195 16.613 -8.896 1.00 25.56 180 ARG B N 1
ATOM 2171 C CA . ARG B 2 72 ? -2.879 17.634 -9.889 1.00 24.75 180 ARG B CA 1
ATOM 2172 C C . ARG B 2 72 ? -4.107 18.413 -10.347 1.00 27.39 180 ARG B C 1
ATOM 2173 O O . ARG B 2 72 ? -3.954 19.436 -11.029 1.00 28.16 180 ARG B O 1
ATOM 2181 N N . GLU B 2 73 ? -5.311 17.951 -10.013 1.00 24.76 181 GLU B N 1
ATOM 2182 C CA . GLU B 2 73 ? -6.519 18.712 -10.305 1.00 26.95 181 GLU B CA 1
ATOM 2183 C C . GLU B 2 73 ? -6.638 19.967 -9.455 1.00 27.19 181 GLU B C 1
ATOM 2184 O O . GLU B 2 73 ? -7.458 20.837 -9.775 1.00 29.92 181 GLU B O 1
ATOM 2190 N N . LEU B 2 74 ? -5.850 20.087 -8.390 1.00 23.41 182 LEU B N 1
ATOM 2191 C CA . LEU B 2 74 ? -5.843 21.295 -7.578 1.00 22.83 182 LEU B CA 1
ATOM 2192 C C . LEU B 2 74 ? -4.828 22.249 -8.194 1.00 28.05 182 LEU B C 1
ATOM 2193 O O . LEU B 2 74 ? -3.627 21.955 -8.223 1.00 30.49 182 LEU B O 1
ATOM 2198 N N . THR B 2 75 ? -5.315 23.371 -8.717 1.00 23.03 183 THR B N 1
ATOM 2199 C CA . THR B 2 75 ? -4.464 24.389 -9.330 1.00 23.72 183 THR B CA 1
ATOM 2200 C C . THR B 2 75 ? -4.962 25.758 -8.820 1.00 23.64 183 THR B C 1
ATOM 2201 O O . THR B 2 75 ? -6.084 25.866 -8.334 1.00 23.33 183 THR B O 1
ATOM 2205 N N . PRO B 2 76 ? -4.122 26.802 -8.889 1.00 21.88 184 PRO B N 1
ATOM 2206 C CA . PRO B 2 76 ? -2.726 26.833 -9.333 1.00 21.08 184 PRO B CA 1
ATOM 2207 C C . PRO B 2 76 ? -1.804 26.270 -8.252 1.00 19.64 184 PRO B C 1
ATOM 2208 O O . PRO B 2 76 ? -2.304 25.608 -7.343 1.00 20.08 184 PRO B O 1
ATOM 2212 N N . LYS B 2 77 ? -0.505 26.533 -8.353 1.00 19.69 185 LYS B N 1
ATOM 2213 C CA . LYS B 2 77 ? 0.436 26.066 -7.341 1.00 17.98 185 LYS B CA 1
ATOM 2214 C C . LYS B 2 77 ? 0.241 26.816 -6.035 1.00 17.72 185 LYS B C 1
ATOM 2215 O O . LYS B 2 77 ? -0.212 27.966 -6.014 1.00 19.88 185 LYS B O 1
ATOM 2221 N N . PHE B 2 78 ? 0.629 26.175 -4.930 1.00 16.32 186 PHE B N 1
ATOM 2222 C CA . PHE B 2 78 ? 0.340 26.722 -3.615 1.00 17.05 186 PHE B CA 1
ATOM 2223 C C . PHE B 2 78 ? 1.579 27.274 -2.929 1.00 18.55 186 PHE B C 1
ATOM 2224 O O . PHE B 2 78 ? 2.647 26.658 -2.947 1.00 17.52 186 PHE B O 1
ATOM 2232 N N . ASP B 2 79 ? 1.409 28.446 -2.310 1.00 16.76 187 ASP B N 1
ATOM 2233 C CA . ASP B 2 79 ? 2.493 29.067 -1.558 1.00 15.59 187 ASP B CA 1
ATOM 2234 C C . ASP B 2 79 ? 2.668 28.428 -0.187 1.00 14.92 187 ASP B C 1
ATOM 2235 O O . ASP B 2 79 ? 3.804 28.353 0.315 1.00 16.83 187 ASP B O 1
ATOM 2240 N N . VAL B 2 80 ? 1.550 28.024 0.440 1.00 17.42 188 VAL B N 1
ATOM 2241 C CA . VAL B 2 80 ? 1.561 27.323 1.723 1.00 16.93 188 VAL B CA 1
ATOM 2242 C C . VAL B 2 80 ? 0.569 26.176 1.640 1.00 17.30 188 VAL B C 1
ATOM 2243 O O . VAL B 2 80 ? -0.494 26.297 1.012 1.00 17.25 188 VAL B O 1
ATOM 2247 N N . ILE B 2 81 ? 0.932 25.058 2.270 1.00 16.22 189 ILE B N 1
ATOM 2248 C CA . ILE B 2 81 ? 0.081 23.879 2.376 1.00 14.71 189 ILE B CA 1
ATOM 2249 C C . ILE B 2 81 ? 0.053 23.485 3.841 1.00 18.28 189 ILE B C 1
ATOM 2250 O O . ILE B 2 81 ? 1.111 23.331 4.469 1.00 18.24 189 ILE B O 1
ATOM 2255 N N . LEU B 2 82 ? -1.149 23.350 4.386 1.00 17.04 190 LEU B N 1
ATOM 2256 C CA . LEU B 2 82 ? -1.379 22.882 5.743 1.00 19.34 190 LEU B CA 1
ATOM 2257 C C . LEU B 2 82 ? -1.999 21.502 5.610 1.00 19.29 190 LEU B C 1
ATOM 2258 O O . LEU B 2 82 ? -3.044 21.349 4.961 1.00 18.72 190 LEU B O 1
ATOM 2263 N N . LEU B 2 83 ? -1.322 20.501 6.137 1.00 19.84 191 LEU B N 1
ATOM 2264 C CA . LEU B 2 83 ? -1.727 19.118 5.999 1.00 21.34 191 LEU B CA 1
ATOM 2265 C C . LEU B 2 83 ? -2.055 18.511 7.356 1.00 23.82 191 LEU B C 1
ATOM 2266 O O . LEU B 2 83 ? -1.227 18.485 8.216 1.00 22.71 191 LEU B O 1
ATOM 2271 N N . GLU B 2 84 ? -3.272 18.026 7.522 1.00 20.99 192 GLU B N 1
ATOM 2272 C CA . GLU B 2 84 ? -3.691 17.425 8.771 1.00 21.47 192 GLU B CA 1
ATOM 2273 C C . GLU B 2 84 ? -4.395 16.076 8.605 1.00 24.21 192 GLU B C 1
ATOM 2274 O O . GLU B 2 84 ? -5.536 15.916 8.839 1.00 27.52 192 GLU B O 1
ATOM 2280 N N . PRO B 2 85 ? -3.543 15.109 8.140 1.00 22.89 193 PRO B N 1
ATOM 2281 C CA . PRO B 2 85 ? -4.140 13.790 7.949 1.00 25.12 193 PRO B CA 1
ATOM 2282 C C . PRO B 2 85 ? -4.578 13.185 9.286 1.00 23.44 193 PRO B C 1
ATOM 2283 O O . PRO B 2 85 ? -3.975 13.286 10.274 1.00 26.36 193 PRO B O 1
ATOM 2287 N N . PRO B 2 86 ? -5.805 12.498 9.159 1.00 27.87 194 PRO B N 1
ATOM 2288 C CA . PRO B 2 86 ? -6.349 11.909 10.388 1.00 28.96 194 PRO B CA 1
ATOM 2289 C C . PRO B 2 86 ? -5.539 10.713 10.855 1.00 30.72 194 PRO B C 1
ATOM 2290 O O . PRO B 2 86 ? -5.659 9.611 10.308 1.00 38.36 194 PRO B O 1
ATOM 2294 N N . LEU B 2 87 ? -4.696 10.932 11.858 1.00 30.28 195 LEU B N 1
ATOM 2295 C CA . LEU B 2 87 ? -3.909 9.862 12.442 1.00 30.99 195 LEU B CA 1
ATOM 2296 C C . LEU B 2 87 ? -4.769 9.066 13.412 1.00 42.52 195 LEU B C 1
ATOM 2297 O O . LEU B 2 87 ? -5.491 9.640 14.232 1.00 41.03 195 LEU B O 1
ATOM 2302 N N . GLU B 2 88 ? -4.678 7.743 13.309 1.00 47.22 196 GLU B N 1
ATOM 2303 C CA . GLU B 2 88 ? -5.274 6.844 14.290 1.00 50.16 196 GLU B CA 1
ATOM 2304 C C . GLU B 2 88 ? -4.972 7.270 15.725 1.00 54.41 196 GLU B C 1
ATOM 2305 O O . GLU B 2 88 ? -5.811 7.090 16.615 1.00 54.22 196 GLU B O 1
ATOM 2311 N N . GLU B 2 89 ? -3.799 7.858 15.970 1.00 53.62 197 GLU B N 1
ATOM 2312 C CA . GLU B 2 89 ? -3.434 8.221 17.337 1.00 54.80 197 GLU B CA 1
ATOM 2313 C C . GLU B 2 89 ? -4.292 9.354 17.888 1.00 51.08 197 GLU B C 1
ATOM 2314 O O . GLU B 2 89 ? -4.412 9.476 19.111 1.00 52.17 197 GLU B O 1
ATOM 2320 N N . TYR B 2 90 ? -4.901 10.172 17.025 1.00 42.29 198 TYR B N 1
ATOM 2321 C CA . TYR B 2 90 ? -5.778 11.234 17.511 1.00 45.72 198 TYR B CA 1
ATOM 2322 C C . TYR B 2 90 ? -6.989 10.653 18.221 1.00 53.92 198 TYR B C 1
ATOM 2323 O O . TYR B 2 90 ? -7.401 11.144 19.277 1.00 51.26 198 TYR B O 1
ATOM 2332 N N . TYR B 2 91 ? -7.572 9.606 17.647 1.00 55.89 199 TYR B N 1
ATOM 2333 C CA . TYR B 2 91 ? -8.772 9.000 18.209 1.00 60.50 199 TYR B CA 1
ATOM 2334 C C . TYR B 2 91 ? -8.427 8.015 19.317 1.00 62.83 199 TYR B C 1
ATOM 2335 O O . TYR B 2 91 ? -9.019 8.055 20.401 1.00 59.76 199 TYR B O 1
ATOM 2344 N N . ARG B 2 92 ? -7.455 7.135 19.067 1.00 63.94 200 ARG B N 1
ATOM 2345 C CA . ARG B 2 92 ? -7.080 6.136 20.061 1.00 65.82 200 ARG B CA 1
ATOM 2346 C C . ARG B 2 92 ? -6.581 6.791 21.345 1.00 72.34 200 ARG B C 1
ATOM 2347 O O . ARG B 2 92 ? -7.017 6.435 22.448 1.00 63.17 200 ARG B O 1
ATOM 2355 N N . GLU B 2 93 ? -5.668 7.761 21.225 1.00 75.73 201 GLU B N 1
ATOM 2356 C CA . GLU B 2 93 ? -5.149 8.410 22.424 1.00 76.98 201 GLU B CA 1
ATOM 2357 C C . GLU B 2 93 ? -6.194 9.280 23.109 1.00 82.44 201 GLU B C 1
ATOM 2358 O O . GLU B 2 93 ? -6.034 9.585 24.293 1.00 85.45 201 GLU B O 1
ATOM 2364 N N . THR B 2 94 ? -7.234 9.698 22.382 1.00 83.10 202 THR B N 1
ATOM 2365 C CA . THR B 2 94 ? -8.404 10.411 22.918 1.00 81.41 202 THR B CA 1
ATOM 2366 C C . THR B 2 94 ? -9.275 10.920 21.772 1.00 79.77 202 THR B C 1
ATOM 2367 O O . THR B 2 94 ? -9.812 12.028 21.834 1.00 76.80 202 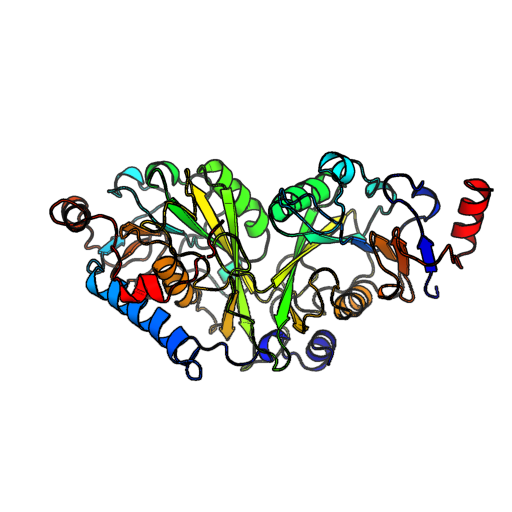THR B O 1
ATOM 2369 N N . ILE B 2 96 ? -12.965 9.347 20.068 1.00 77.93 204 ILE B N 1
ATOM 2370 C CA . ILE B 2 96 ? -12.177 8.195 20.485 1.00 75.14 204 ILE B CA 1
ATOM 2371 C C . ILE B 2 96 ? -12.217 7.095 19.407 1.00 72.03 204 ILE B C 1
ATOM 2372 O O . ILE B 2 96 ? -11.211 6.423 19.163 1.00 74.25 204 ILE B O 1
ATOM 2377 N N . THR B 2 97 ? -13.369 6.907 18.768 1.00 68.55 205 THR B N 1
ATOM 2378 C CA . THR B 2 97 ? -13.472 6.095 17.559 1.00 65.18 205 THR B CA 1
ATOM 2379 C C . THR B 2 97 ? -13.727 7.020 16.375 1.00 64.80 205 THR B C 1
ATOM 2380 O O . THR B 2 97 ? -14.587 7.905 16.445 1.00 63.32 205 THR B O 1
ATOM 2384 N N . ALA B 2 98 ? -12.973 6.821 15.297 1.00 60.79 206 ALA B N 1
ATOM 2385 C CA . ALA B 2 98 ? -12.990 7.753 14.176 1.00 63.52 206 ALA B CA 1
ATOM 2386 C C . ALA B 2 98 ? -14.193 7.525 13.268 1.00 66.97 206 ALA B C 1
ATOM 2387 O O . ALA B 2 98 ? -14.597 6.383 13.025 1.00 67.47 206 ALA B O 1
ATOM 2389 N N . ASN B 2 99 ? -14.759 8.623 12.760 1.00 70.38 207 ASN B N 1
ATOM 2390 C CA . ASN B 2 99 ? -15.845 8.581 11.783 1.00 74.06 207 ASN B CA 1
ATOM 2391 C C . ASN B 2 99 ? -15.358 8.875 10.369 1.00 66.58 207 ASN B C 1
ATOM 2392 O O . ASN B 2 99 ? -16.099 9.445 9.560 1.00 68.21 207 ASN B O 1
ATOM 2397 N N . GLU B 2 100 ? -14.118 8.505 10.067 1.00 58.36 208 GLU B N 1
ATOM 2398 C CA . GLU B 2 100 ? -13.551 8.619 8.730 1.00 51.29 208 GLU B CA 1
ATOM 2399 C C . GLU B 2 100 ? -12.334 7.709 8.682 1.00 50.41 208 GLU B C 1
ATOM 2400 O O . GLU B 2 100 ? -11.818 7.285 9.719 1.00 52.12 208 GLU B O 1
ATOM 2406 N N . LYS B 2 101 ? -11.886 7.415 7.467 1.00 43.86 209 LYS B N 1
ATOM 2407 C CA . LYS B 2 101 ? -10.698 6.594 7.280 1.00 51.77 209 LYS B CA 1
ATOM 2408 C C . LYS B 2 101 ? -9.485 7.253 7.928 1.00 43.01 209 LYS B C 1
ATOM 2409 O O . LYS B 2 101 ? -9.187 8.420 7.654 1.00 43.04 209 LYS B O 1
ATOM 2411 N N . CYS B 2 102 ? -8.797 6.514 8.799 1.00 42.89 210 CYS B N 1
ATOM 2412 C CA . CYS B 2 102 ? -7.520 6.974 9.330 1.00 39.56 210 CYS B CA 1
ATOM 2413 C C . CYS B 2 102 ? -6.393 6.663 8.350 1.00 36.11 210 CYS B C 1
ATOM 2414 O O . CYS B 2 102 ? -6.455 5.696 7.585 1.00 37.51 210 CYS B O 1
ATOM 2417 N N . TRP B 2 103 ? -5.349 7.491 8.388 1.00 31.78 211 TRP B N 1
ATOM 2418 C CA . TRP B 2 103 ? -4.231 7.422 7.452 1.00 29.05 211 TRP B CA 1
ATOM 2419 C C . TRP B 2 103 ? -2.969 6.954 8.168 1.00 30.91 211 TRP B C 1
ATOM 2420 O O . TRP B 2 103 ? -2.607 7.509 9.210 1.00 31.29 211 TRP B O 1
ATOM 2431 N N . THR B 2 104 ? -2.301 5.941 7.611 1.00 30.75 212 THR B N 1
ATOM 2432 C CA . THR B 2 104 ? -0.979 5.581 8.101 1.00 28.95 212 THR B CA 1
ATOM 2433 C C . THR B 2 104 ? 0.071 6.510 7.501 1.00 26.54 212 THR B C 1
ATOM 2434 O O . THR B 2 104 ? -0.191 7.260 6.562 1.00 26.73 212 THR B O 1
ATOM 2438 N N . TRP B 2 105 ? 1.285 6.453 8.061 1.00 25.14 213 TRP B N 1
ATOM 2439 C CA . TRP B 2 105 ? 2.344 7.308 7.534 1.00 23.31 213 TRP B CA 1
ATOM 2440 C C . TRP B 2 105 ? 2.768 6.872 6.135 1.00 24.23 213 TRP B C 1
ATOM 2441 O O . TRP B 2 105 ? 3.177 7.714 5.329 1.00 26.17 213 TRP B O 1
ATOM 2452 N N . ASP B 2 106 ? 2.628 5.589 5.813 1.00 29.83 214 ASP B N 1
ATOM 2453 C CA . ASP B 2 106 ? 2.845 5.173 4.433 1.00 29.54 214 ASP B CA 1
ATOM 2454 C C . ASP B 2 106 ? 1.784 5.758 3.507 1.00 29.64 214 ASP B C 1
ATOM 2455 O O . ASP B 2 106 ? 2.106 6.190 2.391 1.00 29.37 214 ASP B O 1
ATOM 2460 N N . ASP B 2 107 ? 0.515 5.777 3.943 1.00 27.74 215 ASP B N 1
ATOM 2461 C CA . ASP B 2 107 ? -0.535 6.432 3.156 1.00 25.76 215 ASP B CA 1
ATOM 2462 C C . ASP B 2 107 ? -0.198 7.898 2.903 1.00 25.55 215 ASP B C 1
ATOM 2463 O O . ASP B 2 107 ? -0.340 8.403 1.782 1.00 27.47 215 ASP B O 1
ATOM 2468 N N . ILE B 2 108 ? 0.220 8.612 3.957 1.00 23.30 216 ILE B N 1
ATOM 2469 C CA . ILE B 2 108 ? 0.497 10.042 3.844 1.00 21.12 216 ILE B CA 1
ATOM 2470 C C . ILE B 2 108 ? 1.667 10.272 2.904 1.00 22.64 216 ILE B C 1
ATOM 2471 O O . ILE B 2 108 ? 1.658 11.184 2.068 1.00 22.96 216 ILE B O 1
ATOM 2476 N N . MET B 2 109 ? 2.661 9.441 3.109 1.00 24.91 217 MET B N 1
ATOM 2477 C CA A MET B 2 109 ? 3.896 9.573 2.229 0.70 25.85 217 MET B CA 1
ATOM 2478 C CA B MET B 2 109 ? 3.832 9.461 2.237 0.30 27.86 217 MET B CA 1
ATOM 2479 C C . MET B 2 109 ? 3.688 9.423 0.636 1.00 24.57 217 MET B C 1
ATOM 2480 O O . MET B 2 109 ? 4.249 10.094 -0.243 1.00 24.84 217 MET B O 1
ATOM 2489 N N . LYS B 2 110 ? 2.638 8.607 0.381 1.00 23.33 218 LYS B N 1
ATOM 2490 C CA . LYS B 2 110 ? 2.296 8.395 -1.022 1.00 21.55 218 LYS B CA 1
ATOM 2491 C C . LYS B 2 110 ? 1.678 9.621 -1.690 1.00 23.22 218 LYS B C 1
ATOM 2492 O O . LYS B 2 110 ? 1.598 9.656 -2.923 1.00 23.88 218 LYS B O 1
ATOM 2498 N N . LEU B 2 111 ? 1.197 10.603 -0.930 1.00 23.13 219 LEU B N 1
ATOM 2499 C CA . LEU B 2 111 ? 0.616 11.792 -1.547 1.00 20.98 219 LEU B CA 1
ATOM 2500 C C . LEU B 2 111 ? 1.661 12.499 -2.396 1.00 19.76 219 LEU B C 1
ATOM 2501 O O . LEU B 2 111 ? 2.830 12.572 -2.026 1.00 21.60 219 LEU B O 1
ATOM 2506 N N . GLU B 2 112 ? 1.243 13.038 -3.533 1.00 21.12 220 GLU B N 1
ATOM 2507 C CA . GLU B 2 112 ? 2.194 13.697 -4.434 1.00 21.22 220 GLU B CA 1
ATOM 2508 C C . GLU B 2 112 ? 2.200 15.214 -4.217 1.00 21.24 220 GLU B C 1
ATOM 2509 O O . GLU B 2 112 ? 1.926 16.003 -5.118 1.00 20.89 220 GLU B O 1
ATOM 2515 N N . ILE B 2 113 ? 2.566 15.622 -2.992 1.00 17.85 221 ILE B N 1
ATOM 2516 C CA . ILE B 2 113 ? 2.492 17.036 -2.621 1.00 16.18 221 ILE B CA 1
ATOM 2517 C C . ILE B 2 113 ? 3.416 17.876 -3.493 1.00 20.35 221 ILE B C 1
ATOM 2518 O O . ILE B 2 113 ? 3.111 19.035 -3.797 1.00 21.04 221 ILE B O 1
ATOM 2523 N N . ASP B 2 114 ? 4.548 17.304 -3.932 1.00 19.49 222 ASP B N 1
ATOM 2524 C CA . ASP B 2 114 ? 5.475 18.054 -4.775 1.00 19.87 222 ASP B CA 1
ATOM 2525 C C . ASP B 2 114 ? 4.859 18.476 -6.102 1.00 20.98 222 ASP B C 1
ATOM 2526 O O . ASP B 2 114 ? 5.345 19.432 -6.714 1.00 21.76 222 ASP B O 1
ATOM 2531 N N . GLU B 2 115 ? 3.793 17.809 -6.544 1.00 19.28 223 GLU B N 1
ATOM 2532 C CA . GLU B 2 115 ? 3.170 18.144 -7.811 1.00 18.09 223 GLU B CA 1
ATOM 2533 C C . GLU B 2 115 ? 2.296 19.388 -7.747 1.00 20.40 223 GLU B C 1
ATOM 2534 O O . GLU B 2 115 ? 1.905 19.895 -8.811 1.00 21.54 223 GLU B O 1
ATOM 2540 N N . ILE B 2 116 ? 1.970 19.893 -6.558 1.00 19.93 224 ILE B N 1
ATOM 2541 C CA . ILE B 2 116 ? 1.124 21.077 -6.437 1.00 16.33 224 ILE B CA 1
ATOM 2542 C C . ILE B 2 116 ? 1.791 22.204 -5.657 1.00 17.29 224 ILE B C 1
ATOM 2543 O O . ILE B 2 116 ? 1.269 23.331 -5.656 1.00 18.81 224 ILE B O 1
ATOM 2548 N N . ALA B 2 117 ? 2.936 21.963 -5.007 1.00 17.43 225 ALA B N 1
ATOM 2549 C CA . ALA B 2 117 ? 3.626 23.020 -4.277 1.00 15.56 225 ALA B CA 1
ATOM 2550 C C . ALA B 2 117 ? 4.276 23.989 -5.260 1.00 19.27 225 ALA B C 1
ATOM 2551 O O . ALA B 2 117 ? 4.841 23.569 -6.277 1.00 20.65 225 ALA B O 1
ATOM 2553 N N . ALA B 2 118 ? 4.190 25.293 -4.966 1.00 16.73 226 ALA B N 1
ATOM 2554 C CA . ALA B 2 118 ? 4.911 26.274 -5.764 1.00 17.57 226 ALA B CA 1
ATOM 2555 C C . ALA B 2 118 ? 6.422 26.078 -5.612 1.00 19.06 226 ALA B C 1
ATOM 2556 O O . ALA B 2 118 ? 6.892 25.537 -4.606 1.00 20.35 226 ALA B O 1
ATOM 2558 N N . PRO B 2 119 ? 7.200 26.520 -6.605 1.00 20.52 227 PRO B N 1
ATOM 2559 C CA . PRO B 2 119 ? 8.652 26.265 -6.582 1.00 21.26 227 PRO B CA 1
ATOM 2560 C C . PRO B 2 119 ? 9.357 26.828 -5.368 1.00 21.15 227 PRO B C 1
ATOM 2561 O O . PRO B 2 119 ? 10.409 26.310 -4.975 1.00 20.79 227 PRO B O 1
ATOM 2565 N N . ARG B 2 120 ? 8.829 27.912 -4.812 1.00 19.53 228 ARG B N 1
ATOM 2566 C CA . ARG B 2 120 ? 9.229 28.470 -3.531 1.00 19.94 228 ARG B CA 1
ATOM 2567 C C . ARG B 2 120 ? 7.981 28.406 -2.656 1.00 19.06 228 ARG B C 1
ATOM 2568 O O . ARG B 2 120 ? 6.960 29.021 -2.989 1.00 19.91 228 ARG B O 1
ATOM 2576 N N . SER B 2 121 ? 8.024 27.633 -1.566 1.00 16.88 229 SER B N 1
ATOM 2577 C CA . SER B 2 121 ? 6.792 27.478 -0.792 1.00 16.65 229 SER B CA 1
ATOM 2578 C C . SER B 2 121 ? 7.103 26.808 0.535 1.00 15.91 229 SER B C 1
ATOM 2579 O O . SER B 2 121 ? 8.222 26.339 0.771 1.00 17.75 229 SER B O 1
ATOM 2582 N N . PHE B 2 122 ? 6.073 26.739 1.389 1.00 16.50 230 PHE B N 1
ATOM 2583 C CA . PHE B 2 122 ? 6.196 26.170 2.726 1.00 15.44 230 PHE B CA 1
ATOM 2584 C C . PHE B 2 122 ? 5.090 25.164 2.984 1.00 17.24 230 PHE B C 1
ATOM 2585 O O . PHE B 2 122 ? 4.015 25.240 2.389 1.00 18.81 230 PHE B O 1
ATOM 2593 N N . ILE B 2 123 ? 5.365 24.213 3.877 1.00 16.04 231 ILE B N 1
ATOM 2594 C CA . ILE B 2 123 ? 4.370 23.226 4.283 1.00 14.90 231 ILE B CA 1
ATOM 2595 C C . ILE B 2 123 ? 4.335 23.193 5.800 1.00 17.87 231 ILE B C 1
ATOM 2596 O O . ILE B 2 123 ? 5.334 23.487 6.466 1.00 16.94 231 ILE B O 1
ATOM 2601 N N . PHE B 2 124 ? 3.162 22.858 6.336 1.00 15.20 232 PHE B N 1
ATOM 2602 C CA . PHE B 2 124 ? 2.922 22.773 7.776 1.00 14.51 232 PHE B CA 1
ATOM 2603 C C . PHE B 2 124 ? 2.184 21.463 7.989 1.00 16.74 232 PHE B C 1
ATOM 2604 O O . PHE B 2 124 ? 1.032 21.321 7.565 1.00 17.37 232 PHE B O 1
ATOM 2612 N N . LEU B 2 125 ? 2.868 20.490 8.587 1.00 16.10 233 LEU B N 1
ATOM 2613 C CA . LEU B 2 125 ? 2.391 19.112 8.660 1.00 18.04 233 LEU B CA 1
ATOM 2614 C C . LEU B 2 125 ? 2.136 18.736 10.117 1.00 17.63 233 LEU B C 1
ATOM 2615 O O . LEU B 2 125 ? 3.078 18.648 10.915 1.00 18.85 233 LEU B O 1
ATOM 2620 N N . TRP B 2 126 ? 0.867 18.490 10.465 1.00 17.88 234 TRP B N 1
ATOM 2621 C CA . TRP B 2 126 ? 0.548 18.024 11.810 1.00 18.60 234 TRP B CA 1
ATOM 2622 C C . TRP B 2 126 ? 0.964 16.562 11.955 1.00 20.23 234 TRP B C 1
ATOM 2623 O O . TRP B 2 126 ? 0.468 15.694 11.234 1.00 21.14 234 TRP B O 1
ATOM 2634 N N . CYS B 2 127 ? 1.868 16.294 12.906 1.00 21.97 235 CYS B N 1
ATOM 2635 C CA . CYS B 2 127 ? 2.528 15.002 13.030 1.00 20.50 235 CYS B CA 1
ATOM 2636 C C . CYS B 2 127 ? 2.179 14.255 14.301 1.00 22.14 235 CYS B C 1
ATOM 2637 O O . CYS B 2 127 ? 2.693 13.151 14.504 1.00 25.43 235 CYS B O 1
ATOM 2640 N N . GLY B 2 128 ? 1.381 14.850 15.185 1.00 23.26 236 GLY B N 1
ATOM 2641 C CA . GLY B 2 128 ? 1.046 14.186 16.430 1.00 23.37 236 GLY B CA 1
ATOM 2642 C C . GLY B 2 128 ? 2.157 14.301 17.453 1.00 23.25 236 GLY B C 1
ATOM 2643 O O . GLY B 2 128 ? 2.824 15.337 17.562 1.00 24.17 236 GLY B O 1
ATOM 2644 N N . SER B 2 129 ? 2.374 13.225 18.209 1.00 28.52 237 SER B N 1
ATOM 2645 C CA . SER B 2 129 ? 3.354 13.260 19.282 1.00 31.95 237 SER B CA 1
ATOM 2646 C C . SER B 2 129 ? 4.170 11.976 19.391 1.00 31.10 237 SER B C 1
ATOM 2647 O O . SER B 2 129 ? 4.936 11.830 20.358 1.00 28.62 237 SER B O 1
ATOM 2650 N N . GLY B 2 130 ? 4.036 11.051 18.436 1.00 25.14 238 GLY B N 1
ATOM 2651 C CA . GLY B 2 130 ? 4.722 9.776 18.498 1.00 27.28 238 GLY B CA 1
ATOM 2652 C C . GLY B 2 130 ? 5.593 9.568 17.278 1.00 27.50 238 GLY B C 1
ATOM 2653 O O . GLY B 2 130 ? 6.430 10.422 16.972 1.00 25.62 238 GLY B O 1
ATOM 2654 N N . GLU B 2 131 ? 5.395 8.444 16.572 1.00 30.02 239 GLU B N 1
ATOM 2655 C CA . GLU B 2 131 ? 6.266 8.114 15.445 1.00 29.17 239 GLU B CA 1
ATOM 2656 C C . GLU B 2 131 ? 6.201 9.158 14.341 1.00 26.56 239 GLU B C 1
ATOM 2657 O O . GLU B 2 131 ? 7.149 9.262 13.558 1.00 25.74 239 GLU B O 1
ATOM 2663 N N . GLY B 2 132 ? 5.116 9.939 14.268 1.00 24.59 240 GLY B N 1
ATOM 2664 C CA . GLY B 2 132 ? 5.015 10.986 13.258 1.00 22.30 240 GLY B CA 1
ATOM 2665 C C . GLY B 2 132 ? 6.120 12.030 13.315 1.00 20.92 240 GLY B C 1
ATOM 2666 O O . GLY B 2 132 ? 6.443 12.657 12.296 1.00 22.02 240 GLY B O 1
ATOM 2667 N N . LEU B 2 133 ? 6.713 12.249 14.488 1.00 24.26 241 LEU B N 1
ATOM 2668 C CA . LEU B 2 133 ? 7.803 13.219 14.564 1.00 23.75 241 LEU B CA 1
ATOM 2669 C C . LEU B 2 133 ? 8.991 12.774 13.721 1.00 25.95 241 LEU B C 1
ATOM 2670 O O . LEU B 2 133 ? 9.769 13.611 13.242 1.00 25.36 241 LEU B O 1
ATOM 2675 N N . ASP B 2 134 ? 9.134 11.465 13.511 1.00 22.36 242 ASP B N 1
ATOM 2676 C CA . ASP B 2 134 ? 10.200 10.925 12.685 1.00 22.55 242 ASP B CA 1
ATOM 2677 C C . ASP B 2 134 ? 9.717 10.653 11.270 1.00 24.56 242 ASP B C 1
ATOM 2678 O O . ASP B 2 134 ? 10.389 11.012 10.298 1.00 22.79 242 ASP B O 1
ATOM 2683 N N . LEU B 2 135 ? 8.548 10.021 11.140 1.00 21.72 243 LEU B N 1
ATOM 2684 C CA . LEU B 2 135 ? 8.058 9.671 9.809 1.00 22.33 243 LEU B CA 1
ATOM 2685 C C . LEU B 2 135 ? 7.591 10.902 9.043 1.00 23.01 243 LEU B C 1
ATOM 2686 O O . LEU B 2 135 ? 7.690 10.931 7.811 1.00 21.27 243 LEU B O 1
ATOM 2691 N N . GLY B 2 136 ? 7.101 11.940 9.731 1.00 20.08 244 GLY B N 1
ATOM 2692 C CA . GLY B 2 136 ? 6.763 13.162 9.015 1.00 20.64 244 GLY B CA 1
ATOM 2693 C C . GLY B 2 136 ? 7.983 13.810 8.386 1.00 22.47 244 GLY B C 1
ATOM 2694 O O . GLY B 2 136 ? 7.890 14.420 7.316 1.00 19.77 244 GLY B O 1
ATOM 2695 N N . ARG B 2 137 ? 9.145 13.679 9.036 1.00 19.52 245 ARG B N 1
ATOM 2696 C CA . ARG B 2 137 ? 10.378 14.200 8.453 1.00 19.10 245 ARG B CA 1
ATOM 2697 C C . ARG B 2 137 ? 10.713 13.468 7.162 1.00 21.58 245 ARG B C 1
ATOM 2698 O O . ARG B 2 137 ? 11.182 14.088 6.196 1.00 18.98 245 ARG B O 1
ATOM 2706 N N . VAL B 2 138 ? 10.467 12.156 7.120 1.00 19.38 246 VAL B N 1
ATOM 2707 C CA . VAL B 2 138 ? 10.689 11.395 5.890 1.00 17.75 246 VAL B CA 1
ATOM 2708 C C . VAL B 2 138 ? 9.732 11.859 4.797 1.00 20.11 246 VAL B C 1
ATOM 2709 O O . VAL B 2 138 ? 10.123 11.996 3.622 1.00 19.70 246 VAL B O 1
ATOM 2713 N N . CYS B 2 139 ? 8.471 12.121 5.161 1.00 18.82 247 CYS B N 1
ATOM 2714 C CA . CYS B 2 139 ? 7.533 12.668 4.182 1.00 17.48 247 CYS B CA 1
ATOM 2715 C C . CYS B 2 139 ? 8.038 13.993 3.624 1.00 17.89 247 CYS B C 1
ATOM 2716 O O . CYS B 2 139 ? 7.964 14.228 2.409 1.00 19.61 247 CYS B O 1
ATOM 2719 N N . LEU B 2 140 ? 8.544 14.875 4.494 1.00 18.13 248 LEU B N 1
ATOM 2720 C CA . LEU B 2 140 ? 9.082 16.144 4.008 1.00 17.51 248 LEU B CA 1
ATOM 2721 C C . LEU B 2 140 ? 10.161 15.900 2.963 1.00 18.12 248 LEU B C 1
ATOM 2722 O O . LEU B 2 140 ? 10.161 16.544 1.907 1.00 18.33 248 LEU B O 1
ATOM 2727 N N . ARG B 2 141 ? 11.089 14.972 3.240 1.00 18.66 249 ARG B N 1
ATOM 2728 C CA . ARG B 2 141 ? 12.150 14.661 2.277 1.00 18.80 249 ARG B CA 1
ATOM 2729 C C . ARG B 2 141 ? 11.553 14.208 0.959 1.00 20.70 249 ARG B C 1
ATOM 2730 O O . ARG B 2 141 ? 11.964 14.656 -0.120 1.00 19.35 249 ARG B O 1
ATOM 2738 N N . LYS B 2 142 ? 10.582 13.299 1.035 1.00 18.45 250 LYS B N 1
ATOM 2739 C CA . LYS B 2 142 ? 10.006 12.720 -0.170 1.00 17.35 250 LYS B CA 1
ATOM 2740 C C . LYS B 2 142 ? 9.366 13.800 -1.028 1.00 17.63 250 LYS B C 1
ATOM 2741 O O . LYS B 2 142 ? 9.488 13.776 -2.259 1.00 18.14 250 LYS B O 1
ATOM 2747 N N . TRP B 2 143 ? 8.692 14.761 -0.396 1.00 17.09 251 TRP B N 1
ATOM 2748 C CA . TRP B 2 143 ? 8.002 15.823 -1.129 1.00 16.60 251 TRP B CA 1
ATOM 2749 C C . TRP B 2 143 ? 8.929 16.949 -1.575 1.00 16.88 251 TRP B C 1
ATOM 2750 O O . TRP B 2 143 ? 8.466 17.871 -2.251 1.00 19.87 251 TRP B O 1
ATOM 2761 N N . GLY B 2 144 ? 10.195 16.918 -1.170 1.00 17.71 252 GLY B N 1
ATOM 2762 C CA . GLY B 2 144 ? 11.147 17.949 -1.553 1.00 18.13 252 GLY B CA 1
ATOM 2763 C C . GLY B 2 144 ? 11.183 19.172 -0.663 1.00 19.30 252 GLY B C 1
ATOM 2764 O O . GLY B 2 144 ? 11.477 20.273 -1.147 1.00 21.89 252 GLY B O 1
ATOM 2765 N N . TYR B 2 145 ? 10.931 19.021 0.631 1.00 17.61 253 TYR B N 1
ATOM 2766 C CA . TYR B 2 145 ? 11.073 20.096 1.601 1.00 19.78 253 TYR B CA 1
ATOM 2767 C C . TYR B 2 145 ? 12.199 19.790 2.575 1.00 18.12 253 TYR B C 1
ATOM 2768 O O . TYR B 2 145 ? 12.546 18.631 2.814 1.00 20.41 253 TYR B O 1
ATOM 2777 N N . ARG B 2 146 ? 12.715 20.849 3.181 1.00 18.47 254 ARG B N 1
ATOM 2778 C CA . ARG B 2 146 ? 13.662 20.751 4.294 1.00 16.64 254 ARG B CA 1
ATOM 2779 C C . ARG B 2 146 ? 12.927 21.159 5.564 1.00 17.36 254 ARG B C 1
ATOM 2780 O O . ARG B 2 146 ? 12.253 22.201 5.587 1.00 18.12 254 ARG B O 1
ATOM 2788 N N . ARG B 2 147 ? 13.013 20.326 6.611 1.00 17.54 255 ARG B N 1
ATOM 2789 C CA . ARG B 2 147 ? 12.427 20.701 7.894 1.00 16.61 255 ARG B CA 1
ATOM 2790 C C . ARG B 2 147 ? 13.138 21.948 8.410 1.00 14.67 255 ARG B C 1
ATOM 2791 O O . ARG B 2 147 ? 14.369 21.968 8.522 1.00 19.35 255 ARG B O 1
ATOM 2799 N N . CYS B 2 148 ? 12.373 23.004 8.705 1.00 16.30 256 CYS B N 1
ATOM 2800 C CA . CYS B 2 148 ? 12.993 24.269 9.101 1.00 16.53 256 CYS B CA 1
ATOM 2801 C C . CYS B 2 148 ? 12.453 24.874 10.397 1.00 17.27 256 CYS B C 1
ATOM 2802 O O . CYS B 2 148 ? 13.137 25.739 10.958 1.00 16.94 256 CYS B O 1
ATOM 2805 N N . GLU B 2 149 ? 11.268 24.480 10.872 1.00 16.50 257 GLU B N 1
ATOM 2806 C CA . GLU B 2 149 ? 10.783 24.854 12.198 1.00 17.89 257 GLU B CA 1
ATOM 2807 C C . GLU B 2 149 ? 9.920 23.712 12.706 1.00 16.64 257 GLU B C 1
ATOM 2808 O O . GLU B 2 149 ? 9.518 22.829 11.947 1.00 16.20 257 GLU B O 1
ATOM 2814 N N . ASP B 2 150 ? 9.631 23.742 14.013 1.00 18.41 258 ASP B N 1
ATOM 2815 C CA . ASP B 2 150 ? 8.738 22.766 14.643 1.00 18.82 258 ASP B CA 1
ATOM 2816 C C . ASP B 2 150 ? 7.814 23.544 15.570 1.00 20.51 258 ASP B C 1
ATOM 2817 O O . ASP B 2 150 ? 8.257 24.039 16.619 1.00 22.73 258 ASP B O 1
ATOM 2822 N N . ILE B 2 151 ? 6.556 23.707 15.167 1.00 19.17 259 ILE B N 1
ATOM 2823 C CA . ILE B 2 151 ? 5.594 24.468 15.956 1.00 19.93 259 ILE B CA 1
ATOM 2824 C C . ILE B 2 151 ? 4.909 23.497 16.909 1.00 20.56 259 ILE B C 1
ATOM 2825 O O . ILE B 2 151 ? 4.212 22.577 16.476 1.00 23.52 259 ILE B O 1
ATOM 2830 N N . CYS B 2 152 ? 5.103 23.689 18.213 1.00 18.81 260 CYS B N 1
ATOM 2831 C CA . CYS B 2 152 ? 4.513 22.790 19.194 1.00 20.18 260 CYS B CA 1
ATOM 2832 C C . CYS B 2 152 ? 3.238 23.391 19.758 1.00 20.81 260 CYS B C 1
ATOM 2833 O O . CYS B 2 152 ? 3.237 24.535 20.238 1.00 22.94 260 CYS B O 1
ATOM 2836 N N . TRP B 2 153 ? 2.163 22.608 19.686 1.00 20.81 261 TRP B N 1
ATOM 2837 C CA . TRP B 2 153 ? 0.904 22.913 20.347 1.00 22.36 261 TRP B CA 1
ATOM 2838 C C . TRP B 2 153 ? 0.943 22.255 21.716 1.00 23.73 261 TRP B C 1
ATOM 2839 O O . TRP B 2 153 ? 0.844 21.033 21.826 1.00 24.41 261 TRP B O 1
ATOM 2850 N N . ILE B 2 154 ? 1.112 23.067 22.752 1.00 20.53 262 ILE B N 1
ATOM 2851 C CA . ILE B 2 154 ? 1.197 22.594 24.127 1.00 22.03 262 ILE B CA 1
ATOM 2852 C C . ILE B 2 154 ? -0.179 22.730 24.753 1.00 24.85 262 ILE B C 1
ATOM 2853 O O . ILE B 2 154 ? -0.784 23.807 24.686 1.00 24.20 262 ILE B O 1
ATOM 2858 N N . LYS B 2 155 ? -0.675 21.648 25.367 1.00 24.20 263 LYS B N 1
ATOM 2859 C CA . LYS B 2 155 ? -2.033 21.599 25.904 1.00 24.36 263 LYS B CA 1
ATOM 2860 C C . LYS B 2 155 ? -2.033 21.709 27.423 1.00 26.69 263 LYS B C 1
ATOM 2861 O O . LYS B 2 155 ? -1.393 20.909 28.111 1.00 29.92 263 LYS B O 1
ATOM 2867 N N . THR B 2 156 ? -2.753 22.695 27.939 1.00 27.78 264 THR B N 1
ATOM 2868 C CA . THR B 2 156 ? -2.920 22.849 29.377 1.00 26.51 264 THR B CA 1
ATOM 2869 C C . THR B 2 156 ? -4.086 21.988 29.859 1.00 31.49 264 THR B C 1
ATOM 2870 O O . THR B 2 156 ? -4.940 21.569 29.075 1.00 32.11 264 THR B O 1
ATOM 2874 N N . ASN B 2 157 ? -4.099 21.692 31.154 1.00 31.28 265 ASN B N 1
ATOM 2875 C CA . ASN B 2 157 ? -5.222 20.955 31.733 1.00 36.91 265 ASN B CA 1
ATOM 2876 C C . ASN B 2 157 ? -5.758 21.694 32.947 1.00 36.03 265 ASN B C 1
ATOM 2877 O O . ASN B 2 157 ? -5.961 21.124 34.019 1.00 38.57 265 ASN B O 1
ATOM 2882 N N . LYS B 2 158 ? -6.023 22.995 32.769 1.00 34.94 266 LYS B N 1
ATOM 2883 C CA . LYS B 2 158 ? -6.502 23.812 33.881 1.00 43.29 266 LYS B CA 1
ATOM 2884 C C . LYS B 2 158 ? -7.893 23.399 34.334 1.00 46.02 266 LYS B C 1
ATOM 2885 O O . LYS B 2 158 ? -8.242 23.581 35.509 1.00 46.29 266 LYS B O 1
ATOM 2891 N N . ASN B 2 159 ? -8.701 22.856 33.427 1.00 48.55 267 ASN B N 1
ATOM 2892 C CA . ASN B 2 159 ? -10.076 22.509 33.761 1.00 52.62 267 ASN B CA 1
ATOM 2893 C C . ASN B 2 159 ? -10.207 21.131 34.392 1.00 55.96 267 ASN B C 1
ATOM 2894 O O . ASN B 2 159 ? -11.056 20.945 35.270 1.00 63.15 267 ASN B O 1
ATOM 2899 N N . ASN B 2 160 ? -9.390 20.167 33.978 1.00 52.38 268 ASN B N 1
ATOM 2900 C CA . ASN B 2 160 ? -9.491 18.787 34.459 1.00 60.66 268 ASN B CA 1
ATOM 2901 C C . ASN B 2 160 ? -8.104 18.222 34.733 1.00 56.11 268 ASN B C 1
ATOM 2902 O O . ASN B 2 160 ? -7.593 17.385 33.978 1.00 58.29 268 ASN B O 1
ATOM 2907 N N . PRO B 2 161 ? -7.458 18.659 35.823 1.00 53.42 269 PRO B N 1
ATOM 2908 C CA . PRO B 2 161 ? -6.243 17.961 36.264 1.00 57.86 269 PRO B CA 1
ATOM 2909 C C . PRO B 2 161 ? -6.589 16.522 36.667 1.00 65.13 269 PRO B C 1
ATOM 2910 O O . PRO B 2 161 ? -7.688 16.316 37.185 1.00 69.64 269 PRO B O 1
ATOM 2914 N N . GLY B 2 162 ? -5.695 15.554 36.468 1.00 65.72 270 GLY B N 1
ATOM 2915 C CA . GLY B 2 162 ? -4.339 15.812 36.042 1.00 58.97 270 GLY B CA 1
ATOM 2916 C C . GLY B 2 162 ? -3.600 14.912 35.057 1.00 57.18 270 GLY B C 1
ATOM 2917 O O . GLY B 2 162 ? -3.078 15.403 34.072 1.00 61.94 270 GLY B O 1
ATOM 2918 N N . LYS B 2 163 ? -3.524 13.609 35.331 1.00 59.71 271 LYS B N 1
ATOM 2919 C CA . LYS B 2 163 ? -2.742 12.677 34.523 1.00 63.71 271 LYS B CA 1
ATOM 2920 C C . LYS B 2 163 ? -3.646 11.827 33.635 1.00 69.75 271 LYS B C 1
ATOM 2921 O O . LYS B 2 163 ? -4.498 11.090 34.137 1.00 76.30 271 LYS B O 1
ATOM 2927 N N . THR B 2 164 ? -3.428 11.887 32.322 1.00 68.42 272 THR B N 1
ATOM 2928 C CA . THR B 2 164 ? -4.367 11.235 31.415 1.00 74.56 272 THR B CA 1
ATOM 2929 C C . THR B 2 164 ? -3.767 10.071 30.631 1.00 76.42 272 THR B C 1
ATOM 2930 O O . THR B 2 164 ? -2.977 9.282 31.164 1.00 71.27 272 THR B O 1
ATOM 2934 N N . LYS B 2 165 ? -4.159 9.966 29.360 1.00 82.40 273 LYS B N 1
ATOM 2935 C CA . LYS B 2 165 ? -3.860 8.815 28.515 1.00 86.13 273 LYS B CA 1
ATOM 2936 C C . LYS B 2 165 ? -2.362 8.587 28.374 1.00 91.18 273 LYS B C 1
ATOM 2937 O O . LYS B 2 165 ? -1.561 9.515 28.522 1.00 97.52 273 LYS B O 1
ATOM 2943 N N . THR B 2 166 ? -1.977 7.336 28.098 1.00 88.85 274 THR B N 1
ATOM 2944 C CA . THR B 2 166 ? -0.565 6.989 27.993 1.00 85.15 274 THR B CA 1
ATOM 2945 C C . THR B 2 166 ? -0.337 5.897 26.953 1.00 78.27 274 THR B C 1
ATOM 2946 O O . THR B 2 166 ? 0.590 5.092 27.097 1.00 80.05 274 THR B O 1
ATOM 2950 N N . LEU B 2 167 ? -1.159 5.859 25.903 1.00 68.41 275 LEU B N 1
ATOM 2951 C CA . LEU B 2 167 ? -1.195 4.715 24.986 1.00 70.59 275 LEU B CA 1
ATOM 2952 C C . LEU B 2 167 ? -0.124 4.858 23.908 1.00 72.50 275 LEU B C 1
ATOM 2953 O O . LEU B 2 167 ? -0.374 5.419 22.838 1.00 79.23 275 LEU B O 1
ATOM 2958 N N . ASP B 2 168 ? 1.055 4.326 24.179 1.00 69.98 276 ASP B N 1
ATOM 2959 C CA . ASP B 2 168 ? 2.058 4.059 23.161 1.00 59.78 276 ASP B CA 1
ATOM 2960 C C . ASP B 2 168 ? 3.115 3.213 23.849 1.00 62.39 276 ASP B C 1
ATOM 2961 O O . ASP B 2 168 ? 3.870 3.743 24.683 1.00 60.57 276 ASP B O 1
ATOM 2966 N N . PRO B 2 169 ? 3.173 1.893 23.588 1.00 60.93 277 PRO B N 1
ATOM 2967 C CA . PRO B 2 169 ? 3.978 1.033 24.473 1.00 65.14 277 PRO B CA 1
ATOM 2968 C C . PRO B 2 169 ? 5.427 1.490 24.633 1.00 55.46 277 PRO B C 1
ATOM 2969 O O . PRO B 2 169 ? 6.122 1.088 25.574 1.00 57.49 277 PRO B O 1
ATOM 2973 N N . LYS B 2 170 ? 5.889 2.352 23.730 1.00 53.29 278 LYS B N 1
ATOM 2974 C CA . LYS B 2 170 ? 7.245 2.870 23.813 1.00 55.98 278 LYS B CA 1
ATOM 2975 C C . LYS B 2 170 ? 7.359 4.157 24.625 1.00 41.79 278 LYS B C 1
ATOM 2976 O O . LYS B 2 170 ? 8.471 4.502 25.027 1.00 48.52 278 LYS B O 1
ATOM 2982 N N . ALA B 2 171 ? 6.258 4.856 24.905 1.00 36.08 279 ALA B N 1
ATOM 2983 C CA . ALA B 2 171 ? 6.363 6.148 25.583 1.00 39.22 279 ALA B CA 1
ATOM 2984 C C . ALA B 2 171 ? 6.753 5.964 27.041 1.00 46.36 279 ALA B C 1
ATOM 2985 O O . ALA B 2 171 ? 6.34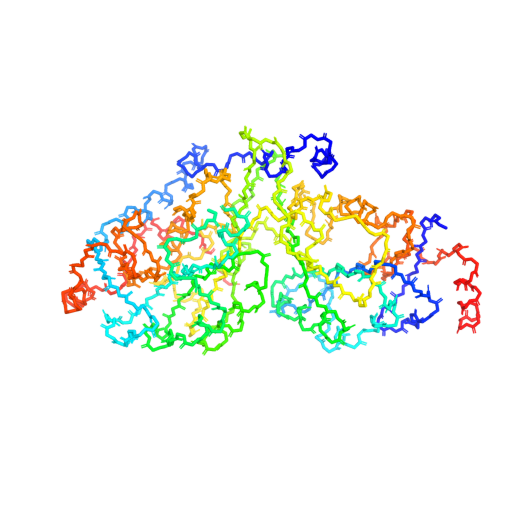8 4.999 27.690 1.00 43.41 279 ALA B O 1
ATOM 2987 N N . VAL B 2 172 ? 7.536 6.901 27.570 1.00 36.63 280 VAL B N 1
ATOM 2988 C CA . VAL B 2 172 ? 7.858 6.888 28.992 1.00 43.53 280 VAL B CA 1
ATOM 2989 C C . VAL B 2 172 ? 7.419 8.152 29.711 1.00 39.65 280 VAL B C 1
ATOM 2990 O O . VAL B 2 172 ? 7.333 8.143 30.949 1.00 42.04 280 VAL B O 1
ATOM 2994 N N . PHE B 2 173 ? 7.135 9.237 29.007 1.00 33.18 281 PHE B N 1
ATOM 2995 C CA . PHE B 2 173 ? 6.538 10.412 29.613 1.00 34.06 281 PHE B CA 1
ATOM 2996 C C . PHE B 2 173 ? 5.095 10.542 29.137 1.00 38.38 281 PHE B C 1
ATOM 2997 O O . PHE B 2 173 ? 4.697 9.966 28.120 1.00 37.90 281 PHE B O 1
ATOM 3005 N N . GLN B 2 174 ? 4.301 11.273 29.913 1.00 31.74 282 GLN B N 1
ATOM 3006 C CA . GLN B 2 174 ? 2.973 11.655 29.457 1.00 34.65 282 GLN B CA 1
ATOM 3007 C C . GLN B 2 174 ? 3.092 12.697 28.358 1.00 35.41 282 GLN B C 1
ATOM 3008 O O . GLN B 2 174 ? 3.745 13.726 28.534 1.00 33.71 282 GLN B O 1
ATOM 3014 N N . ARG B 2 175 ? 2.449 12.436 27.233 1.00 33.50 283 ARG B N 1
ATOM 3015 C CA . ARG B 2 175 ? 2.552 13.306 26.069 1.00 30.32 283 ARG B CA 1
ATOM 3016 C C . ARG B 2 175 ? 1.461 14.367 26.135 1.00 33.97 283 ARG B C 1
ATOM 3017 O O . ARG B 2 175 ? 0.268 14.039 26.135 1.00 37.68 283 ARG B O 1
ATOM 3025 N N . THR B 2 176 ? 1.870 15.637 26.221 1.00 27.77 284 THR B N 1
ATOM 3026 C CA . THR B 2 176 ? 0.939 16.739 26.439 1.00 27.82 284 THR B CA 1
ATOM 3027 C C . THR B 2 176 ? 1.026 17.806 25.347 1.00 26.73 284 THR B C 1
ATOM 3028 O O . THR B 2 176 ? 0.593 18.940 25.555 1.00 28.58 284 THR B O 1
ATOM 3032 N N . LYS B 2 177 ? 1.541 17.453 24.167 1.00 25.64 285 LYS B N 1
ATOM 3033 C CA . LYS B 2 177 ? 1.702 18.401 23.070 1.00 25.61 285 LYS B CA 1
ATOM 3034 C C . LYS B 2 177 ? 1.572 17.659 21.750 1.00 23.17 285 LYS B C 1
ATOM 3035 O O . LYS B 2 177 ? 1.644 16.429 21.703 1.00 27.54 285 LYS B O 1
ATOM 3041 N N . GLU B 2 178 ? 1.383 18.422 20.671 1.00 22.51 286 GLU B N 1
ATOM 3042 C CA . GLU B 2 178 ? 1.482 17.915 19.300 1.00 22.35 286 GLU B CA 1
ATOM 3043 C C . GLU B 2 178 ? 2.437 18.803 18.515 1.00 20.57 286 GLU B C 1
ATOM 3044 O O . GLU B 2 178 ? 2.578 19.987 18.811 1.00 21.31 286 GLU B O 1
ATOM 3050 N N . HIS B 2 179 ? 3.082 18.226 17.507 1.00 20.03 287 HIS B N 1
ATOM 3051 C CA . HIS B 2 179 ? 4.089 18.919 16.719 1.00 21.18 287 HIS B CA 1
ATOM 3052 C C . HIS B 2 179 ? 3.555 19.162 15.320 1.00 19.99 287 HIS B C 1
ATOM 3053 O O . HIS B 2 179 ? 3.073 18.231 14.665 1.00 22.02 287 HIS B O 1
ATOM 3060 N N . CYS B 2 180 ? 3.649 20.403 14.863 1.00 17.27 288 CYS B N 1
ATOM 3061 C CA . CYS B 2 180 ? 3.374 20.745 13.470 1.00 17.33 288 CYS B CA 1
ATOM 3062 C C . CYS B 2 180 ? 4.709 21.100 12.827 1.00 17.76 288 CYS B C 1
ATOM 3063 O O . CYS B 2 180 ? 5.252 22.183 13.075 1.00 17.90 288 CYS B O 1
ATOM 3066 N N . LEU B 2 181 ? 5.234 20.196 11.992 1.00 17.42 289 LEU B N 1
ATOM 3067 C CA . LEU B 2 181 ? 6.529 20.426 11.357 1.00 17.43 289 LEU B CA 1
ATOM 3068 C C . LEU B 2 181 ? 6.379 21.381 10.192 1.00 17.10 289 LEU B C 1
ATOM 3069 O O . LEU B 2 181 ? 5.454 21.252 9.380 1.00 17.92 289 LEU B O 1
ATOM 3074 N N . MET B 2 182 ? 7.290 22.340 10.111 1.00 16.38 290 MET B N 1
ATOM 3075 C CA . MET B 2 182 ? 7.306 23.320 9.033 1.00 17.07 290 MET B CA 1
ATOM 3076 C C . MET B 2 182 ? 8.433 22.963 8.075 1.00 17.64 290 MET B C 1
ATOM 3077 O O . MET B 2 182 ? 9.546 22.656 8.515 1.00 18.09 290 MET B O 1
ATOM 3082 N N . GLY B 2 183 ? 8.140 22.963 6.781 1.00 15.19 291 GLY B N 1
ATOM 3083 C CA . GLY B 2 183 ? 9.145 22.659 5.773 1.00 16.80 291 GLY B CA 1
ATOM 3084 C C . GLY B 2 183 ? 9.220 23.763 4.742 1.00 16.97 291 GLY B C 1
ATOM 3085 O O . GLY B 2 183 ? 8.237 24.461 4.479 1.00 16.22 291 GLY B O 1
ATOM 3086 N N . ILE B 2 184 ? 10.413 23.911 4.153 1.00 15.82 292 ILE B N 1
ATOM 3087 C CA . ILE B 2 184 ? 10.679 24.920 3.124 1.00 16.91 292 ILE B CA 1
ATOM 3088 C C . ILE B 2 184 ? 11.081 24.220 1.829 1.00 17.55 292 ILE B C 1
ATOM 3089 O O . ILE B 2 184 ? 11.882 23.273 1.830 1.00 16.88 292 ILE B O 1
ATOM 3094 N N . LYS B 2 185 ? 10.523 24.708 0.718 1.00 17.09 293 LYS B N 1
ATOM 3095 C CA . LYS B 2 185 ? 10.832 24.226 -0.622 1.00 17.45 293 LYS B CA 1
ATOM 3096 C C . LYS B 2 185 ? 11.410 25.385 -1.416 1.00 19.58 293 LYS B C 1
ATOM 3097 O O . LYS B 2 185 ? 10.865 26.495 -1.380 1.00 17.99 293 LYS B O 1
ATOM 3103 N N . GLY B 2 186 ? 12.504 25.121 -2.135 1.00 21.25 294 GLY B N 1
ATOM 3104 C CA . GLY B 2 186 ? 13.089 26.148 -2.967 1.00 24.66 294 GLY B CA 1
ATOM 3105 C C . GLY B 2 186 ? 14.007 27.072 -2.192 1.00 22.18 294 GLY B C 1
ATOM 3106 O O . GLY B 2 186 ? 14.384 26.829 -1.035 1.00 24.79 294 GLY B O 1
ATOM 3107 N N . THR B 2 187 ? 14.376 28.165 -2.855 1.00 24.92 295 THR B N 1
ATOM 3108 C CA . THR B 2 187 ? 15.337 29.111 -2.306 1.00 25.18 295 THR B CA 1
ATOM 3109 C C . THR B 2 187 ? 14.591 30.340 -1.809 1.00 27.10 295 THR B C 1
ATOM 3110 O O . THR B 2 187 ? 13.881 30.995 -2.583 1.00 26.97 295 THR B O 1
ATOM 3114 N N . VAL B 2 188 ? 14.742 30.638 -0.520 1.00 24.06 296 VAL B N 1
ATOM 3115 C CA . VAL B 2 188 ? 14.150 31.810 0.104 1.00 21.95 296 VAL B CA 1
ATOM 3116 C C . VAL B 2 188 ? 15.223 32.437 0.978 1.00 27.95 296 VAL B C 1
ATOM 3117 O O . VAL B 2 188 ? 15.768 31.773 1.868 1.00 29.04 296 VAL B O 1
ATOM 3121 N N . LYS B 2 189 ? 15.524 33.703 0.729 1.00 29.56 297 LYS B N 1
ATOM 3122 C CA . LYS B 2 189 ? 16.542 34.431 1.478 1.00 40.75 297 LYS B CA 1
ATOM 3123 C C . LYS B 2 189 ? 15.852 35.547 2.250 1.00 42.78 297 LYS B C 1
ATOM 3124 O O . LYS B 2 189 ? 15.192 36.403 1.650 1.00 43.99 297 LYS B O 1
ATOM 3130 N N . ARG B 2 190 ? 15.987 35.523 3.576 1.00 39.60 298 ARG B N 1
ATOM 3131 C CA . ARG B 2 190 ? 15.253 36.473 4.403 1.00 46.56 298 ARG B CA 1
ATOM 3132 C C . ARG B 2 190 ? 15.678 37.910 4.119 1.00 46.86 298 ARG B C 1
ATOM 3133 O O . ARG B 2 190 ? 14.867 38.838 4.238 1.00 45.68 298 ARG B O 1
ATOM 3141 N N . SER B 2 191 ? 16.925 38.109 3.689 1.00 41.00 299 SER B N 1
ATOM 3142 C CA . SER B 2 191 ? 17.423 39.459 3.452 1.00 55.48 299 SER B CA 1
ATOM 3143 C C . SER B 2 191 ? 16.862 40.057 2.170 1.00 52.59 299 SER B C 1
ATOM 3144 O O . SER B 2 191 ? 16.713 41.280 2.077 1.00 53.93 299 SER B O 1
ATOM 3147 N N . THR B 2 192 ? 16.553 39.227 1.174 1.00 36.62 300 THR B N 1
ATOM 3148 C CA . THR B 2 192 ? 16.118 39.745 -0.109 1.00 35.01 300 THR B CA 1
ATOM 3149 C C . THR B 2 192 ? 14.677 39.408 -0.471 1.00 32.88 300 THR B C 1
ATOM 3150 O O . THR B 2 192 ? 14.140 40.021 -1.394 1.00 32.26 300 THR B O 1
ATOM 3154 N N . ASP B 2 193 ? 14.029 38.480 0.228 1.00 26.90 301 ASP B N 1
ATOM 3155 C CA . ASP B 2 193 ? 12.711 37.992 -0.172 1.00 24.96 301 ASP B CA 1
ATOM 3156 C C . ASP B 2 193 ? 11.603 38.443 0.776 1.00 21.17 301 ASP B C 1
ATOM 3157 O O . ASP B 2 193 ? 10.642 37.704 1.054 1.00 21.74 301 ASP B O 1
ATOM 3162 N N . GLY B 2 194 ? 11.711 39.687 1.251 1.00 24.02 302 GLY B N 1
ATOM 3163 C CA . GLY B 2 194 ? 10.680 40.258 2.104 1.00 24.10 302 GLY B CA 1
ATOM 3164 C C . GLY B 2 194 ? 9.339 40.476 1.424 1.00 20.46 302 GLY B C 1
ATOM 3165 O O . GLY B 2 194 ? 8.361 40.769 2.120 1.00 25.68 302 GLY B O 1
ATOM 3166 N N . ASP B 2 195 ? 9.264 40.335 0.099 1.00 23.04 303 ASP B N 1
ATOM 3167 C CA . ASP B 2 195 ? 7.959 40.320 -0.549 1.00 22.22 303 ASP B CA 1
ATOM 3168 C C . ASP B 2 195 ? 7.316 38.939 -0.517 1.00 24.18 303 ASP B C 1
ATOM 3169 O O . ASP B 2 195 ? 6.154 38.795 -0.926 1.00 21.22 303 ASP B O 1
ATOM 3174 N N . PHE B 2 196 ? 8.020 37.924 -0.002 1.00 19.00 304 PHE B N 1
ATOM 3175 C CA . PHE B 2 196 ? 7.429 36.606 0.147 1.00 19.26 304 PHE B CA 1
ATOM 3176 C C . PHE B 2 196 ? 7.257 36.177 1.594 1.00 15.55 304 PHE B C 1
ATOM 3177 O O . PHE B 2 196 ? 6.329 35.422 1.893 1.00 18.55 304 PHE B O 1
ATOM 3185 N N . ILE B 2 197 ? 8.161 36.581 2.494 1.00 18.70 305 ILE B N 1
ATOM 3186 C CA . ILE B 2 197 ? 8.029 36.173 3.889 1.00 17.93 305 ILE B CA 1
ATOM 3187 C C . ILE B 2 197 ? 8.292 37.344 4.816 1.00 17.45 305 ILE B C 1
ATOM 3188 O O . ILE B 2 197 ? 9.092 38.245 4.529 1.00 18.08 305 ILE B O 1
ATOM 3193 N N . HIS B 2 198 ? 7.572 37.331 5.933 1.00 17.61 306 HIS B N 1
ATOM 3194 C CA . HIS B 2 198 ? 7.843 38.189 7.084 1.00 16.95 306 HIS B CA 1
ATOM 3195 C C . HIS B 2 198 ? 8.247 37.265 8.222 1.00 17.19 306 HIS B C 1
ATOM 3196 O O . HIS B 2 198 ? 7.381 36.730 8.937 1.00 19.05 306 HIS B O 1
ATOM 3203 N N . ALA B 2 199 ? 9.559 37.111 8.401 1.00 17.21 307 ALA B N 1
ATOM 3204 C CA . ALA B 2 199 ? 10.030 36.195 9.429 1.00 15.85 307 ALA B CA 1
ATOM 3205 C C . ALA B 2 199 ? 9.947 36.835 10.809 1.00 19.67 307 ALA B C 1
ATOM 3206 O O . ALA B 2 199 ? 9.898 38.056 10.952 1.00 19.85 307 ALA B O 1
ATOM 3208 N N . ASN B 2 200 ? 9.893 35.967 11.833 1.00 17.12 308 ASN B N 1
ATOM 3209 C CA . ASN B 2 200 ? 10.023 36.342 13.246 1.00 16.03 308 ASN B CA 1
ATOM 3210 C C . ASN B 2 200 ? 8.842 37.144 13.774 1.00 19.82 308 ASN B C 1
ATOM 3211 O O . ASN B 2 200 ? 8.965 37.854 14.789 1.00 21.26 308 ASN B O 1
ATOM 3216 N N . VAL B 2 201 ? 7.688 37.052 13.115 1.00 16.90 309 VAL B N 1
ATOM 3217 C CA . VAL B 2 201 ? 6.518 37.770 13.616 1.00 17.69 309 VAL B CA 1
ATOM 3218 C C . VAL B 2 201 ? 5.830 36.955 14.706 1.00 18.63 309 VAL B C 1
ATOM 3219 O O . VAL B 2 201 ? 5.238 37.528 15.643 1.00 22.66 309 VAL B O 1
ATOM 3223 N N . ASP B 2 202 ? 5.908 35.633 14.622 1.00 15.90 310 ASP B N 1
ATOM 3224 C CA . ASP B 2 202 ? 5.313 34.722 15.598 1.00 16.14 310 ASP B CA 1
ATOM 3225 C C . ASP B 2 202 ? 6.373 33.775 16.138 1.00 19.82 310 ASP B C 1
ATOM 3226 O O . ASP B 2 202 ? 7.442 33.596 15.547 1.00 19.56 310 ASP B O 1
ATOM 3231 N N . ILE B 2 203 ? 6.039 33.145 17.253 1.00 17.62 311 ILE B N 1
ATOM 3232 C CA . ILE B 2 203 ? 6.905 32.171 17.885 1.00 18.52 311 ILE B CA 1
ATOM 3233 C C . ILE B 2 203 ? 6.363 30.772 17.596 1.00 21.64 311 ILE B C 1
ATOM 3234 O O . ILE B 2 203 ? 5.192 30.592 17.246 1.00 21.91 311 ILE B O 1
ATOM 3239 N N . ASP B 2 204 ? 7.236 29.769 17.727 1.00 18.21 312 ASP B N 1
ATOM 3240 C CA . ASP B 2 204 ? 6.941 28.371 17.362 1.00 16.80 312 ASP B CA 1
ATOM 3241 C C . ASP B 2 204 ? 6.216 27.589 18.461 1.00 18.90 312 ASP B C 1
ATOM 3242 O O . ASP B 2 204 ? 6.416 26.377 18.604 1.00 19.85 312 ASP B O 1
ATOM 3247 N N . LEU B 2 205 ? 5.323 28.254 19.197 1.00 18.55 313 LEU B N 1
ATOM 3248 C CA . LEU B 2 205 ? 4.527 27.654 20.263 1.00 20.70 313 LEU B CA 1
ATOM 3249 C C . LEU B 2 205 ? 3.092 28.140 20.167 1.00 20.70 313 LEU B C 1
ATOM 3250 O O . LEU B 2 205 ? 2.853 29.329 19.946 1.00 23.65 313 LEU B O 1
ATOM 3255 N N . ILE B 2 206 ? 2.149 27.232 20.405 1.00 18.77 314 ILE B N 1
ATOM 3256 C CA . ILE B 2 206 ? 0.733 27.546 20.584 1.00 19.42 314 ILE B CA 1
ATOM 3257 C C . ILE B 2 206 ? 0.307 26.891 21.886 1.00 20.87 314 ILE B C 1
ATOM 3258 O O . ILE B 2 206 ? 0.558 25.700 22.076 1.00 22.65 314 ILE B O 1
ATOM 3263 N N . ILE B 2 207 ? -0.313 27.661 22.787 1.00 20.43 315 ILE B N 1
ATOM 3264 C CA . ILE B 2 207 ? -0.705 27.155 24.107 1.00 21.55 315 ILE B CA 1
ATOM 3265 C C . ILE B 2 207 ? -2.211 27.342 24.253 1.00 23.92 315 ILE B C 1
ATOM 3266 O O . ILE B 2 207 ? -2.700 28.479 24.278 1.00 25.86 315 ILE B O 1
ATOM 3271 N N . THR B 2 208 ? -2.950 26.233 24.360 1.00 24.38 316 THR B N 1
ATOM 3272 C CA . THR B 2 208 ? -4.387 26.275 24.591 1.00 25.84 316 THR B CA 1
ATOM 3273 C C . THR B 2 208 ? -4.776 25.124 25.505 1.00 28.65 316 THR B C 1
ATOM 3274 O O . THR B 2 208 ? -4.014 24.177 25.714 1.00 28.74 316 THR B O 1
ATOM 3278 N N . GLU B 2 209 ? -5.996 25.202 26.028 1.00 30.04 317 GLU B N 1
ATOM 3279 C CA . GLU B 2 209 ? -6.514 24.133 26.862 1.00 31.64 317 GLU B CA 1
ATOM 3280 C C . GLU B 2 209 ? -6.820 22.910 26.008 1.00 33.53 317 GLU B C 1
ATOM 3281 O O . GLU B 2 209 ? -7.253 23.026 24.855 1.00 29.05 317 GLU B O 1
ATOM 3287 N N . GLU B 2 210 ? -6.576 21.734 26.576 1.00 32.29 318 GLU B N 1
ATOM 3288 C CA . GLU B 2 210 ? -6.903 20.488 25.902 1.00 31.05 318 GLU B CA 1
ATOM 3289 C C . GLU B 2 210 ? -8.370 20.503 25.462 1.00 35.58 318 GLU B C 1
ATOM 3290 O O . GLU B 2 210 ? -9.249 20.823 26.276 1.00 38.85 318 GLU B O 1
ATOM 3296 N N . PRO B 2 211 ? -8.676 20.179 24.203 1.00 31.77 319 PRO B N 1
ATOM 3297 C CA . PRO B 2 211 ? -10.072 20.214 23.751 1.00 34.08 319 PRO B CA 1
ATOM 3298 C C . PRO B 2 211 ? -10.919 19.139 24.412 1.00 36.85 319 PRO B C 1
ATOM 3299 O O . PRO B 2 211 ? -10.427 18.174 24.999 1.00 38.43 319 PRO B O 1
ATOM 3303 N N . GLU B 2 212 ? -12.228 19.333 24.286 1.00 37.49 320 GLU B N 1
ATOM 3304 C CA . GLU B 2 212 ? -13.210 18.378 24.772 1.00 41.45 320 GLU B CA 1
ATOM 3305 C C . GLU B 2 212 ? -13.008 17.004 24.132 1.00 45.00 320 GLU B C 1
ATOM 3306 O O . GLU B 2 212 ? -12.370 16.853 23.083 1.00 40.65 320 GLU B O 1
ATOM 3312 N N . ILE B 2 213 ? -13.603 15.995 24.773 1.00 54.58 321 ILE B N 1
ATOM 3313 C CA . ILE B 2 213 ? -13.570 14.639 24.238 1.00 55.17 321 ILE B CA 1
ATOM 3314 C C . ILE B 2 213 ? -14.188 14.617 22.850 1.00 53.33 321 ILE B C 1
ATOM 3315 O O . ILE B 2 213 ? -15.229 15.239 22.599 1.00 54.90 321 ILE B O 1
ATOM 3320 N N . GLY B 2 214 ? -13.537 13.905 21.931 1.00 65.75 322 GLY B N 1
ATOM 3321 C CA . GLY B 2 214 ? -14.031 13.767 20.579 1.00 53.20 322 GLY B CA 1
ATOM 3322 C C . GLY B 2 214 ? -13.789 14.958 19.681 1.00 57.73 322 GLY B C 1
ATOM 3323 O O . GLY B 2 214 ? -14.168 14.909 18.505 1.00 62.89 322 GLY B O 1
ATOM 3324 N N . ASN B 2 215 ? -13.178 16.025 20.191 1.00 44.58 323 ASN B N 1
ATOM 3325 C CA . ASN B 2 215 ? -12.851 17.203 19.395 1.00 41.47 323 ASN B CA 1
ATOM 3326 C C . ASN B 2 215 ? -11.410 17.051 18.924 1.00 38.36 323 ASN B C 1
ATOM 3327 O O . ASN B 2 215 ? -10.472 17.147 19.723 1.00 38.47 323 ASN B O 1
ATOM 3332 N N . ILE B 2 216 ? -11.231 16.817 17.624 1.00 33.93 324 ILE B N 1
ATOM 3333 C CA . ILE B 2 216 ? -9.918 16.570 17.045 1.00 35.41 324 ILE B CA 1
ATOM 3334 C C . ILE B 2 216 ? -9.388 17.791 16.303 1.00 28.39 324 ILE B C 1
ATOM 3335 O O . ILE B 2 216 ? -8.395 17.683 15.575 1.00 34.11 324 ILE B O 1
ATOM 3340 N N . GLU B 2 217 ? -10.025 18.943 16.462 1.00 32.47 325 GLU B N 1
ATOM 3341 C CA . GLU B 2 217 ? -9.564 20.136 15.768 1.00 30.69 325 GLU B CA 1
ATOM 3342 C C . GLU B 2 217 ? -8.214 20.587 16.319 1.00 26.99 325 GLU B C 1
ATOM 3343 O O . GLU B 2 217 ? -7.888 20.367 17.494 1.00 28.23 325 GLU B O 1
ATOM 3349 N N . LYS B 2 218 ? -7.423 21.206 15.452 1.00 25.39 326 LYS B N 1
ATOM 3350 C CA . LYS B 2 218 ? -6.178 21.854 15.826 1.00 25.46 326 LYS B CA 1
ATOM 3351 C C . LYS B 2 218 ? -6.445 23.335 16.078 1.00 26.67 326 LYS B C 1
ATOM 3352 O O . LYS B 2 218 ? -7.454 23.880 15.619 1.00 26.11 326 LYS B O 1
ATOM 3358 N N . PRO B 2 219 ? -5.604 24.004 16.868 1.00 24.45 327 PRO B N 1
ATOM 3359 C CA . PRO B 2 219 ? -5.900 25.400 17.233 1.00 25.38 327 PRO B CA 1
ATOM 3360 C C . PRO B 2 219 ? -5.861 26.314 16.020 1.00 20.99 327 PRO B C 1
ATOM 3361 O O . PRO B 2 219 ? -4.935 26.252 15.213 1.00 21.56 327 PRO B O 1
ATOM 3365 N N . VAL B 2 220 ? -6.856 27.203 15.937 1.00 24.35 328 VAL B N 1
ATOM 3366 C CA . VAL B 2 220 ? -6.944 28.159 14.838 1.00 23.44 328 VAL B CA 1
ATOM 3367 C C . VAL B 2 220 ? -5.716 29.059 14.746 1.00 24.33 328 VAL B C 1
ATOM 3368 O O . VAL B 2 220 ? -5.428 29.604 13.668 1.00 21.40 328 VAL B O 1
ATOM 3372 N N . GLU B 2 221 ? -4.959 29.225 15.841 1.00 21.62 329 GLU B N 1
ATOM 3373 C CA . GLU B 2 221 ? -3.768 30.065 15.760 1.00 21.21 329 GLU B CA 1
ATOM 3374 C C . GLU B 2 221 ? -2.778 29.584 14.701 1.00 19.32 329 GLU B C 1
ATOM 3375 O O . GLU B 2 221 ? -2.024 30.411 14.171 1.00 19.61 329 GLU B O 1
ATOM 3381 N N . ILE B 2 222 ? -2.785 28.291 14.337 1.00 18.35 330 ILE B N 1
ATOM 3382 C CA . ILE B 2 222 ? -1.849 27.844 13.304 1.00 17.90 330 ILE B CA 1
ATOM 3383 C C . ILE B 2 222 ? -2.087 28.618 12.007 1.00 16.60 330 ILE B C 1
ATOM 3384 O O . ILE B 2 222 ? -1.138 28.976 11.307 1.00 16.06 330 ILE B O 1
ATOM 3389 N N . PHE B 2 223 ? -3.346 28.940 11.695 1.00 20.89 331 PHE B N 1
ATOM 3390 C CA . PHE B 2 223 ? -3.610 29.754 10.502 1.00 17.75 331 PHE B CA 1
ATOM 3391 C C . PHE B 2 223 ? -2.972 31.134 10.613 1.00 18.37 331 PHE B C 1
ATOM 3392 O O . PHE B 2 223 ? -2.469 31.682 9.623 1.00 18.52 331 PHE B O 1
ATOM 3400 N N . HIS B 2 224 ? -3.037 31.739 11.801 1.00 18.69 332 HIS B N 1
ATOM 3401 C CA . HIS B 2 224 ? -2.478 33.076 11.967 1.00 17.98 332 HIS B CA 1
ATOM 3402 C C . HIS B 2 224 ? -0.965 33.054 11.779 1.00 18.09 332 HIS B C 1
ATOM 3403 O O . HIS B 2 224 ? -0.391 33.955 11.152 1.00 19.90 332 HIS B O 1
ATOM 3410 N N . ILE B 2 225 ? -0.294 32.025 12.309 1.00 18.11 333 ILE B N 1
ATOM 3411 C CA . ILE B 2 225 ? 1.155 31.924 12.143 1.00 16.74 333 ILE B CA 1
ATOM 3412 C C . ILE B 2 225 ? 1.513 31.820 10.663 1.00 15.54 333 ILE B C 1
ATOM 3413 O O . ILE B 2 225 ? 2.429 32.506 10.176 1.00 17.75 333 ILE B O 1
ATOM 3418 N N . ILE B 2 226 ? 0.782 30.973 9.923 1.00 16.72 334 ILE B N 1
ATOM 3419 C CA . ILE B 2 226 ? 1.074 30.750 8.505 1.00 16.23 334 ILE B CA 1
ATOM 3420 C C . ILE B 2 226 ? 0.823 32.017 7.694 1.00 15.72 334 ILE B C 1
ATOM 3421 O O . ILE B 2 226 ? 1.667 32.448 6.894 1.00 16.88 334 ILE B O 1
ATOM 3426 N N . GLU B 2 227 ? -0.338 32.636 7.901 1.00 16.60 335 GLU B N 1
ATOM 3427 C CA . GLU B 2 227 ? -0.716 33.839 7.167 1.00 15.81 335 GLU B CA 1
ATOM 3428 C C . GLU B 2 227 ? 0.204 35.015 7.479 1.00 16.93 335 GLU B C 1
ATOM 3429 O O . GLU B 2 227 ? 0.463 35.848 6.609 1.00 17.38 335 GLU B O 1
ATOM 3435 N N . HIS B 2 228 ? 0.666 35.140 8.727 1.00 17.72 336 HIS B N 1
ATOM 3436 C CA . HIS B 2 228 ? 1.600 36.225 9.040 1.00 16.54 336 HIS B CA 1
ATOM 3437 C C . HIS B 2 228 ? 2.940 36.005 8.357 1.00 16.84 336 HIS B C 1
ATOM 3438 O O . HIS B 2 228 ? 3.593 36.966 7.934 1.00 17.65 336 HIS B O 1
ATOM 3445 N N . PHE B 2 229 ? 3.365 34.741 8.260 1.00 16.64 337 PHE B N 1
ATOM 3446 C CA . PHE B 2 229 ? 4.722 34.415 7.846 1.00 17.46 337 PHE B CA 1
ATOM 3447 C C . PHE B 2 229 ? 4.890 34.511 6.337 1.00 16.48 337 PHE B C 1
ATOM 3448 O O . PHE B 2 229 ? 5.870 35.086 5.861 1.00 16.19 337 PHE B O 1
ATOM 3456 N N . CYS B 2 230 ? 3.964 33.940 5.561 1.00 16.11 338 CYS B N 1
ATOM 3457 C CA . CYS B 2 230 ? 4.136 33.885 4.110 1.00 15.90 338 CYS B CA 1
ATOM 3458 C C . CYS B 2 230 ? 3.128 34.809 3.432 1.00 17.58 338 CYS B C 1
ATOM 3459 O O . CYS B 2 230 ? 1.918 34.722 3.697 1.00 17.90 338 CYS B O 1
ATOM 3462 N N . LEU B 2 231 ? 3.632 35.700 2.562 1.00 17.77 339 LEU B N 1
ATOM 3463 C CA . LEU B 2 231 ? 2.775 36.655 1.843 1.00 17.05 339 LEU B CA 1
ATOM 3464 C C . LEU B 2 231 ? 2.119 36.045 0.610 1.00 19.71 339 LEU B C 1
ATOM 3465 O O . LEU B 2 231 ? 1.363 36.739 -0.091 1.00 18.78 339 LEU B O 1
ATOM 3470 N N . GLY B 2 232 ? 2.380 34.771 0.338 1.00 17.11 340 GLY B N 1
ATOM 3471 C CA . GLY B 2 232 ? 1.685 34.084 -0.736 1.00 15.91 340 GLY B CA 1
ATOM 3472 C C . GLY B 2 232 ? 0.217 33.879 -0.403 1.00 18.16 340 GLY B C 1
ATOM 3473 O O . GLY B 2 232 ? -0.135 33.427 0.695 1.00 19.88 340 GLY B O 1
ATOM 3474 N N . ARG B 2 233 ? -0.651 34.180 -1.372 1.00 17.32 341 ARG B N 1
ATOM 3475 C CA . ARG B 2 233 ? -2.093 34.133 -1.157 1.00 17.46 341 ARG B CA 1
ATOM 3476 C C . ARG B 2 233 ? -2.721 32.785 -1.483 1.00 17.80 341 ARG B C 1
ATOM 3477 O O . ARG B 2 233 ? -3.924 32.617 -1.246 1.00 18.66 341 ARG B O 1
ATOM 3485 N N . ARG B 2 234 ? -1.956 31.845 -2.056 1.00 16.65 342 ARG B N 1
ATOM 3486 C CA . ARG B 2 234 ? -2.484 30.561 -2.521 1.00 17.76 342 ARG B CA 1
ATOM 3487 C C . ARG B 2 234 ? -2.228 29.547 -1.416 1.00 17.62 342 ARG B C 1
ATOM 3488 O O . ARG B 2 234 ? -1.099 29.090 -1.229 1.00 18.31 342 ARG B O 1
ATOM 3496 N N . ARG B 2 235 ? -3.280 29.243 -0.646 1.00 18.82 343 ARG B N 1
ATOM 3497 C CA . ARG B 2 235 ? -3.161 28.513 0.615 1.00 17.58 343 ARG B CA 1
ATOM 3498 C C . ARG B 2 235 ? -4.081 27.303 0.571 1.00 17.24 343 ARG B C 1
ATOM 3499 O O . ARG B 2 235 ? -5.298 27.452 0.418 1.00 17.76 343 ARG B O 1
ATOM 3507 N N . LEU B 2 236 ? -3.508 26.109 0.737 1.00 18.17 344 LEU B N 1
ATOM 3508 C CA . LEU B 2 236 ? -4.263 24.864 0.677 1.00 18.18 344 LEU B CA 1
ATOM 3509 C C . LEU B 2 236 ? -4.276 24.187 2.038 1.00 19.00 344 LEU B C 1
ATOM 3510 O O . LEU B 2 236 ? -3.213 23.985 2.641 1.00 18.93 344 LEU B O 1
ATOM 3515 N N . HIS B 2 237 ? -5.479 23.811 2.502 1.00 17.47 345 HIS B N 1
ATOM 3516 C CA . HIS B 2 237 ? -5.640 23.025 3.725 1.00 18.51 345 HIS B CA 1
ATOM 3517 C C . HIS B 2 237 ? -6.155 21.638 3.353 1.00 21.30 345 HIS B C 1
ATOM 3518 O O . HIS B 2 237 ? -7.343 21.462 3.062 1.00 21.01 345 HIS B O 1
ATOM 3525 N N . LEU B 2 238 ? -5.254 20.652 3.353 1.00 18.95 346 LEU B N 1
ATOM 3526 C CA . LEU B 2 238 ? -5.630 19.272 3.055 1.00 19.79 346 LEU B CA 1
ATOM 3527 C C . LEU B 2 238 ? -6.101 18.554 4.310 1.00 23.27 346 LEU B C 1
ATOM 3528 O O . LEU B 2 238 ? -5.437 18.613 5.346 1.00 23.32 346 LEU B O 1
ATOM 3533 N N . PHE B 2 239 ? -7.226 17.846 4.189 1.00 19.88 347 PHE B N 1
ATOM 3534 C CA . PHE B 2 239 ? -7.920 17.159 5.283 1.00 24.18 347 PHE B CA 1
ATOM 3535 C C . PHE B 2 239 ? -8.632 18.124 6.223 1.00 25.71 347 PHE B C 1
ATOM 3536 O O . PHE B 2 239 ? -8.984 17.753 7.349 1.00 30.20 347 PHE B O 1
ATOM 3544 N N . GLY B 2 240 ? -8.882 19.352 5.769 1.00 24.04 348 GLY B N 1
ATOM 3545 C CA . GLY B 2 240 ? -9.773 20.238 6.493 1.00 25.58 348 GLY B CA 1
ATOM 3546 C C . GLY B 2 240 ? -11.207 19.744 6.456 1.00 26.03 348 GLY B C 1
ATOM 3547 O O . GLY B 2 240 ? -11.588 18.868 5.676 1.00 27.36 348 GLY B O 1
ATOM 3548 N N . ARG B 2 241 ? -12.014 20.309 7.344 1.00 30.82 349 ARG B N 1
ATOM 3549 C CA . ARG B 2 241 ? -13.404 19.901 7.542 1.00 29.99 349 ARG B CA 1
ATOM 3550 C C . ARG B 2 241 ? -14.322 21.105 7.361 1.00 31.91 349 ARG B C 1
ATOM 3551 O O . ARG B 2 241 ? -13.875 22.233 7.145 1.00 33.57 349 ARG B O 1
ATOM 3559 N N . ASP B 2 242 ? -15.632 20.858 7.466 1.00 30.07 350 ASP B N 1
ATOM 3560 C CA . ASP B 2 242 ? -16.588 21.957 7.397 1.00 31.40 350 ASP B CA 1
ATOM 3561 C C . ASP B 2 242 ? -16.227 23.068 8.372 1.00 32.03 350 ASP B C 1
ATOM 3562 O O . ASP B 2 242 ? -16.319 24.254 8.036 1.00 36.29 350 ASP B O 1
ATOM 3567 N N . SER B 2 243 ? -15.801 22.705 9.587 1.00 33.16 351 SER B N 1
ATOM 3568 C CA . SER B 2 243 ? -15.567 23.679 10.647 1.00 35.33 351 SER B CA 1
ATOM 3569 C C . SER B 2 243 ? -14.279 24.476 10.477 1.00 30.35 351 SER B C 1
ATOM 3570 O O . SER B 2 243 ? -14.064 25.432 11.235 1.00 31.78 351 SER B O 1
ATOM 3573 N N . THR B 2 244 ? -13.419 24.111 9.524 1.00 28.93 352 THR B N 1
ATOM 3574 C CA . THR B 2 244 ? -12.155 24.813 9.315 1.00 25.24 352 THR B CA 1
ATOM 3575 C C . THR B 2 244 ? -12.168 25.702 8.078 1.00 24.85 352 THR B C 1
ATOM 3576 O O . THR B 2 244 ? -11.162 26.375 7.813 1.00 26.55 352 THR B O 1
ATOM 3580 N N . ILE B 2 245 ? -13.266 25.702 7.314 1.00 28.35 353 ILE B N 1
ATOM 3581 C CA . ILE B 2 245 ? -13.393 26.568 6.142 1.00 24.36 353 ILE B CA 1
ATOM 3582 C C . ILE B 2 245 ? -13.093 28.006 6.533 1.00 26.12 353 ILE B C 1
ATOM 3583 O O . ILE B 2 245 ? -13.564 28.497 7.567 1.00 26.83 353 ILE B O 1
ATOM 3588 N N . ARG B 2 246 ? -12.323 28.705 5.691 1.00 24.10 354 ARG B N 1
ATOM 3589 C CA . ARG B 2 246 ? -11.748 29.982 6.088 1.00 24.00 354 ARG B CA 1
ATOM 3590 C C . ARG B 2 246 ? -11.467 30.833 4.859 1.00 24.05 354 ARG B C 1
ATOM 3591 O O . ARG B 2 246 ? -10.930 30.310 3.873 1.00 23.18 354 ARG B O 1
ATOM 3599 N N . PRO B 2 247 ? -11.804 32.122 4.878 1.00 23.35 355 PRO B N 1
ATOM 3600 C CA . PRO B 2 247 ? -11.363 33.012 3.792 1.00 22.68 355 PRO B CA 1
ATOM 3601 C C . PRO B 2 247 ? -9.850 32.952 3.626 1.00 23.44 355 PRO B C 1
ATOM 3602 O O . PRO B 2 247 ? -9.103 32.819 4.602 1.00 21.69 355 PRO B O 1
ATOM 3606 N N . GLY B 2 248 ? -9.394 33.064 2.376 1.00 19.95 356 GLY B N 1
ATOM 3607 C CA . GLY B 2 248 ? -7.976 32.988 2.067 1.00 22.80 356 GLY B CA 1
ATOM 3608 C C . GLY B 2 248 ? -7.439 31.585 1.872 1.00 19.86 356 GLY B C 1
ATOM 3609 O O . GLY B 2 248 ? -6.249 31.432 1.557 1.00 19.23 356 GLY B O 1
ATOM 3610 N N . TRP B 2 249 ? -8.290 30.563 2.016 1.00 19.32 357 TRP B N 1
ATOM 3611 C CA . TRP B 2 249 ? -7.870 29.169 1.974 1.00 17.36 357 TRP B CA 1
ATOM 3612 C C . TRP B 2 249 ? -8.744 28.373 1.023 1.00 17.27 357 TRP B C 1
ATOM 3613 O O . TRP B 2 249 ? -9.949 28.624 0.896 1.00 21.59 357 TRP B O 1
ATOM 3624 N N . LEU B 2 250 ? -8.120 27.390 0.380 1.00 17.48 358 LEU B N 1
ATOM 3625 C CA . LEU B 2 250 ? -8.831 26.298 -0.285 1.00 20.77 358 LEU B CA 1
ATOM 3626 C C . LEU B 2 250 ? -8.761 25.088 0.630 1.00 21.75 358 LEU B C 1
ATOM 3627 O O . LEU B 2 250 ? -7.664 24.661 1.000 1.00 19.85 358 LEU B O 1
ATOM 3632 N N . THR B 2 251 ? -9.919 24.544 1.005 1.00 19.87 359 THR B N 1
ATOM 3633 C CA . THR B 2 251 ? -9.998 23.420 1.931 1.00 22.72 359 THR B CA 1
ATOM 3634 C C . THR B 2 251 ? -10.449 22.184 1.164 1.00 26.45 359 THR B C 1
ATOM 3635 O O . THR B 2 251 ? -11.495 22.205 0.511 1.00 25.06 359 THR B O 1
ATOM 3639 N N . VAL B 2 252 ? -9.658 21.114 1.219 1.00 22.74 360 VAL B N 1
ATOM 3640 C CA . VAL B 2 252 ? -9.945 19.889 0.468 1.00 24.00 360 VAL B CA 1
ATOM 3641 C C . VAL B 2 252 ? -9.902 18.708 1.428 1.00 26.81 360 VAL B C 1
ATOM 3642 O O . VAL B 2 252 ? -8.908 18.518 2.134 1.00 25.69 360 VAL B O 1
ATOM 3646 N N . GLY B 2 253 ? -10.963 17.902 1.454 1.00 24.94 361 GLY B N 1
ATOM 3647 C CA . GLY B 2 253 ? -11.021 16.817 2.404 1.00 26.79 361 GLY B CA 1
ATOM 3648 C C . GLY B 2 253 ? -12.186 15.876 2.193 1.00 26.93 361 GLY B C 1
ATOM 3649 O O . GLY B 2 253 ? -13.200 16.238 1.594 1.00 27.49 361 GLY B O 1
ATOM 3650 N N . PRO B 2 254 ? -12.079 14.654 2.729 1.00 29.16 362 PRO B N 1
ATOM 3651 C CA . PRO B 2 254 ? -13.118 13.647 2.473 1.00 30.16 362 PRO B CA 1
ATOM 3652 C C . PRO B 2 254 ? -14.413 13.869 3.236 1.00 35.41 362 PRO B C 1
ATOM 3653 O O . PRO B 2 254 ? -15.449 13.346 2.803 1.00 34.87 362 PRO B O 1
ATOM 3657 N N . THR B 2 255 ? -14.410 14.613 4.345 1.00 31.63 363 THR B N 1
ATOM 3658 C CA . THR B 2 255 ? -15.619 14.774 5.144 1.00 33.91 363 THR B CA 1
ATOM 3659 C C . THR B 2 255 ? -16.370 16.069 4.860 1.00 32.98 363 THR B C 1
ATOM 3660 O O . THR B 2 255 ? -17.401 16.315 5.495 1.00 40.38 363 THR B O 1
ATOM 3664 N N . LEU B 2 256 ? -15.876 16.911 3.953 1.00 33.02 364 LEU B N 1
ATOM 3665 C CA . LEU B 2 256 ? -16.641 18.082 3.539 1.00 29.89 364 LEU B CA 1
ATOM 3666 C C . LEU B 2 256 ? -17.978 17.644 2.952 1.00 35.44 364 LEU B C 1
ATOM 3667 O O . LEU B 2 256 ? -18.042 16.690 2.176 1.00 36.57 364 LEU B O 1
ATOM 3672 N N . THR B 2 257 ? -19.052 18.346 3.321 1.00 41.06 365 THR B N 1
ATOM 3673 C CA . THR B 2 257 ? -20.402 17.961 2.914 1.00 45.19 365 THR B CA 1
ATOM 3674 C C . THR B 2 257 ? -20.901 18.700 1.675 1.00 54.34 365 THR B C 1
ATOM 3675 O O . THR B 2 257 ? -22.040 18.476 1.249 1.00 55.49 365 THR B O 1
ATOM 3679 N N . ASN B 2 258 ? -20.080 19.563 1.088 1.00 37.69 366 ASN B N 1
ATOM 3680 C CA . ASN B 2 258 ? -20.453 20.386 -0.053 1.00 41.32 366 ASN B CA 1
ATOM 3681 C C . ASN B 2 258 ? -19.153 20.798 -0.731 1.00 32.18 366 ASN B C 1
ATOM 3682 O O . ASN B 2 258 ? -18.083 20.738 -0.120 1.00 32.98 366 ASN B O 1
ATOM 3687 N N . SER B 2 259 ? -19.248 21.188 -2.006 1.00 31.79 367 SER B N 1
ATOM 3688 C CA . SER B 2 259 ? -18.085 21.642 -2.768 1.00 28.34 367 SER B CA 1
ATOM 3689 C C . SER B 2 259 ? -18.453 22.885 -3.562 1.00 34.82 367 SER B C 1
ATOM 3690 O O . SER B 2 259 ? -19.474 22.894 -4.252 1.00 33.75 367 SER B O 1
ATOM 3693 N N . ASN B 2 260 ? -17.608 23.920 -3.496 1.00 29.63 368 ASN B N 1
ATOM 3694 C CA . ASN B 2 260 ? -17.781 25.075 -4.364 1.00 30.21 368 ASN B CA 1
ATOM 3695 C C . ASN B 2 260 ? -16.548 25.386 -5.208 1.00 28.47 368 ASN B C 1
ATOM 3696 O O . ASN B 2 260 ? -16.566 26.363 -5.964 1.00 32.16 368 ASN B O 1
ATOM 3701 N N . TYR B 2 261 ? -15.500 24.569 -5.127 1.00 26.21 369 TYR B N 1
ATOM 3702 C CA . TYR B 2 261 ? -14.247 24.858 -5.820 1.00 23.93 369 TYR B CA 1
ATOM 3703 C C . TYR B 2 261 ? -14.427 24.827 -7.334 1.00 29.55 369 TYR B C 1
ATOM 3704 O O . TYR B 2 261 ? -14.996 23.884 -7.892 1.00 28.29 369 TYR B O 1
ATOM 3713 N N . ASN B 2 262 ? -13.948 25.878 -7.993 1.00 28.61 370 ASN B N 1
ATOM 3714 C CA . ASN B 2 262 ? -13.772 25.916 -9.437 1.00 26.81 370 ASN B CA 1
ATOM 3715 C C . ASN B 2 262 ? -12.338 26.366 -9.675 1.00 25.96 370 ASN B C 1
ATOM 3716 O O . ASN B 2 262 ? -11.952 27.459 -9.240 1.00 26.18 370 ASN B O 1
ATOM 3721 N N . ALA B 2 263 ? -11.541 25.510 -10.324 1.00 27.73 371 ALA B N 1
ATOM 3722 C CA . ALA B 2 263 ? -10.106 25.781 -10.437 1.00 28.11 371 ALA B CA 1
ATOM 3723 C C . ALA B 2 263 ? -9.836 27.056 -11.228 1.00 22.79 371 ALA B C 1
ATOM 3724 O O . ALA B 2 263 ? -8.927 27.828 -10.888 1.00 23.79 371 ALA B O 1
ATOM 3726 N N . GLU B 2 264 ? -10.615 27.294 -12.288 1.00 26.24 372 GLU B N 1
ATOM 3727 C CA . GLU B 2 264 ? -10.413 28.500 -13.085 1.00 27.52 372 GLU B CA 1
ATOM 3728 C C . GLU B 2 264 ? -10.788 29.759 -12.304 1.00 25.00 372 GLU B C 1
ATOM 3729 O O . GLU B 2 264 ? -10.054 30.757 -12.336 1.00 25.60 372 GLU B O 1
ATOM 3735 N N . THR B 2 265 ? -11.915 29.734 -11.586 1.00 23.99 373 THR B N 1
ATOM 3736 C CA . THR B 2 265 ? -12.303 30.890 -10.781 1.00 22.06 373 THR B CA 1
ATOM 3737 C C . THR B 2 265 ? -11.305 31.132 -9.661 1.00 23.06 373 THR B C 1
ATOM 3738 O O . THR B 2 265 ? -10.900 32.277 -9.406 1.00 23.28 373 THR B O 1
ATOM 3742 N N . TYR B 2 266 ? -10.881 30.061 -8.987 1.00 21.96 374 TYR B N 1
ATOM 3743 C CA . TYR B 2 266 ? -9.872 30.216 -7.946 1.00 22.13 374 TYR B CA 1
ATOM 3744 C C . TYR B 2 266 ? -8.613 30.864 -8.501 1.00 19.67 374 TYR B C 1
ATOM 3745 O O . TYR B 2 266 ? -8.092 31.827 -7.922 1.00 21.64 374 TYR B O 1
ATOM 3754 N N . ALA B 2 267 ? -8.102 30.344 -9.622 1.00 21.04 375 ALA B N 1
ATOM 3755 C CA . ALA B 2 267 ? -6.874 30.903 -10.195 1.00 21.66 375 ALA B CA 1
ATOM 3756 C C . ALA B 2 267 ? -7.034 32.372 -10.584 1.00 20.93 375 ALA B C 1
ATOM 3757 O O . ALA B 2 267 ? -6.067 33.148 -10.481 1.00 21.03 375 ALA B O 1
ATOM 3759 N N . SER B 2 268 ? -8.240 32.777 -11.004 1.00 21.34 376 SER B N 1
ATOM 3760 C CA . SER B 2 268 ? -8.462 34.147 -11.458 1.00 19.94 376 SER B CA 1
ATOM 3761 C C . SER B 2 268 ? -8.244 35.174 -10.354 1.00 19.64 376 SER B C 1
ATOM 3762 O O . SER B 2 268 ? -7.969 36.335 -10.660 1.00 22.80 376 SER B O 1
ATOM 3765 N N . TYR B 2 269 ? -8.355 34.779 -9.083 1.00 19.52 377 TYR B N 1
ATOM 3766 C CA . TYR B 2 269 ? -8.136 35.739 -8.011 1.00 21.20 377 TYR B CA 1
ATOM 3767 C C . TYR B 2 269 ? -6.672 36.135 -7.890 1.00 19.44 377 TYR B C 1
ATOM 3768 O O . TYR B 2 269 ? -6.381 37.177 -7.306 1.00 20.63 377 TYR B O 1
ATOM 3777 N N . PHE B 2 270 ? -5.755 35.325 -8.426 1.00 19.60 378 PHE B N 1
ATOM 3778 C CA . PHE B 2 270 ? -4.320 35.548 -8.265 1.00 18.84 378 PHE B CA 1
ATOM 3779 C C . PHE B 2 270 ? -3.651 36.068 -9.524 1.00 20.71 378 PHE B C 1
ATOM 3780 O O . PHE B 2 270 ? -2.508 36.543 -9.444 1.00 22.42 378 PHE B O 1
ATOM 3788 N N . SER B 2 271 ? -4.330 36.017 -10.670 1.00 20.27 379 SER B N 1
ATOM 3789 C CA . SER B 2 271 ? -3.744 36.425 -11.942 1.00 21.23 379 SER B CA 1
ATOM 3790 C C . SER B 2 271 ? -4.065 37.893 -12.235 1.00 23.03 379 SER B C 1
ATOM 3791 O O . SER B 2 271 ? -4.862 38.528 -11.543 1.00 20.43 379 SER B O 1
ATOM 3794 N N . ALA B 2 272 ? -3.430 38.439 -13.278 1.00 23.28 380 ALA B N 1
ATOM 3795 C CA . ALA B 2 272 ? -3.568 39.862 -13.583 1.00 21.69 380 ALA B CA 1
ATOM 3796 C C . ALA B 2 272 ? -5.033 40.311 -13.600 1.00 22.44 380 ALA B C 1
ATOM 3797 O O . ALA B 2 272 ? -5.881 39.616 -14.150 1.00 22.64 380 ALA B O 1
ATOM 3799 N N . PRO B 2 273 ? -5.324 41.491 -13.033 1.00 23.00 381 PRO B N 1
ATOM 3800 C CA . PRO B 2 273 ? -4.410 42.510 -12.498 1.00 23.08 381 PRO B CA 1
ATOM 3801 C C . PRO B 2 273 ? -3.969 42.248 -11.070 1.00 22.93 381 PRO B C 1
ATOM 3802 O O . PRO B 2 273 ? -3.229 43.059 -10.505 1.00 28.32 381 PRO B O 1
ATOM 3806 N N . ASN B 2 274 ? -4.414 41.125 -10.506 1.00 22.19 382 ASN B N 1
ATOM 3807 C CA . ASN B 2 274 ? -4.044 40.753 -9.155 1.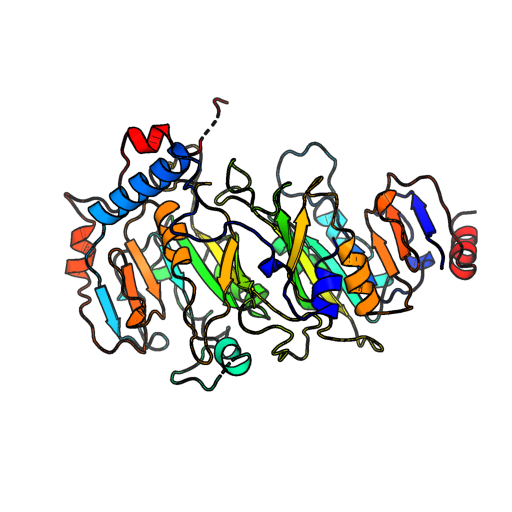00 19.91 382 ASN B CA 1
ATOM 3808 C C . ASN B 2 274 ? -2.649 40.148 -9.141 1.00 21.82 382 ASN B C 1
ATOM 3809 O O . ASN B 2 274 ? -2.043 39.880 -10.180 1.00 23.08 382 ASN B O 1
ATOM 3814 N N . SER B 2 275 ? -2.157 39.910 -7.933 1.00 20.66 383 SER B N 1
ATOM 3815 C CA . SER B 2 275 ? -0.901 39.223 -7.709 1.00 22.66 383 SER B CA 1
ATOM 3816 C C . SER B 2 275 ? -1.150 38.021 -6.810 1.00 22.94 383 SER B C 1
ATOM 3817 O O . SER B 2 275 ? -2.113 37.992 -6.040 1.00 23.00 383 SER B O 1
ATOM 3820 N N . TYR B 2 276 ? -0.273 37.017 -6.900 1.00 19.67 384 TYR B N 1
ATOM 3821 C CA . TYR B 2 276 ? -0.335 35.913 -5.952 1.00 20.38 384 TYR B CA 1
ATOM 3822 C C . TYR B 2 276 ? 0.230 36.295 -4.592 1.00 16.43 384 TYR B C 1
ATOM 3823 O O . TYR B 2 276 ? 0.099 35.508 -3.643 1.00 19.69 384 TYR B O 1
ATOM 3832 N N . LEU B 2 277 ? 0.826 37.488 -4.471 1.00 19.29 385 LEU B N 1
ATOM 3833 C CA . LEU B 2 277 ? 1.383 37.996 -3.221 1.00 18.33 385 LEU B CA 1
ATOM 3834 C C . LEU B 2 277 ? 0.471 39.076 -2.647 1.00 19.90 385 LEU B C 1
ATOM 3835 O O . LEU B 2 277 ? -0.160 39.831 -3.393 1.00 22.43 385 LEU B O 1
ATOM 3840 N N . THR B 2 278 ? 0.427 39.169 -1.305 1.00 20.53 386 THR B N 1
ATOM 3841 C CA . THR B 2 278 ? -0.388 40.211 -0.679 1.00 19.94 386 THR B CA 1
ATOM 3842 C C . THR B 2 278 ? 0.170 41.615 -0.870 1.00 21.89 386 THR B C 1
ATOM 3843 O O . THR B 2 278 ? -0.580 42.583 -0.712 1.00 23.74 386 THR B O 1
ATOM 3847 N N . GLY B 2 279 ? 1.463 41.756 -1.142 1.00 20.29 387 GLY B N 1
ATOM 3848 C CA . GLY B 2 279 ? 2.045 43.074 -1.038 1.00 20.80 387 GLY B CA 1
ATOM 3849 C C . GLY B 2 279 ? 2.185 43.453 0.429 1.00 21.87 387 GLY B C 1
ATOM 3850 O O . GLY B 2 279 ? 1.965 42.653 1.338 1.00 22.88 387 GLY B O 1
ATOM 3851 N N . CYS B 2 280 ? 2.556 44.714 0.640 1.00 23.09 388 CYS B N 1
ATOM 3852 C CA . CYS B 2 280 ? 2.819 45.212 1.982 1.00 23.38 388 CYS B CA 1
ATOM 3853 C C . CYS B 2 280 ? 2.616 46.720 1.973 1.00 26.30 388 CYS B C 1
ATOM 3854 O O . CYS B 2 280 ? 2.709 47.368 0.929 1.00 32.08 388 CYS B O 1
ATOM 3857 N N . THR B 2 281 ? 2.327 47.275 3.139 1.00 27.06 389 THR B N 1
ATOM 3858 C CA . THR B 2 281 ? 2.244 48.718 3.312 1.00 24.75 389 THR B CA 1
ATOM 3859 C C . THR B 2 281 ? 3.545 49.253 3.888 1.00 23.32 389 THR B C 1
ATOM 3860 O O . THR B 2 281 ? 4.335 48.513 4.489 1.00 25.62 389 THR B O 1
ATOM 3864 N N . GLU B 2 282 ? 3.749 50.566 3.729 1.00 25.64 390 GLU B N 1
ATOM 3865 C CA . GLU B 2 282 ? 4.933 51.170 4.320 1.00 28.09 390 GLU B CA 1
ATOM 3866 C C . GLU B 2 282 ? 4.883 51.083 5.842 1.00 30.07 390 GLU B C 1
ATOM 3867 O O . GLU B 2 282 ? 5.924 50.896 6.480 1.00 30.56 390 GLU B O 1
ATOM 3873 N N . GLU B 2 283 ? 3.681 51.145 6.430 1.00 27.53 391 GLU B N 1
ATOM 3874 C CA . GLU B 2 283 ? 3.541 51.032 7.881 1.00 30.45 391 GLU B CA 1
ATOM 3875 C C . GLU B 2 283 ? 3.991 49.663 8.385 1.00 27.89 391 GLU B C 1
ATOM 3876 O O . GLU B 2 283 ? 4.720 49.563 9.380 1.00 28.64 391 GLU B O 1
ATOM 3882 N N . ILE B 2 284 ? 3.567 48.591 7.714 1.00 22.94 392 ILE B N 1
ATOM 3883 C CA . ILE B 2 284 ? 4.005 47.266 8.154 1.00 21.92 392 ILE B CA 1
ATOM 3884 C C . ILE B 2 284 ? 5.505 47.095 7.933 1.00 23.03 392 ILE B C 1
ATOM 3885 O O . ILE B 2 284 ? 6.199 46.483 8.756 1.00 24.64 392 ILE B O 1
ATOM 3890 N N . GLU B 2 285 ? 6.045 47.654 6.836 1.00 22.65 393 GLU B N 1
ATOM 3891 C CA . GLU B 2 285 ? 7.485 47.539 6.615 1.00 24.39 393 GLU B CA 1
ATOM 3892 C C . GLU B 2 285 ? 8.273 48.210 7.726 1.00 25.48 393 GLU B C 1
ATOM 3893 O O . GLU B 2 285 ? 9.360 47.733 8.082 1.00 25.50 393 GLU B O 1
ATOM 3899 N N . ARG B 2 286 ? 7.740 49.297 8.295 1.00 25.93 394 ARG B N 1
ATOM 3900 C CA . ARG B 2 286 ? 8.442 50.010 9.359 1.00 29.27 394 ARG B CA 1
ATOM 3901 C C . ARG B 2 286 ? 8.251 49.377 10.733 1.00 29.30 394 ARG B C 1
ATOM 3902 O O . ARG B 2 286 ? 9.032 49.684 11.639 1.00 31.48 394 ARG B O 1
ATOM 3910 N N . LEU B 2 287 ? 7.263 48.496 10.907 1.00 22.43 395 LEU B N 1
ATOM 3911 C CA . LEU B 2 287 ? 7.047 47.801 12.174 1.00 23.41 395 LEU B CA 1
ATOM 3912 C C . LEU B 2 287 ? 7.633 46.399 12.230 1.00 23.42 395 LEU B C 1
ATOM 3913 O O . LEU B 2 287 ? 7.956 45.924 13.322 1.00 24.60 395 LEU B O 1
ATOM 3918 N N . ARG B 2 288 ? 7.757 45.686 11.086 1.00 20.65 396 ARG B N 1
ATOM 3919 C CA . ARG B 2 288 ? 8.065 44.266 11.189 1.00 18.24 396 ARG B CA 1
ATOM 3920 C C . ARG B 2 288 ? 9.543 44.015 11.524 1.00 20.42 396 ARG B C 1
ATOM 3921 O O . ARG B 2 288 ? 10.407 44.835 11.204 1.00 22.10 396 ARG B O 1
ATOM 3929 N N . PRO B 2 289 ? 9.862 42.890 12.176 1.00 18.90 397 PRO B N 1
ATOM 3930 C CA . PRO B 2 289 ? 11.272 42.616 12.514 1.00 18.66 397 PRO B CA 1
ATOM 3931 C C . PRO B 2 289 ? 12.142 42.438 11.281 1.00 20.81 397 PRO B C 1
ATOM 3932 O O . PRO B 2 289 ? 11.787 41.690 10.365 1.00 23.83 397 PRO B O 1
ATOM 3936 N N . LYS B 2 290 ? 13.284 43.098 11.294 1.00 22.83 398 LYS B N 1
ATOM 3937 C CA . LYS B 2 290 ? 14.245 43.107 10.213 1.00 23.14 398 LYS B CA 1
ATOM 3938 C C . LYS B 2 290 ? 15.670 43.133 10.687 1.00 25.40 398 LYS B C 1
ATOM 3939 O O . LYS B 2 290 ? 15.937 43.512 11.761 1.00 26.98 398 LYS B O 1
ATOM 3955 N N . PRO B 2 292 ? 19.661 44.208 11.021 1.00 33.92 400 PRO B N 1
ATOM 3956 C CA . PRO B 2 292 ? 20.242 45.539 10.970 1.00 45.94 400 PRO B CA 1
ATOM 3957 C C . PRO B 2 292 ? 21.144 45.620 9.735 1.00 49.57 400 PRO B C 1
ATOM 3958 O O . PRO B 2 292 ? 21.424 44.679 9.075 1.00 44.70 400 PRO B O 1
ATOM 3962 N N . PRO B 2 293 ? 21.566 46.934 9.453 1.00 60.55 401 PRO B N 1
ATOM 3963 C CA . PRO B 2 293 ? 22.512 47.092 8.337 1.00 66.82 401 PRO B CA 1
ATOM 3964 C C . PRO B 2 293 ? 23.761 46.260 8.566 1.00 67.14 401 PRO B C 1
ATOM 3965 O O . PRO B 2 293 ? 24.279 46.197 9.692 1.00 70.34 401 PRO B O 1
ATOM 3969 N N . PRO B 2 294 ? 24.265 45.575 7.522 1.00 61.27 402 PRO B N 1
ATOM 3970 C CA . PRO B 2 294 ? 25.466 44.730 7.594 1.00 56.38 402 PRO B CA 1
ATOM 3971 C C . PRO B 2 294 ? 26.702 45.465 8.111 1.00 61.88 402 PRO B C 1
ATOM 3972 O O . PRO B 2 294 ? 27.466 44.879 8.884 1.00 63.82 402 PRO B O 1
#

InterPro domains:
  IPR007757 MT-A70-like [PF05063] (389-550)
  IPR007757 MT-A70-like [PS51143] (351-570)
  IPR025848 N6-adenosine-methyltransferase MT-A70-like [PS51563] (1-580)
  IPR029063 S-adenosyl-L-methionine-dependent methyltransferase superfamily [G3DSA:3.40.50.150] (379-538)
  IPR029063 S-adenosyl-L-methionine-dependent methyltransferase superfamily [SSF53335] (375-545)

Secondary structure (DSSP, 8-state):
---EEEES-TTTS-GGGG---SEEEE---B--SS--SS--B-HHHHHHS-GGGG-SSEEEEEEE-TTHHHHHHHHHHHTT-EEEEEEEEEEE-TTSBB---S--SSSSB--EEEEEEEEES---S--TTSSBSEEEEE-S-SSS--THHHHHHHHHSTT--EEEES--GGG--TTEEEEETTS-SEE---HHHHHHHHHH--/--HHHHHHHH---GGGG-B---STTTTTT-HHHHHHHHHHHHHHHHHPPPPEEEE--TTTS-GGGS-S-EEEEEE----HHHHH-----SS----HHHHHTS-GGGTEEEEEEEEEE--SSTHHHHHHHHHHHHT-EEEEEEEEEEE-SSS-S------TT--SB--EEEEEEEEES---TTT-TTTB-TTSSBSEEEEEPPPTT--PPPTHHHHHHHHHB-B--EEEET--GGG--TT-EEEETT-S-----HHHHHHTTSTTS-SB----HHHHHHS-----

Foldseek 3Di:
DAFWEAQDDQLDPPCLLVEEFQEEEEEAQDPQVDDDPDDHDDLVSLLPRQLLSHHAWHKYKYWADHPRVVSVCVSCVSSAWDWDAKAKEFAAAPVQHFPQDDCCDDPHHDGIIMITMTTHDDDDQFDPDPDDSYHYDHDPDVSDDDPVVVVVVCNGHPPIAYEYEQDEQVPTGPSYYYYHNHYDHGGDDPPSSVVSVVVVPD/DDVVVVCVVWAWHSLVPDPQQDDPCRVVVPVLLVVLLVQLVVLCVVLWAAWFEAADPQLPDPVLVADDAFQEEEEEFAACCLDVQFHDDPDDHADLVSVLPRQNLSRHDQWHKYWYWQFFPCSVPSVCVSCVSSAWHFDAKQKEFAGAPPDGRQGGDPDVPDDDRDGITITTMTTHHDDDQQPVVQFFQPPSDDSYHYYHDDDGPDSDDDPVVVSVRSNTTQFLGYEYEQDEPVNGDTSYYYYHNHHPDGDDDNVVVVVSDDPPHHRGSDDDPSSVVSGDDDDD

Nearest PDB structures (foldseek):
  5k7u-assembly1_A  TM=9.955E-01  e=1.771E-44  Homo sapiens
  7o0l-assembly1_A  TM=9.870E-01  e=2.572E-40  Homo sapiens
  7ni8-assembly1_A  TM=9.869E-01  e=3.954E-40  Homo sapiens
  5tey-assembly1_A  TM=9.748E-01  e=4.204E-40  Homo sapiens
  7yi9-assembly1_B  TM=9.216E-01  e=6.801E-21  Tetrahymena thermophila SB210

GO terms:
  GO:0016556 mRNA modification (P, IDA)
  GO:0036396 RNA N6-methyladenosine methyltransferase complex (C, TAS)
  GO:0043489 RNA stabilization (P, IMP)
  GO:1990931 mRNA N6-methyladenosine dioxygenase activity (F, IMP)
  GO:0008173 RNA methyltransferase activity (F, IDA)
  GO:0034644 cellular response to UV (P, IDA)
  GO:0005634 nucleus (C, IDA)
  GO:0016607 nuclear speck (C, IDA)
  GO:0001734 mRNA m(6)A methyltransferase activity (F, IDA)
  GO:0003729 mRNA binding (F, IDA)
  GO:0036396 RNA N6-methyladenosine methyltransferase complex (C, IDA)
  GO:0031053 primary miRNA processing (P, IDA)
  GO:0006974 DNA damage response (P, IDA)
  GO:0009048 dosage compensation by inactivation of X chromosome (P, IDA)
  GO:1904047 S-adenosyl-L-methionine binding (F, IDA)
  GO:0046982 protein heterodimerization activity (F, IDA)
  GO:0005634 nucleus (C, EXP)
  GO:0005737 cytoplasm (C, EXP)
  GO:0016607 nuclear speck (C, EXP)
  GO:0001734 mRNA m(6)A methyltransferase activity (F, EXP)